Protein AF-A0A9D7BA53-F1 (afdb_monomer_lite)

pLDDT: mean 77.33, std 25.56, range [29.94, 98.69]

Secondary structure (DSSP, 8-state):
--HHHHHHHHHHHHTT--HHHHHHHHHHH-TTS-HHHHHHHHHHSPPHHHHHHHHHHHHHHHHHHHHHHHHHHHHHHHTTS--GGGSSTT-----------------------------------------------------------------SSS-SS-----------------------------TTSHHHHHHHHHHHHHHHHHTT--------EEEEEEEETTEEEEEEEEEEEEETTEEEEEEEEEEEEESSSEEEEEEEEEEEEETTEEEEEEEEEEETTEEEEEEEEEEETTEEEEEEETTEEEEEPPPS---BTTGGGTS--TT-SEEEETTTTEEEEEEEEETTEEEEEPTTS-EEEEEEETTEEEEEEEEETTEEEEEEE--

Foldseek 3Di:
DDPVLLVQLLVCLLVQDDLVVSLVVSCVVCVVDDSVVSNVSSVPDDGPVNCVVCVVVVVVVVVVVVVVVVVVVVVVVVVPPDPPVPPPPPPDDDDDDDDDDDDDDDDDDDDDDDDDDDDDDDDDDDDDDDPDPPDDDDDDDDDDDDDDDDPPDDDDPPPPDDDDDDDDDDDDDDDDDDDDDDDDDDDDDDPPCVVVVVVVVVVVVVVVVVVPPPPPPPFDWWKWFKDFPNDTFWIKTWTWDDDVQKIKIKIWIWGWDDDPDTKIKIKIWMFMDGNLFTAKIKIWIDIPNHTDWIWIWHHDPQWIFIDTPPPDTDIGHGDPDSAAPSCCQAFPPPPDQWHQYRRVNDIWGWDDPDVQWIWTQDPVRWIWIWGDDPRHTAWIWTDPDVTIMIIGIDD

Structure (mmCIF, N/CA/C/O backbone):
data_AF-A0A9D7BA53-F1
#
_entry.id   AF-A0A9D7BA53-F1
#
loop_
_atom_site.group_PDB
_atom_site.id
_atom_site.type_symbol
_atom_site.label_atom_id
_atom_site.label_alt_id
_atom_site.label_comp_id
_atom_site.label_asym_id
_atom_site.label_entity_id
_atom_site.label_seq_id
_atom_site.pdbx_PDB_ins_code
_atom_site.Cartn_x
_atom_site.Cartn_y
_atom_site.Cartn_z
_atom_site.occupancy
_atom_site.B_iso_or_equiv
_atom_site.auth_seq_id
_atom_site.auth_comp_id
_atom_site.auth_asym_id
_atom_site.auth_atom_id
_atom_site.pdbx_PDB_model_num
ATOM 1 N N . MET A 1 1 ? 29.981 18.226 -23.162 1.00 68.25 1 MET A N 1
ATOM 2 C CA . MET A 1 1 ? 29.146 17.228 -23.871 1.00 68.25 1 MET A CA 1
ATOM 3 C C . MET A 1 1 ? 29.200 17.571 -25.349 1.00 68.25 1 MET A C 1
ATOM 5 O O . MET A 1 1 ? 29.121 18.761 -25.641 1.00 68.25 1 MET A O 1
ATOM 9 N N . SER A 1 2 ? 29.417 16.616 -26.260 1.00 86.00 2 SER A N 1
ATOM 10 C CA . SER A 1 2 ? 29.585 16.975 -27.676 1.00 86.00 2 SER A CA 1
ATOM 11 C C . SER A 1 2 ? 28.255 17.500 -28.237 1.00 86.00 2 SER A C 1
ATOM 13 O O . SER A 1 2 ? 27.190 16.922 -28.011 1.00 86.00 2 SER A O 1
ATOM 15 N N . LYS A 1 3 ? 28.296 18.640 -28.938 1.00 95.50 3 LYS A N 1
ATOM 16 C CA . LYS A 1 3 ? 27.113 19.206 -29.613 1.00 95.50 3 LYS A CA 1
ATOM 17 C C . LYS A 1 3 ? 26.532 18.213 -30.634 1.00 95.50 3 LYS A C 1
ATOM 19 O O . LYS A 1 3 ? 25.321 18.194 -30.837 1.00 95.50 3 LYS A O 1
ATOM 24 N N . ALA A 1 4 ? 27.388 17.358 -31.202 1.00 95.19 4 ALA A N 1
ATOM 25 C CA . ALA A 1 4 ? 27.024 16.280 -32.116 1.00 95.19 4 ALA A CA 1
ATOM 26 C C . ALA A 1 4 ? 26.057 15.267 -31.478 1.00 95.19 4 ALA A C 1
ATOM 28 O O . ALA A 1 4 ? 24.991 15.024 -32.036 1.00 95.19 4 ALA A O 1
ATOM 29 N N . LEU A 1 5 ? 26.355 14.782 -30.265 1.00 96.62 5 LEU A N 1
ATOM 30 C CA . LEU A 1 5 ? 25.521 13.791 -29.573 1.00 96.62 5 LEU A CA 1
ATOM 31 C C . LEU A 1 5 ? 24.126 14.352 -29.253 1.00 96.62 5 LEU A C 1
ATOM 33 O O . LEU A 1 5 ? 23.115 13.680 -29.446 1.00 96.62 5 LEU A O 1
ATOM 37 N N . ARG A 1 6 ? 24.043 15.631 -28.854 1.00 96.75 6 ARG A N 1
ATOM 38 C CA . ARG A 1 6 ? 22.757 16.318 -28.630 1.00 96.75 6 ARG A CA 1
ATOM 39 C C . ARG A 1 6 ? 21.946 16.472 -29.921 1.00 96.75 6 ARG A C 1
ATOM 41 O O . ARG A 1 6 ? 20.727 16.298 -29.889 1.00 96.75 6 ARG A O 1
ATOM 48 N N . LYS A 1 7 ? 22.607 16.808 -31.034 1.00 97.50 7 LYS A N 1
ATOM 49 C CA . LYS A 1 7 ? 21.970 16.959 -32.350 1.00 97.50 7 LYS A CA 1
ATOM 50 C C . LYS A 1 7 ? 21.389 15.624 -32.821 1.00 97.50 7 LYS A C 1
ATOM 52 O O . LYS A 1 7 ? 20.202 15.576 -33.125 1.00 97.50 7 LYS A O 1
ATOM 57 N N . LYS A 1 8 ? 22.178 14.546 -32.765 1.00 97.75 8 LYS A N 1
ATOM 58 C CA . LYS A 1 8 ? 21.750 13.202 -33.174 1.00 97.75 8 LYS A CA 1
ATOM 59 C C . LYS A 1 8 ? 20.618 12.659 -32.300 1.00 97.75 8 LYS A C 1
ATOM 61 O O . LYS A 1 8 ? 19.618 12.185 -32.821 1.00 97.75 8 LYS A O 1
ATOM 66 N N . ALA A 1 9 ? 20.704 12.831 -30.979 1.00 97.38 9 ALA A N 1
ATOM 67 C CA . ALA A 1 9 ? 19.614 12.471 -30.069 1.00 97.38 9 ALA A CA 1
ATOM 68 C C . ALA A 1 9 ? 18.303 13.203 -30.407 1.00 97.38 9 ALA A C 1
ATOM 70 O O . ALA A 1 9 ? 17.230 12.606 -30.384 1.00 97.38 9 ALA A O 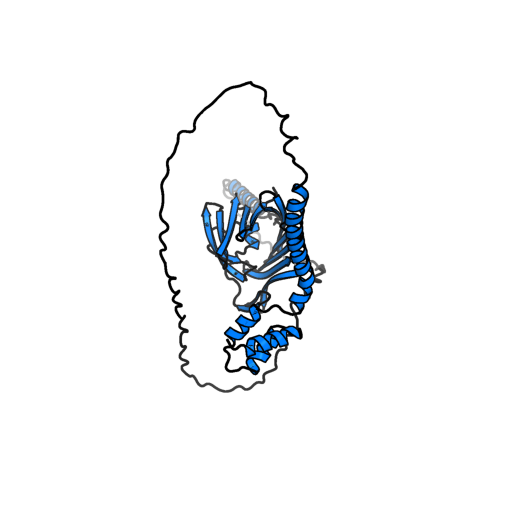1
ATOM 71 N N . THR A 1 10 ? 18.387 14.494 -30.748 1.00 96.81 10 THR A N 1
ATOM 72 C CA . THR A 1 10 ? 17.216 15.300 -31.130 1.00 96.81 10 THR A CA 1
ATOM 73 C C . THR A 1 10 ? 16.618 14.836 -32.458 1.00 96.81 10 THR A C 1
ATOM 75 O O . THR A 1 10 ? 15.399 14.820 -32.593 1.00 96.81 10 THR A O 1
ATOM 78 N N . GLU A 1 11 ? 17.463 14.449 -33.412 1.00 97.31 11 GLU A N 1
ATOM 79 C CA . GLU A 1 11 ? 17.065 13.902 -34.712 1.00 97.31 11 GLU A CA 1
ATOM 80 C C . GLU A 1 11 ? 16.340 12.557 -34.550 1.00 97.31 11 GLU A C 1
ATOM 82 O O . GLU A 1 11 ? 15.198 12.421 -34.977 1.00 97.31 11 GLU A O 1
ATOM 87 N N . LEU A 1 12 ? 16.940 11.605 -33.825 1.00 97.19 12 LEU A N 1
ATOM 88 C CA . LEU A 1 12 ? 16.358 10.279 -33.584 1.00 97.19 12 LEU A CA 1
ATOM 89 C C . LEU A 1 12 ? 15.041 10.351 -32.794 1.00 97.19 12 LEU A C 1
ATOM 91 O O . LEU A 1 12 ? 14.064 9.684 -33.134 1.00 97.19 12 LEU A O 1
ATOM 95 N N . LEU A 1 13 ? 14.971 11.212 -31.772 1.00 95.75 13 LEU A N 1
ATOM 96 C CA . LEU A 1 13 ? 13.718 11.472 -31.052 1.00 95.75 13 LEU A CA 1
ATOM 97 C C . LEU A 1 13 ? 12.681 12.203 -31.916 1.00 95.75 13 LEU A C 1
ATOM 99 O O . LEU A 1 13 ? 11.484 12.070 -31.660 1.00 95.75 13 LEU A O 1
ATOM 103 N N . GLY A 1 14 ? 13.130 12.981 -32.905 1.00 93.12 14 GLY A N 1
ATOM 104 C CA . GLY A 1 14 ? 12.295 13.664 -33.891 1.00 93.12 14 GLY A CA 1
ATOM 105 C C . GLY A 1 14 ? 11.691 12.726 -34.936 1.00 93.12 14 GLY A C 1
ATOM 106 O O . GLY A 1 14 ? 10.635 13.045 -35.464 1.00 93.12 14 GLY A O 1
ATOM 107 N N . PHE A 1 15 ? 12.303 11.562 -35.172 1.00 95.81 15 PHE A N 1
ATOM 108 C CA . PHE A 1 15 ? 11.724 10.462 -35.954 1.00 95.81 15 PHE A CA 1
ATOM 109 C C . PHE A 1 15 ? 10.742 9.591 -35.152 1.00 95.81 15 PHE A C 1
ATOM 111 O O . PHE A 1 15 ? 10.265 8.574 -35.649 1.00 95.81 15 PHE A O 1
ATOM 118 N N . GLY A 1 16 ? 10.461 9.947 -33.895 1.00 92.94 16 GLY A N 1
ATOM 119 C CA . GLY A 1 16 ? 9.531 9.205 -33.045 1.00 92.94 16 GLY A CA 1
ATOM 120 C C . GLY A 1 16 ? 10.114 7.933 -32.422 1.00 92.94 16 GLY A C 1
ATOM 121 O O . GLY A 1 16 ? 9.361 7.131 -31.872 1.00 92.94 16 GLY A O 1
ATOM 122 N N . MET A 1 17 ? 11.438 7.737 -32.456 1.00 95.19 17 MET A N 1
ATOM 123 C CA . MET A 1 17 ? 12.057 6.563 -31.834 1.00 95.19 17 MET A CA 1
ATOM 124 C C . MET A 1 17 ? 11.892 6.580 -30.300 1.00 95.19 17 MET A C 1
ATOM 126 O O . MET A 1 17 ? 12.005 7.641 -29.670 1.00 95.19 17 MET A O 1
ATOM 130 N N . PRO A 1 18 ? 11.659 5.418 -29.655 1.00 93.56 18 PRO A N 1
ATOM 131 C CA . PRO A 1 18 ? 11.581 5.339 -28.200 1.00 93.56 18 PRO A CA 1
ATOM 132 C C . PRO A 1 18 ? 12.947 5.636 -27.568 1.00 93.56 18 PRO A C 1
ATOM 134 O O . PRO A 1 18 ? 13.987 5.276 -28.116 1.00 93.56 18 PRO A O 1
ATOM 137 N N . LYS A 1 19 ? 12.957 6.253 -26.374 1.00 95.50 19 LYS A N 1
ATOM 138 C CA . LYS A 1 19 ? 14.198 6.689 -25.698 1.00 95.50 19 LYS A CA 1
ATOM 139 C C . LYS A 1 19 ? 15.224 5.566 -25.522 1.00 95.50 19 LYS A C 1
ATOM 141 O O . LYS A 1 19 ? 16.413 5.843 -25.611 1.00 95.50 19 LYS A O 1
ATOM 146 N N . GLN A 1 20 ? 14.768 4.332 -25.299 1.00 95.50 20 GLN A N 1
ATOM 147 C CA . GLN A 1 20 ? 15.653 3.174 -25.181 1.00 95.50 20 GLN A CA 1
ATOM 148 C C . GLN A 1 20 ? 16.374 2.872 -26.501 1.00 95.50 20 GLN A C 1
ATOM 150 O O . GLN A 1 20 ? 17.591 2.765 -26.506 1.00 95.50 20 GLN A O 1
ATOM 155 N N . ALA A 1 21 ? 15.657 2.853 -27.629 1.00 96.75 21 ALA A N 1
ATOM 156 C CA . ALA A 1 21 ? 16.278 2.635 -28.936 1.00 96.75 21 ALA A CA 1
ATOM 157 C C . ALA A 1 21 ? 17.275 3.752 -29.278 1.00 96.75 21 ALA A C 1
ATOM 159 O O . ALA A 1 21 ? 18.374 3.476 -29.741 1.00 96.75 21 ALA A O 1
ATOM 160 N N . VAL A 1 22 ? 16.931 5.011 -28.976 1.00 97.38 22 VAL A N 1
ATOM 161 C CA . VAL A 1 22 ? 17.855 6.143 -29.157 1.00 97.38 22 VAL A CA 1
ATOM 162 C C . VAL A 1 22 ? 19.098 5.995 -28.277 1.00 97.38 22 VAL A C 1
ATOM 164 O O . VAL A 1 22 ? 20.200 6.298 -28.725 1.00 97.38 22 VAL A O 1
ATOM 167 N N . PHE A 1 23 ? 18.944 5.532 -27.035 1.00 97.81 23 PHE A N 1
ATOM 168 C CA . PHE A 1 23 ? 20.069 5.260 -26.144 1.00 97.81 23 PHE A CA 1
ATOM 169 C C . PHE A 1 23 ? 21.004 4.204 -26.737 1.00 97.81 23 PHE A C 1
ATOM 171 O O . PHE A 1 23 ? 22.202 4.459 -26.839 1.00 97.81 23 PHE A O 1
ATOM 178 N N . ASP A 1 24 ? 20.455 3.074 -27.180 1.00 97.56 24 ASP A N 1
ATOM 179 C CA . ASP A 1 24 ? 21.231 1.967 -27.738 1.00 97.56 24 ASP A CA 1
ATOM 180 C C . ASP A 1 24 ? 21.975 2.399 -29.016 1.00 97.56 24 ASP A C 1
ATOM 182 O O . ASP A 1 24 ? 23.174 2.152 -29.148 1.00 97.56 24 ASP A O 1
ATOM 186 N N . THR A 1 25 ? 21.313 3.142 -29.915 1.00 97.56 25 THR A N 1
ATOM 187 C CA . THR A 1 25 ? 21.948 3.710 -31.119 1.00 97.56 25 THR A CA 1
ATOM 188 C C . THR A 1 25 ? 23.087 4.668 -30.768 1.00 97.56 25 THR A C 1
ATOM 190 O O . THR A 1 25 ? 24.167 4.569 -31.341 1.00 97.56 25 THR A O 1
ATOM 193 N N . LEU A 1 26 ? 22.890 5.567 -29.799 1.00 97.31 26 LEU A N 1
ATOM 194 C CA . LEU A 1 26 ? 23.924 6.531 -29.409 1.00 97.31 26 LEU A CA 1
ATOM 195 C C . LEU A 1 26 ? 25.113 5.874 -28.701 1.00 97.31 26 LEU A C 1
ATOM 197 O O . LEU A 1 26 ? 26.230 6.361 -28.841 1.00 97.31 26 LEU A O 1
ATOM 201 N N . VAL A 1 27 ? 24.896 4.798 -27.941 1.00 97.62 27 VAL A N 1
ATOM 202 C CA . VAL A 1 27 ? 25.983 4.031 -27.310 1.00 97.62 27 VAL A CA 1
ATOM 203 C C . VAL A 1 27 ? 26.824 3.308 -28.365 1.00 97.62 27 VAL A C 1
ATOM 205 O O . VAL A 1 27 ? 28.043 3.243 -28.218 1.00 97.62 27 VAL A O 1
ATOM 208 N N . LEU A 1 28 ? 26.194 2.805 -29.432 1.00 97.69 28 LEU A N 1
ATOM 209 C CA . LEU A 1 28 ? 26.886 2.158 -30.550 1.00 97.69 28 LEU A CA 1
ATOM 210 C C . LEU A 1 28 ? 27.658 3.156 -31.425 1.00 97.69 28 LEU A C 1
ATOM 212 O O . LEU A 1 28 ? 28.794 2.881 -31.797 1.00 97.69 28 LEU A O 1
ATOM 216 N N . GLU A 1 29 ? 27.061 4.309 -31.744 1.00 96.75 29 GLU A N 1
ATOM 217 C CA . GLU A 1 29 ? 27.685 5.335 -32.596 1.00 96.75 29 GLU A CA 1
ATOM 218 C C . GLU A 1 29 ? 28.789 6.131 -31.875 1.00 96.75 29 GLU A C 1
ATOM 220 O O . GLU A 1 29 ? 29.703 6.634 -32.527 1.00 96.75 29 GLU A O 1
ATOM 225 N N . HIS A 1 30 ? 28.715 6.250 -30.544 1.00 96.50 30 HIS A N 1
ATOM 226 C CA . HIS A 1 30 ? 29.645 7.037 -29.726 1.00 96.50 30 HIS A CA 1
ATOM 227 C C . HIS A 1 30 ? 30.218 6.224 -28.551 1.00 96.50 30 HIS A C 1
ATOM 229 O O . HIS A 1 30 ? 29.912 6.528 -27.388 1.00 96.50 30 HIS A O 1
ATOM 235 N N . PRO A 1 31 ? 31.066 5.207 -28.805 1.00 96.25 31 PRO A N 1
ATOM 236 C CA . PRO A 1 31 ? 31.643 4.371 -27.747 1.00 96.25 31 PRO A CA 1
ATOM 237 C C . PRO A 1 31 ? 32.517 5.161 -26.753 1.00 96.25 31 PRO A C 1
ATOM 239 O O . PRO A 1 31 ? 32.703 4.745 -25.609 1.00 96.25 31 PRO A O 1
ATOM 242 N N . GLU A 1 32 ? 33.031 6.328 -27.148 1.00 96.25 32 GLU A N 1
ATOM 243 C CA . GLU A 1 32 ? 33.796 7.245 -26.299 1.00 96.25 32 GLU A CA 1
ATOM 244 C C . GLU A 1 32 ? 32.941 7.961 -25.236 1.00 96.25 32 GLU A C 1
ATOM 246 O O . GLU A 1 32 ? 33.456 8.475 -24.233 1.00 96.25 32 GLU A O 1
ATOM 251 N N . ALA A 1 33 ? 31.622 8.025 -25.433 1.00 96.56 33 ALA A N 1
ATOM 252 C CA . ALA A 1 33 ? 30.710 8.689 -24.519 1.00 96.56 33 ALA A CA 1
ATOM 253 C C . ALA A 1 33 ? 30.261 7.737 -23.401 1.00 96.56 33 ALA A C 1
ATOM 255 O O . ALA A 1 33 ? 29.675 6.685 -23.627 1.00 96.56 33 ALA A O 1
ATOM 256 N N . LYS A 1 34 ? 30.469 8.144 -22.140 1.00 97.12 34 LYS A N 1
ATOM 257 C CA . LYS A 1 34 ? 30.010 7.360 -20.979 1.00 97.12 34 LYS A CA 1
ATOM 258 C C . LYS A 1 34 ? 28.483 7.149 -21.045 1.00 97.12 34 LYS A C 1
ATOM 260 O O . LYS A 1 34 ? 27.768 8.158 -21.006 1.00 97.12 34 LYS A O 1
ATOM 265 N N . PRO A 1 35 ? 27.966 5.903 -20.996 1.00 96.94 35 PRO A N 1
ATOM 266 C CA . PRO A 1 35 ? 26.529 5.619 -21.108 1.00 96.94 35 PRO A CA 1
ATOM 267 C C . PRO A 1 35 ? 25.668 6.400 -20.106 1.00 96.94 35 PRO A C 1
ATOM 269 O O . PRO A 1 35 ? 24.621 6.936 -20.457 1.00 96.94 35 PRO A O 1
ATOM 272 N N . LYS A 1 36 ? 26.161 6.597 -18.874 1.00 96.38 36 LYS A N 1
ATOM 273 C CA . LYS A 1 36 ? 25.481 7.408 -17.847 1.00 96.38 36 LYS A CA 1
ATOM 274 C C . LYS A 1 36 ? 25.153 8.832 -18.324 1.00 96.38 36 LYS A C 1
ATOM 276 O O . LYS A 1 36 ? 24.073 9.334 -18.036 1.00 96.38 36 LYS A O 1
ATOM 281 N N . LYS A 1 37 ? 26.055 9.469 -19.081 1.00 96.56 37 LYS A N 1
ATOM 282 C CA . LYS A 1 37 ? 25.842 10.823 -19.618 1.00 96.56 37 LYS A CA 1
ATOM 283 C C . LYS A 1 37 ? 24.808 10.832 -20.748 1.00 96.56 37 LYS A C 1
ATOM 285 O O . LYS A 1 37 ? 24.063 11.798 -20.868 1.00 96.56 37 LYS A O 1
ATOM 290 N N . ILE A 1 38 ? 24.749 9.773 -21.557 1.00 97.19 38 ILE A N 1
ATOM 291 C CA . ILE A 1 38 ? 23.744 9.618 -22.623 1.00 97.19 38 ILE A CA 1
ATOM 292 C C . ILE A 1 38 ? 22.353 9.435 -22.003 1.00 97.19 38 ILE A C 1
ATOM 294 O O . ILE A 1 38 ? 21.413 10.124 -22.391 1.00 97.19 38 ILE A O 1
ATOM 298 N N . ALA A 1 39 ? 22.236 8.581 -20.981 1.00 96.38 39 ALA A N 1
ATOM 299 C CA . ALA A 1 39 ? 20.987 8.384 -20.246 1.00 96.38 39 ALA A CA 1
ATOM 300 C C . ALA A 1 39 ? 20.495 9.689 -19.599 1.00 96.38 39 ALA A C 1
ATOM 302 O O . ALA A 1 39 ? 19.321 10.043 -19.711 1.00 96.38 39 ALA A O 1
ATOM 303 N N . GLU A 1 40 ? 21.403 10.441 -18.972 1.00 96.06 40 GLU A N 1
ATOM 304 C CA . GLU A 1 40 ? 21.090 11.740 -18.377 1.00 96.06 40 GLU A CA 1
ATOM 305 C C . GLU A 1 40 ? 20.619 12.758 -19.426 1.00 96.06 40 GLU A C 1
ATOM 307 O O . GLU A 1 40 ? 19.625 13.447 -19.205 1.00 96.06 40 GLU A O 1
ATOM 312 N N . LEU A 1 41 ? 21.249 12.799 -20.605 1.00 96.19 41 LEU A N 1
ATOM 313 C CA . LEU A 1 41 ? 20.801 13.648 -21.711 1.00 96.19 41 LEU A CA 1
ATOM 314 C C . LEU A 1 41 ? 19.380 13.305 -22.165 1.00 96.19 41 LEU A C 1
ATOM 316 O O . LEU A 1 41 ? 18.531 14.189 -22.282 1.00 96.19 41 LEU A O 1
ATOM 320 N N . LEU A 1 42 ? 19.121 12.020 -22.421 1.00 96.50 42 LEU A N 1
ATOM 321 C CA . LEU A 1 42 ? 17.835 11.545 -22.928 1.00 96.50 42 LEU A CA 1
ATOM 322 C C . LEU A 1 42 ? 16.715 11.705 -21.900 1.00 96.50 42 LEU A C 1
ATOM 324 O O . LEU A 1 42 ? 15.557 11.904 -22.278 1.00 96.50 42 LEU A O 1
ATOM 328 N N . ARG A 1 43 ? 17.036 11.68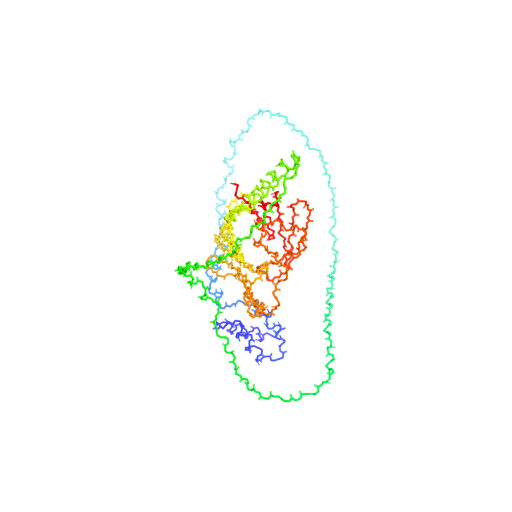0 -20.601 1.00 94.56 43 ARG A N 1
ATOM 329 C CA . ARG A 1 43 ? 16.070 11.929 -19.526 1.00 94.56 43 ARG A CA 1
ATOM 330 C C . ARG A 1 43 ? 15.387 13.287 -19.690 1.00 94.56 43 ARG A C 1
ATOM 332 O O . ARG A 1 43 ? 14.161 13.341 -19.626 1.00 94.56 43 ARG A O 1
ATOM 339 N N . TYR A 1 44 ? 16.149 14.339 -19.991 1.00 94.12 44 TYR A N 1
ATOM 340 C CA . TYR A 1 44 ? 15.638 15.712 -20.111 1.00 94.12 44 TYR A CA 1
ATOM 341 C C . TYR A 1 44 ? 15.159 16.097 -21.518 1.00 94.12 44 TYR A C 1
ATOM 343 O O . TYR A 1 44 ? 14.638 17.195 -21.711 1.00 94.12 44 TYR A O 1
ATOM 351 N N . MET A 1 45 ? 15.301 15.217 -22.514 1.00 94.62 45 MET A N 1
ATOM 352 C CA . MET A 1 45 ? 14.790 15.481 -23.859 1.00 94.62 45 MET A CA 1
ATOM 353 C C . MET A 1 45 ? 13.314 15.071 -23.998 1.00 94.62 45 MET A C 1
ATOM 355 O O . MET A 1 45 ? 12.957 13.931 -23.671 1.00 94.62 45 MET A O 1
ATOM 359 N N . PRO A 1 46 ? 12.438 15.964 -24.496 1.00 92.00 46 PRO A N 1
ATOM 360 C CA . PRO A 1 46 ? 11.055 15.615 -24.802 1.00 92.00 46 PRO A CA 1
ATOM 361 C C . PRO A 1 46 ? 10.989 14.750 -26.067 1.00 92.00 46 PRO A C 1
ATOM 363 O O . PRO A 1 46 ? 11.665 15.038 -27.054 1.00 92.00 46 PRO A O 1
ATOM 366 N N . THR A 1 47 ? 10.153 13.711 -26.048 1.00 91.94 47 THR A N 1
ATOM 367 C CA . THR A 1 47 ? 9.859 12.883 -27.230 1.00 91.94 47 THR A CA 1
ATOM 368 C C . THR A 1 47 ? 8.919 13.623 -28.185 1.00 91.94 47 THR A C 1
ATOM 370 O O . THR A 1 47 ? 8.168 14.503 -27.754 1.00 91.94 47 THR A O 1
ATOM 373 N N . GLN A 1 48 ? 8.915 13.264 -29.475 1.00 86.62 48 GLN A N 1
ATOM 374 C CA . GLN A 1 48 ? 7.962 13.826 -30.443 1.00 86.62 48 GLN A CA 1
ATOM 375 C C . GLN A 1 48 ? 6.508 13.611 -29.998 1.00 86.62 48 GLN A C 1
ATOM 377 O O . GLN A 1 48 ? 5.724 14.555 -29.998 1.00 86.62 48 GLN A O 1
ATOM 382 N N . TRP A 1 49 ? 6.185 12.417 -29.495 1.00 83.88 49 TRP A N 1
ATOM 383 C CA . TRP A 1 49 ? 4.861 12.118 -28.947 1.00 83.88 49 TRP A CA 1
ATOM 384 C C . TRP A 1 49 ? 4.456 13.075 -27.818 1.00 83.88 49 TRP A C 1
ATOM 386 O O . TRP A 1 49 ? 3.335 13.578 -27.795 1.00 83.88 49 TRP A O 1
ATOM 396 N N . ALA A 1 50 ? 5.379 13.389 -26.898 1.00 85.50 50 ALA A N 1
ATOM 397 C CA . ALA A 1 50 ? 5.115 14.373 -25.853 1.00 85.50 50 ALA A CA 1
ATOM 398 C C . ALA A 1 50 ? 4.901 15.774 -26.448 1.00 85.50 50 ALA A C 1
ATOM 400 O O . ALA A 1 50 ? 3.979 16.476 -26.038 1.00 85.50 50 ALA A O 1
ATOM 401 N N . ARG A 1 51 ? 5.706 16.175 -27.443 1.00 89.06 51 ARG A N 1
ATOM 402 C CA . ARG A 1 51 ? 5.525 17.465 -28.126 1.00 89.06 51 ARG A CA 1
ATOM 403 C C . ARG A 1 51 ? 4.157 17.567 -28.786 1.00 89.06 51 ARG A C 1
ATOM 405 O O . ARG A 1 51 ? 3.518 18.593 -28.621 1.00 89.06 51 ARG A O 1
ATOM 412 N N . GLU A 1 52 ? 3.700 16.534 -29.485 1.00 90.25 52 GLU A N 1
ATOM 413 C CA . GLU A 1 52 ? 2.396 16.521 -30.158 1.00 90.25 52 GLU A CA 1
ATOM 414 C C . GLU A 1 52 ? 1.240 16.516 -29.160 1.00 90.25 52 GLU A C 1
ATOM 416 O O . GLU A 1 52 ? 0.351 17.364 -29.247 1.00 90.25 52 GLU A O 1
ATOM 421 N N . LYS A 1 53 ? 1.298 15.633 -28.156 1.00 89.44 53 LYS A N 1
ATOM 422 C CA . LYS A 1 53 ? 0.265 15.522 -27.121 1.00 89.44 53 LYS A CA 1
ATOM 423 C C . LYS A 1 53 ? 0.076 16.828 -26.350 1.00 89.44 53 LYS A C 1
ATOM 425 O O . LYS A 1 53 ? -1.054 17.219 -26.069 1.00 89.44 53 LYS A O 1
ATOM 430 N N . PHE A 1 54 ? 1.170 17.512 -26.016 1.00 91.56 54 PHE A N 1
ATOM 431 C CA . PHE A 1 54 ? 1.125 18.760 -25.252 1.00 91.56 54 PHE A CA 1
ATOM 432 C C . PHE A 1 54 ? 1.144 20.019 -26.126 1.00 91.56 54 PHE A C 1
ATOM 434 O O . PHE A 1 54 ? 1.072 21.119 -25.579 1.00 91.56 54 PHE A O 1
ATOM 441 N N . ARG A 1 55 ? 1.182 19.895 -27.462 1.00 93.00 55 ARG A N 1
ATOM 442 C CA . ARG A 1 55 ? 1.235 21.042 -28.384 1.00 93.00 55 ARG A CA 1
ATOM 443 C C . ARG A 1 55 ? 0.067 21.989 -28.147 1.00 93.00 55 ARG A C 1
ATOM 445 O O . ARG A 1 55 ? 0.274 23.177 -27.925 1.00 93.00 55 ARG A O 1
ATOM 452 N N . ASN A 1 56 ? -1.149 21.451 -28.142 1.00 91.62 56 ASN A N 1
ATOM 453 C CA . ASN A 1 56 ? -2.365 22.253 -28.022 1.00 91.62 56 ASN A CA 1
ATOM 454 C C . ASN A 1 56 ? -2.479 22.902 -26.637 1.00 91.62 56 ASN A C 1
ATOM 456 O O . ASN A 1 56 ? -2.821 24.075 -26.541 1.00 91.62 56 ASN A O 1
ATOM 460 N N . ALA A 1 57 ? -2.124 22.174 -25.572 1.00 89.56 57 ALA A N 1
ATOM 461 C CA . ALA A 1 57 ? -2.114 22.714 -24.213 1.00 89.56 57 ALA A CA 1
ATOM 462 C C . ALA A 1 57 ? -1.089 23.850 -24.055 1.00 89.56 57 ALA A C 1
ATOM 464 O O . ALA A 1 57 ? -1.380 24.865 -23.427 1.00 89.56 57 ALA A O 1
ATOM 465 N N . HIS A 1 58 ? 0.092 23.708 -24.662 1.00 91.50 58 HIS A N 1
ATOM 466 C CA . HIS A 1 58 ? 1.119 24.745 -24.646 1.00 91.50 58 HIS A CA 1
ATOM 467 C C . HIS A 1 58 ? 0.684 25.998 -25.420 1.00 91.50 58 HIS A C 1
ATOM 469 O O . HIS A 1 58 ? 0.823 27.106 -24.906 1.00 91.50 58 HIS A O 1
ATOM 475 N N . TRP A 1 59 ? 0.091 25.837 -26.608 1.00 96.19 59 TRP A N 1
ATOM 476 C CA . TRP A 1 59 ? -0.477 26.954 -27.371 1.00 96.19 59 TRP A CA 1
ATOM 477 C C . TRP A 1 59 ? -1.624 27.647 -26.636 1.00 96.19 59 TRP A C 1
ATOM 479 O O . TRP A 1 59 ? -1.671 28.873 -26.620 1.00 96.19 59 TRP A O 1
ATOM 489 N N . ALA A 1 60 ? -2.508 26.890 -25.983 1.00 95.38 60 ALA A N 1
ATOM 490 C CA . ALA A 1 60 ? -3.578 27.459 -25.170 1.00 95.38 60 ALA A CA 1
ATOM 491 C C . ALA A 1 60 ? -3.017 28.295 -24.009 1.00 95.38 60 ALA A C 1
ATOM 493 O O . ALA A 1 60 ? -3.459 29.421 -23.792 1.00 95.38 60 ALA A O 1
ATOM 494 N N . LEU A 1 61 ? -1.997 27.788 -23.307 1.00 95.44 61 LEU A N 1
ATOM 495 C CA . LEU A 1 61 ? -1.331 28.520 -22.227 1.00 95.44 61 LEU A CA 1
ATOM 496 C C . LEU A 1 61 ? -0.685 29.819 -22.732 1.00 95.44 61 LEU A C 1
ATOM 498 O O . LEU A 1 61 ? -0.888 30.875 -22.136 1.00 95.44 61 LEU A O 1
ATOM 502 N N . LEU A 1 62 ? 0.062 29.759 -23.840 1.00 96.00 62 LEU A N 1
ATOM 503 C CA . LEU A 1 62 ? 0.656 30.949 -24.458 1.00 96.00 62 LEU A CA 1
ATOM 504 C C . LEU A 1 62 ? -0.417 31.947 -24.909 1.00 96.00 62 LEU A C 1
ATOM 506 O O . LEU A 1 62 ? -0.247 33.147 -24.709 1.00 96.00 62 LEU A O 1
ATOM 510 N N . GLY A 1 63 ? -1.538 31.460 -25.444 1.00 96.88 63 GLY A N 1
ATOM 511 C CA . GLY A 1 63 ? -2.692 32.278 -25.808 1.00 96.88 63 GLY A CA 1
ATOM 512 C C . GLY A 1 63 ? -3.289 33.017 -24.611 1.00 96.88 63 GLY A C 1
ATOM 513 O O . GLY A 1 63 ? -3.537 34.214 -24.700 1.00 96.88 63 GLY A O 1
ATOM 514 N N . ILE A 1 64 ? -3.444 32.347 -23.464 1.00 96.06 64 ILE A N 1
ATOM 515 C CA . ILE A 1 64 ? -3.931 32.969 -22.221 1.00 96.06 64 ILE A CA 1
ATOM 516 C C . ILE A 1 64 ? -2.957 34.044 -21.724 1.00 96.06 64 ILE A C 1
ATOM 518 O O . ILE A 1 64 ? -3.388 35.129 -21.334 1.00 96.06 64 ILE A O 1
ATOM 522 N N . ILE A 1 65 ? -1.649 33.774 -21.758 1.00 94.62 65 ILE A N 1
ATOM 523 C CA . ILE A 1 65 ? -0.625 34.746 -21.343 1.00 94.62 65 ILE A CA 1
ATOM 524 C C . ILE A 1 65 ? -0.649 35.974 -22.263 1.00 94.62 65 ILE A C 1
ATOM 526 O O . ILE A 1 65 ? -0.666 37.105 -21.776 1.00 94.62 65 ILE A O 1
ATOM 530 N N . ALA A 1 66 ? -0.705 35.762 -23.580 1.00 96.56 66 ALA A N 1
ATOM 531 C CA . ALA A 1 66 ? -0.781 36.839 -24.563 1.00 96.56 66 ALA A CA 1
ATOM 532 C C . ALA A 1 66 ? -2.068 37.664 -24.406 1.00 96.56 66 ALA A C 1
ATOM 534 O O . ALA A 1 66 ? -2.009 38.892 -24.386 1.00 96.56 66 ALA A O 1
ATOM 535 N N . LEU A 1 67 ? -3.214 37.005 -24.208 1.00 96.81 67 LEU A N 1
ATOM 536 C CA . LEU A 1 67 ? -4.494 37.664 -23.955 1.00 96.81 67 LEU A CA 1
ATOM 537 C C . LEU A 1 67 ? -4.45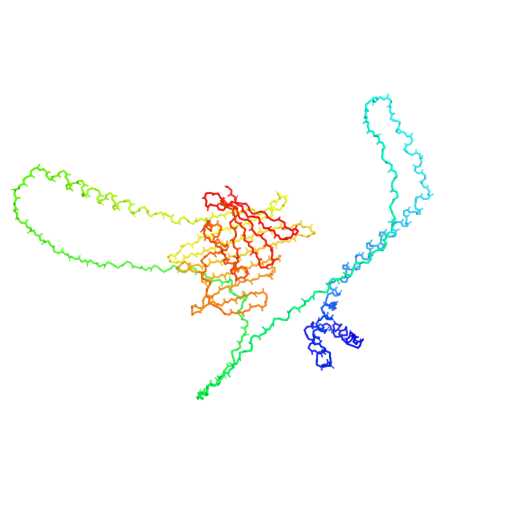7 38.482 -22.659 1.00 96.81 67 LEU A C 1
ATOM 539 O O . LEU A 1 67 ? -4.913 39.621 -22.638 1.00 96.81 67 LEU A O 1
ATOM 543 N N . SER A 1 68 ? -3.865 37.943 -21.589 1.00 95.38 68 SER A N 1
ATOM 544 C CA . SER A 1 68 ? -3.697 38.676 -20.332 1.00 95.38 68 SER A CA 1
ATOM 545 C C . SER A 1 68 ? -2.832 39.925 -20.508 1.00 95.38 68 SER A C 1
ATOM 547 O O . SER A 1 68 ? -3.161 40.971 -19.946 1.00 95.38 68 SER A O 1
ATOM 549 N N . ALA A 1 69 ? -1.755 39.844 -21.292 1.00 95.44 69 ALA A N 1
ATOM 550 C CA . ALA A 1 69 ? -0.917 40.998 -21.602 1.00 95.44 69 ALA A CA 1
ATOM 551 C C . ALA A 1 69 ? -1.674 42.038 -22.447 1.00 95.44 69 ALA A C 1
ATOM 553 O O . ALA A 1 69 ? -1.638 43.226 -22.127 1.00 95.44 69 ALA A O 1
ATOM 554 N N . ALA A 1 70 ? -2.419 41.596 -23.465 1.00 96.38 70 ALA A N 1
ATOM 555 C CA . ALA A 1 70 ? -3.231 42.466 -24.312 1.00 96.38 70 ALA A CA 1
ATOM 556 C C . ALA A 1 70 ? -4.315 43.200 -23.510 1.00 96.38 70 ALA A C 1
ATOM 558 O O . ALA A 1 70 ? -4.463 44.411 -23.652 1.00 96.38 70 ALA A O 1
ATOM 559 N N . LEU A 1 71 ? -5.014 42.504 -22.607 1.00 95.38 71 LEU A N 1
ATOM 560 C CA . LEU A 1 71 ? -6.023 43.108 -21.732 1.00 95.38 71 LEU A CA 1
ATOM 561 C C . LEU A 1 71 ? -5.432 44.176 -20.802 1.00 95.38 71 LEU A C 1
ATOM 563 O O . LEU A 1 71 ? -6.081 45.191 -20.565 1.00 95.38 71 LEU A O 1
ATOM 567 N N . ARG A 1 72 ? -4.199 43.996 -20.305 1.00 93.44 72 ARG A N 1
ATOM 568 C CA . ARG A 1 72 ? -3.523 45.022 -19.488 1.00 93.44 72 ARG A CA 1
ATOM 569 C C . ARG A 1 72 ? -3.237 46.295 -20.284 1.00 93.44 72 ARG A C 1
ATOM 571 O O . ARG A 1 72 ? -3.465 47.387 -19.774 1.00 93.44 72 ARG A O 1
ATOM 578 N N . VAL A 1 73 ? -2.773 46.160 -21.526 1.00 94.12 73 VAL A N 1
ATOM 579 C CA . VAL A 1 73 ? -2.509 47.311 -22.407 1.00 94.12 73 VAL A CA 1
ATOM 580 C C . VAL A 1 73 ? -3.815 47.986 -22.822 1.00 94.12 73 VAL A C 1
ATOM 582 O O . VAL A 1 73 ? -3.928 49.205 -22.741 1.00 94.12 73 VAL A O 1
ATOM 585 N N . LEU A 1 74 ? -4.822 47.199 -23.206 1.00 93.00 74 LEU A N 1
ATOM 586 C CA . LEU A 1 74 ? -6.126 47.701 -23.632 1.00 93.00 74 LEU A CA 1
ATOM 587 C C . LEU A 1 74 ? -6.837 48.456 -22.504 1.00 93.00 74 LEU A C 1
ATOM 589 O O . LEU A 1 74 ? -7.378 49.531 -22.741 1.00 93.00 74 LEU A O 1
ATOM 593 N N . ARG A 1 75 ? -6.772 47.945 -21.269 1.00 89.06 75 ARG A N 1
ATOM 594 C CA . ARG A 1 75 ? -7.283 48.643 -20.084 1.00 89.06 75 ARG A CA 1
ATOM 595 C C . ARG A 1 75 ? -6.620 50.010 -19.901 1.00 89.06 75 ARG A C 1
ATOM 597 O O . ARG A 1 75 ? -7.323 50.994 -19.725 1.00 89.06 75 ARG A O 1
ATOM 604 N N . SER A 1 76 ? -5.293 50.085 -20.032 1.00 85.75 76 SER A N 1
ATOM 605 C CA . SER A 1 76 ? -4.557 51.354 -19.931 1.00 85.75 76 SER A CA 1
ATOM 606 C C . SER A 1 76 ? -4.897 52.359 -21.041 1.00 85.75 76 SER A C 1
ATOM 608 O O . SER A 1 76 ? -4.594 53.542 -20.887 1.00 85.75 76 SER A O 1
ATOM 610 N N . LEU A 1 77 ? -5.463 51.910 -22.165 1.00 87.88 77 LEU A N 1
ATOM 611 C CA . LEU A 1 77 ? -5.926 52.784 -23.244 1.00 87.88 77 LEU A CA 1
ATOM 612 C C . LEU A 1 77 ? -7.387 53.205 -23.047 1.00 87.88 77 LEU A C 1
ATOM 614 O O . LEU A 1 77 ? -7.707 54.363 -23.281 1.00 87.88 77 LEU A O 1
ATOM 618 N N . LEU A 1 78 ? -8.247 52.297 -22.579 1.00 86.75 78 LEU A N 1
ATOM 619 C CA . LEU A 1 78 ? -9.662 52.570 -22.297 1.00 86.75 78 LEU A CA 1
ATOM 620 C C . LEU A 1 78 ? -9.862 53.485 -21.079 1.00 86.75 78 LEU A C 1
ATOM 622 O O . LEU A 1 78 ? -10.789 54.286 -21.066 1.00 86.75 78 LEU A O 1
ATOM 626 N N . GLU A 1 79 ? -8.988 53.409 -20.072 1.00 77.25 79 GLU A N 1
ATOM 627 C CA . GLU A 1 79 ? -9.054 54.267 -18.876 1.00 77.25 79 GLU A CA 1
ATOM 628 C C . GLU A 1 79 ? -8.586 55.717 -19.131 1.00 77.25 79 GLU A C 1
ATOM 630 O O . GLU A 1 79 ? -8.644 56.535 -18.219 1.00 77.25 79 GLU A O 1
ATOM 635 N N . LYS A 1 80 ? -8.158 56.082 -20.353 1.00 64.56 80 LYS A N 1
ATOM 636 C CA . LYS A 1 80 ? -7.755 57.468 -20.663 1.00 64.56 80 LYS A CA 1
ATOM 637 C C . LYS A 1 80 ? -8.916 58.446 -20.884 1.00 64.56 80 LYS A C 1
ATOM 639 O O . LYS A 1 80 ? -8.669 59.640 -20.774 1.00 64.56 80 LYS A O 1
ATOM 644 N N . ASP A 1 81 ? -10.142 57.970 -21.113 1.00 58.00 81 ASP A N 1
ATOM 645 C CA . ASP A 1 81 ? -11.312 58.835 -21.375 1.00 58.00 81 ASP A CA 1
ATOM 646 C C . ASP A 1 81 ? -12.447 58.704 -20.348 1.00 58.00 81 ASP A C 1
ATOM 648 O O . ASP A 1 81 ? -13.489 59.343 -20.485 1.00 58.00 81 ASP A O 1
ATOM 652 N N . ILE A 1 82 ? -12.262 57.922 -19.280 1.00 54.75 82 ILE A N 1
ATOM 653 C CA . ILE A 1 82 ? -13.237 57.855 -18.186 1.00 54.75 82 ILE A CA 1
ATOM 654 C C . ILE A 1 82 ? -12.551 58.298 -16.900 1.00 54.75 82 ILE A C 1
ATOM 656 O O . ILE A 1 82 ? -12.011 57.486 -16.148 1.00 54.75 82 ILE A O 1
ATOM 660 N N . GLN A 1 83 ? -12.595 59.608 -16.641 1.00 53.16 83 GLN A N 1
ATOM 661 C CA . GLN A 1 83 ? -12.416 60.143 -15.294 1.00 53.16 83 GLN A CA 1
ATOM 662 C C . GLN A 1 83 ? -13.522 59.564 -14.400 1.00 53.16 83 GLN A C 1
ATOM 664 O O . GLN A 1 83 ? -14.594 60.140 -14.244 1.00 53.16 83 GLN A O 1
ATOM 669 N N . PHE A 1 84 ? -13.251 58.422 -13.770 1.00 53.09 84 PHE A N 1
ATOM 670 C CA . PHE A 1 84 ? -14.047 57.904 -12.654 1.00 53.09 84 PHE A CA 1
ATOM 671 C C . PHE A 1 84 ? -13.879 58.749 -11.370 1.00 53.09 84 PHE A C 1
ATOM 673 O O . PHE A 1 84 ? -14.297 58.324 -10.297 1.00 53.09 84 PHE A O 1
ATOM 680 N N . ASP A 1 85 ? -13.332 59.966 -11.472 1.00 50.59 85 ASP A N 1
ATOM 681 C CA . ASP A 1 85 ? -13.136 60.912 -10.366 1.00 50.59 85 ASP A CA 1
ATOM 682 C C . ASP A 1 85 ? -14.425 61.620 -9.908 1.00 50.59 85 ASP A C 1
ATOM 684 O O . ASP A 1 85 ? -14.379 62.432 -8.988 1.00 50.59 85 ASP A O 1
ATOM 688 N N . GLN A 1 86 ? -15.594 61.314 -10.486 1.00 51.47 86 GLN A N 1
ATOM 689 C CA . GLN A 1 86 ? -16.864 61.925 -10.054 1.00 51.47 86 GLN A CA 1
ATOM 690 C C . GLN A 1 86 ? -17.896 60.972 -9.433 1.00 51.47 86 GLN A C 1
ATOM 692 O O . GLN A 1 86 ? -18.909 61.446 -8.927 1.00 51.47 86 GLN A O 1
ATOM 697 N N . ALA A 1 87 ? -17.667 59.653 -9.387 1.00 49.75 87 ALA A N 1
ATOM 698 C CA . ALA A 1 87 ? -18.685 58.718 -8.877 1.00 49.75 87 ALA A CA 1
ATOM 699 C C . ALA A 1 87 ? -18.509 58.286 -7.405 1.00 49.75 87 ALA A C 1
ATOM 701 O O . ALA A 1 87 ? -19.416 57.676 -6.845 1.00 49.75 87 ALA A O 1
ATOM 702 N N . THR A 1 88 ? -17.394 58.611 -6.744 1.00 51.44 88 THR A N 1
ATOM 703 C CA . THR A 1 88 ? -17.168 58.277 -5.318 1.00 51.44 88 THR A CA 1
ATOM 704 C C . THR A 1 88 ? -17.287 59.467 -4.363 1.00 51.44 88 THR A C 1
ATOM 706 O O . THR A 1 88 ? -17.162 59.285 -3.156 1.00 51.44 88 THR A O 1
ATOM 709 N N . ALA A 1 89 ? -17.628 60.662 -4.856 1.00 48.38 89 ALA A N 1
ATOM 710 C CA . ALA A 1 89 ? -17.813 61.860 -4.029 1.00 48.38 89 ALA A CA 1
ATOM 711 C C . ALA A 1 89 ? -19.161 61.932 -3.266 1.00 48.38 89 ALA A C 1
ATOM 713 O O . ALA A 1 89 ? -19.415 62.932 -2.606 1.00 48.38 89 ALA A O 1
ATOM 714 N N . TYR A 1 90 ? -20.013 60.896 -3.311 1.00 46.09 90 TYR A N 1
ATOM 715 C CA . TYR A 1 90 ? -21.329 60.893 -2.636 1.00 46.09 90 TYR A CA 1
ATOM 716 C C . TYR A 1 90 ? -21.484 59.893 -1.479 1.00 46.09 90 TYR A C 1
ATOM 718 O O . TYR A 1 90 ? -22.592 59.706 -0.983 1.00 46.09 90 TYR A O 1
ATOM 726 N N . PHE A 1 91 ? -20.404 59.278 -0.992 1.00 44.84 91 PHE A N 1
ATOM 727 C CA . PHE A 1 91 ? -20.442 58.595 0.306 1.00 44.84 91 PHE A CA 1
ATOM 728 C C . PHE A 1 91 ? -19.821 59.491 1.376 1.00 44.84 91 PHE A C 1
ATOM 730 O O . PHE A 1 91 ? -18.668 59.322 1.763 1.00 44.84 91 PHE A O 1
ATOM 737 N N . GLU A 1 92 ? -20.606 60.463 1.841 1.00 45.16 92 GLU A N 1
ATOM 738 C CA . GLU A 1 92 ? -20.383 61.116 3.129 1.00 45.16 92 GLU A CA 1
ATOM 739 C C . GLU A 1 92 ? -20.632 60.090 4.252 1.00 45.16 92 GLU A C 1
ATOM 741 O O . GLU A 1 92 ? -21.753 59.591 4.392 1.00 45.16 92 GLU A O 1
ATOM 746 N N . PRO A 1 93 ? -19.633 59.744 5.080 1.00 48.50 93 PRO A N 1
ATOM 747 C CA . PRO A 1 93 ? -19.899 59.068 6.336 1.00 48.50 93 PRO A CA 1
ATOM 748 C C . PRO A 1 93 ? -20.420 60.107 7.336 1.00 48.50 93 PRO A C 1
ATOM 750 O O . PRO A 1 93 ? -19.713 61.042 7.712 1.00 48.50 93 PRO A O 1
ATOM 753 N N . GLY A 1 94 ? -21.677 59.946 7.754 1.00 48.31 94 GLY A N 1
ATOM 754 C CA . GLY A 1 94 ? -22.293 60.772 8.791 1.00 48.31 94 GLY A CA 1
ATOM 755 C C . GLY A 1 94 ? -21.520 60.732 10.125 1.00 48.31 94 GLY A C 1
ATOM 756 O O . GLY A 1 94 ? -20.821 59.756 10.416 1.00 48.31 94 GLY A O 1
ATOM 757 N N . PRO A 1 95 ? -21.635 61.775 10.965 1.00 60.03 95 PRO A N 1
ATOM 758 C CA . PRO A 1 95 ? -20.745 61.978 12.097 1.00 60.03 95 PRO A CA 1
ATOM 759 C C . PRO A 1 95 ? -21.328 61.369 13.373 1.00 60.03 95 PRO A C 1
ATOM 761 O O . PRO A 1 95 ? -21.914 62.092 14.165 1.00 60.03 95 PRO A O 1
ATOM 764 N N . HIS A 1 96 ? -21.150 60.070 13.629 1.00 43.19 96 HIS A N 1
ATOM 765 C CA . HIS A 1 96 ? -21.436 59.518 14.961 1.00 43.19 96 HIS A CA 1
ATOM 766 C C . HIS A 1 96 ? -20.511 58.351 15.355 1.00 43.19 96 HIS A C 1
ATOM 768 O O . HIS A 1 96 ? -20.400 57.357 14.648 1.00 43.19 96 HIS A O 1
ATOM 774 N N . CYS A 1 97 ? -19.951 58.493 16.565 1.00 38.31 97 CYS A N 1
ATOM 775 C CA . CYS A 1 97 ? -19.390 57.479 17.474 1.00 38.31 97 CYS A CA 1
ATOM 776 C C . CYS A 1 97 ? -17.946 56.998 17.201 1.00 38.31 97 CYS A C 1
ATOM 778 O O . CYS A 1 97 ? -17.674 56.306 16.234 1.00 38.31 97 CYS A O 1
ATOM 780 N N . HIS A 1 98 ? -16.935 57.479 17.940 1.00 41.75 98 HIS A N 1
ATOM 781 C CA . HIS A 1 98 ? -16.521 57.176 19.330 1.00 41.75 98 HIS A CA 1
ATOM 782 C C . HIS A 1 98 ? -15.825 55.815 19.542 1.00 41.75 98 HIS A C 1
ATOM 784 O O . HIS A 1 98 ? -16.363 54.773 19.196 1.00 41.75 98 HIS A O 1
ATOM 790 N N . LEU A 1 99 ? -14.699 55.895 20.273 1.00 37.75 99 LEU A N 1
ATOM 791 C CA . LEU A 1 99 ? -13.853 54.842 20.867 1.00 37.75 99 LEU A CA 1
ATOM 792 C C . LEU A 1 99 ? -12.858 54.170 19.903 1.00 37.75 99 LEU A C 1
ATOM 794 O O . LEU A 1 99 ? -13.231 53.402 19.034 1.00 37.75 99 LEU A O 1
ATOM 798 N N . ALA A 1 100 ? -11.562 54.490 19.993 1.00 35.91 100 ALA A N 1
ATOM 799 C CA . ALA A 1 100 ? -10.581 53.972 20.974 1.00 35.91 100 ALA A CA 1
ATOM 800 C C . ALA A 1 100 ? -9.616 53.046 20.203 1.00 35.91 100 ALA A C 1
ATOM 802 O O . ALA A 1 100 ? -10.047 52.352 19.300 1.00 35.91 100 ALA A O 1
ATOM 803 N N . ARG A 1 101 ? -8.323 52.884 20.461 1.00 39.16 101 ARG A N 1
ATOM 804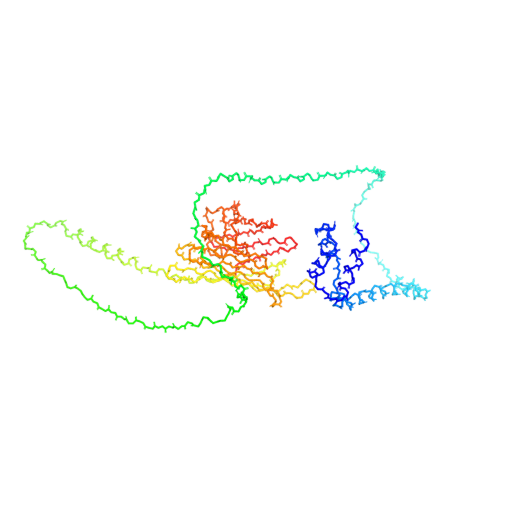 C CA . ARG A 1 101 ? -7.274 53.441 21.326 1.00 39.16 101 ARG A CA 1
ATOM 805 C C . ARG A 1 101 ? -6.053 52.567 20.949 1.00 39.16 101 ARG A C 1
ATOM 807 O O . ARG A 1 101 ? -6.255 51.398 20.634 1.00 39.16 101 ARG A O 1
ATOM 814 N N . TRP A 1 102 ? -4.836 53.101 21.053 1.00 36.16 102 TRP A N 1
ATOM 815 C CA . TRP A 1 102 ? -3.537 52.405 20.921 1.00 36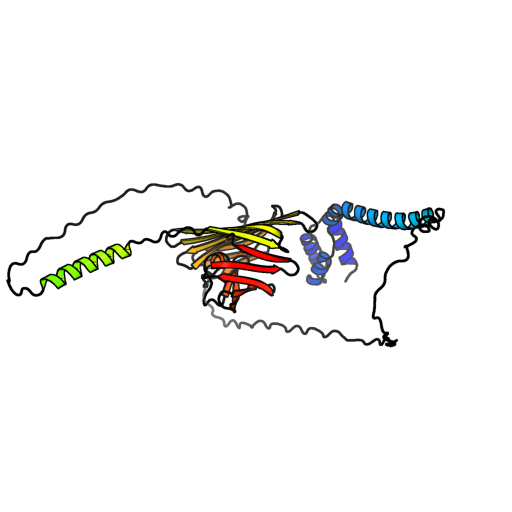.16 102 TRP A CA 1
ATOM 816 C C . TRP A 1 102 ? -2.973 52.180 19.512 1.00 36.16 102 TRP A C 1
ATOM 818 O O . TRP A 1 102 ? -3.152 51.122 18.924 1.00 36.16 102 TRP A O 1
ATOM 828 N N . VAL A 1 103 ? -2.132 53.119 19.069 1.00 33.00 103 VAL A N 1
ATOM 829 C CA . VAL A 1 103 ? -0.840 52.787 18.447 1.00 33.00 103 VAL A CA 1
ATOM 830 C C . VAL A 1 103 ? 0.180 53.802 18.966 1.00 33.00 103 VAL A C 1
ATOM 832 O O . VAL A 1 103 ? 0.086 54.987 18.657 1.00 33.00 103 VAL A O 1
ATOM 835 N N . GLU A 1 104 ? 1.124 53.339 19.782 1.00 37.91 104 GLU A N 1
ATOM 836 C CA . GLU A 1 104 ? 2.393 54.034 20.020 1.00 37.91 104 GLU A CA 1
ATOM 837 C C . GLU A 1 104 ? 3.485 53.471 19.088 1.00 37.91 104 GLU A C 1
ATOM 839 O O . GLU A 1 104 ? 3.326 52.374 18.540 1.00 37.91 104 GLU A O 1
ATOM 844 N N . PRO A 1 105 ? 4.566 54.236 18.853 1.00 57.00 105 PRO A N 1
ATOM 845 C CA . PRO A 1 105 ? 5.408 54.121 17.673 1.00 57.00 105 PRO A CA 1
ATOM 846 C C . PRO A 1 105 ? 6.633 53.239 17.924 1.00 57.00 105 PRO A C 1
ATOM 848 O O . PRO A 1 105 ? 7.212 53.255 19.007 1.00 57.00 105 PRO A O 1
ATOM 851 N N . LEU A 1 106 ? 7.108 52.544 16.889 1.00 36.59 106 LEU A N 1
ATOM 852 C CA . LEU A 1 106 ? 8.460 51.993 16.889 1.00 36.59 106 LEU A CA 1
ATOM 853 C C . LEU A 1 106 ? 9.220 52.415 15.639 1.00 36.59 106 LEU A C 1
ATOM 855 O O . LEU A 1 106 ? 8.743 52.391 14.506 1.00 36.59 106 LEU A O 1
ATOM 859 N N . SER A 1 107 ? 10.408 52.891 15.952 1.00 37.03 107 SER A N 1
ATOM 860 C CA . SER A 1 107 ? 11.336 53.690 15.194 1.00 37.03 107 SER A CA 1
ATOM 861 C C . SER A 1 107 ? 12.137 52.893 14.169 1.00 37.03 107 SER A C 1
ATOM 863 O O . SER A 1 107 ? 12.403 51.700 14.295 1.00 37.03 107 SER A O 1
ATOM 865 N N . LEU A 1 108 ? 12.568 53.648 13.162 1.00 44.91 108 LEU A N 1
ATOM 866 C CA . LEU A 1 108 ? 13.680 53.405 12.252 1.00 44.91 108 LEU A CA 1
ATOM 867 C C . LEU A 1 108 ? 14.841 52.598 12.862 1.00 44.91 108 LEU A C 1
ATOM 869 O O . LEU A 1 108 ? 15.539 53.077 13.753 1.00 44.91 108 LEU A O 1
ATOM 873 N N . ALA A 1 109 ? 15.160 51.466 12.235 1.00 32.84 109 ALA A N 1
ATOM 874 C CA . ALA A 1 109 ? 16.499 50.892 12.262 1.00 32.84 109 ALA A CA 1
ATOM 875 C C . ALA A 1 109 ? 16.918 50.480 10.844 1.00 32.84 109 ALA A C 1
ATOM 877 O O . ALA A 1 109 ? 16.398 49.536 10.252 1.00 32.84 109 ALA A O 1
ATOM 878 N N . ARG A 1 110 ? 17.883 51.233 10.303 1.00 42.84 110 ARG A N 1
ATOM 879 C CA . ARG A 1 110 ? 18.723 50.853 9.163 1.00 42.84 110 ARG A CA 1
ATOM 880 C C . ARG A 1 110 ? 19.401 49.514 9.465 1.00 42.84 110 ARG A C 1
ATOM 882 O O . ARG A 1 110 ? 20.085 49.407 10.479 1.00 42.84 110 ARG A O 1
ATOM 889 N N . ALA A 1 111 ? 19.332 48.561 8.540 1.00 33.53 111 ALA A N 1
ATOM 890 C CA . ALA A 1 111 ? 20.243 47.423 8.520 1.00 33.53 111 ALA A CA 1
ATOM 891 C C . ALA A 1 111 ? 20.823 47.232 7.116 1.00 33.53 111 ALA A C 1
ATOM 893 O O . ALA A 1 111 ? 20.123 47.191 6.108 1.00 33.53 111 ALA A O 1
ATOM 894 N N . SER A 1 112 ? 22.149 47.199 7.115 1.00 33.00 112 SER A N 1
ATOM 895 C CA . SER A 1 112 ? 23.076 47.179 5.995 1.00 33.00 112 SER A CA 1
ATOM 896 C C . SER A 1 112 ? 23.063 45.840 5.256 1.00 33.00 112 SER A C 1
ATOM 898 O O . SER A 1 112 ? 23.065 44.775 5.873 1.00 33.00 112 SER A O 1
ATOM 900 N N . VAL A 1 113 ? 23.101 45.907 3.925 1.00 37.31 113 VAL A N 1
ATOM 901 C CA . VAL A 1 113 ? 23.338 44.771 3.031 1.00 37.31 113 VAL A CA 1
ATOM 902 C C . VAL A 1 113 ? 24.802 44.356 3.165 1.00 37.31 113 VAL A C 1
ATOM 904 O O . VAL A 1 113 ? 25.702 45.073 2.729 1.00 37.31 113 VAL A O 1
ATOM 907 N N . ARG A 1 114 ? 25.046 43.181 3.751 1.00 31.97 114 ARG A N 1
ATOM 908 C CA . ARG A 1 114 ? 26.358 42.528 3.743 1.00 31.97 114 ARG A CA 1
ATOM 909 C C . ARG A 1 114 ? 26.258 41.228 2.946 1.00 31.97 114 ARG A C 1
ATOM 911 O O . ARG A 1 114 ? 25.609 40.273 3.360 1.00 31.97 114 ARG A O 1
ATOM 918 N N . VAL A 1 115 ? 26.906 41.233 1.784 1.00 45.03 115 VAL A N 1
ATOM 919 C CA . VAL A 1 115 ? 27.174 40.062 0.945 1.00 45.03 115 VAL A CA 1
ATOM 920 C C . VAL A 1 115 ? 28.143 39.158 1.708 1.00 45.03 115 VAL A C 1
ATOM 922 O O . VAL A 1 115 ? 29.264 39.564 2.005 1.00 45.03 115 VAL A O 1
ATOM 925 N N . GLY A 1 116 ? 27.697 37.954 2.059 1.00 31.98 116 GLY A N 1
ATOM 926 C CA . GLY A 1 116 ? 28.502 36.936 2.727 1.00 31.98 116 GLY A CA 1
ATOM 927 C C . GLY A 1 116 ? 28.283 35.592 2.050 1.00 31.98 116 GLY A C 1
ATOM 928 O O . GLY A 1 116 ? 27.202 35.017 2.150 1.00 31.98 116 GLY A O 1
ATOM 929 N N . GLY A 1 117 ? 29.301 35.129 1.325 1.00 41.03 117 GLY A N 1
ATOM 930 C CA . GLY A 1 117 ? 29.333 33.803 0.727 1.00 41.03 117 GLY A CA 1
ATOM 931 C C . GLY A 1 117 ? 29.406 32.713 1.791 1.00 41.03 117 GLY A C 1
ATOM 932 O O . GLY A 1 117 ? 30.146 32.830 2.766 1.00 41.03 117 GLY A O 1
ATOM 933 N N . LEU A 1 118 ? 28.666 31.633 1.564 1.00 35.62 118 LEU A N 1
ATOM 934 C CA . LEU A 1 118 ? 28.830 30.367 2.263 1.00 35.62 118 LEU A CA 1
ATOM 935 C C . LEU A 1 118 ? 28.851 29.263 1.212 1.00 35.62 118 LEU A C 1
ATOM 937 O O . LEU A 1 118 ? 27.898 29.077 0.458 1.00 35.62 118 LEU A O 1
ATOM 941 N N . GLY A 1 119 ? 30.008 28.609 1.133 1.00 32.59 119 GLY A N 1
ATOM 942 C CA . GLY A 1 119 ? 30.279 27.505 0.234 1.00 32.59 119 GLY A CA 1
ATOM 943 C C . GLY A 1 119 ? 29.461 26.266 0.577 1.00 32.59 119 GLY A C 1
ATOM 944 O O . GLY A 1 119 ? 29.168 25.979 1.738 1.00 32.59 119 GLY A O 1
ATOM 945 N N . GLU A 1 120 ? 29.126 25.522 -0.470 1.00 36.41 120 GLU A N 1
ATOM 946 C CA . GLU A 1 120 ? 28.597 24.168 -0.387 1.00 36.41 120 GLU A CA 1
ATOM 947 C C . GLU A 1 120 ? 29.598 23.239 0.324 1.00 36.41 120 GLU A C 1
ATOM 949 O O . GLU A 1 120 ? 30.761 23.161 -0.088 1.00 36.41 120 GLU A O 1
ATOM 954 N N . PRO A 1 121 ? 29.186 22.461 1.338 1.00 40.22 121 PRO A N 1
ATOM 955 C CA . PRO A 1 121 ? 29.972 21.320 1.763 1.00 40.22 121 PRO A CA 1
ATOM 956 C C . PRO A 1 121 ? 29.780 20.170 0.768 1.00 40.22 121 PRO A C 1
ATOM 958 O O . PRO A 1 121 ? 28.695 19.606 0.617 1.00 40.22 121 PRO A O 1
ATOM 961 N N . ALA A 1 122 ? 30.878 19.809 0.105 1.00 36.62 122 ALA A N 1
ATOM 962 C CA . ALA A 1 122 ? 31.006 18.617 -0.717 1.00 36.62 122 ALA A CA 1
ATOM 963 C C . ALA A 1 122 ? 30.551 17.365 0.055 1.00 36.62 122 ALA A C 1
ATOM 965 O O . ALA A 1 122 ? 31.164 16.963 1.048 1.00 36.62 122 ALA A O 1
ATOM 966 N N . GLN A 1 123 ? 29.492 16.716 -0.429 1.00 36.03 123 GLN A N 1
ATOM 967 C CA . GLN A 1 123 ? 29.100 15.387 0.027 1.00 36.03 123 GLN A CA 1
ATOM 968 C C . GLN A 1 123 ? 30.179 14.378 -0.386 1.00 36.03 123 GLN A C 1
ATOM 970 O O . GLN A 1 123 ? 30.302 14.006 -1.555 1.00 36.03 123 GLN A O 1
ATOM 975 N N . ARG A 1 124 ? 30.977 13.934 0.591 1.00 29.94 124 ARG A N 1
ATOM 976 C CA . ARG A 1 124 ? 31.875 12.784 0.456 1.00 29.94 124 ARG A CA 1
ATOM 977 C C . ARG A 1 124 ? 31.036 11.525 0.246 1.00 29.94 124 ARG A C 1
ATOM 979 O O . ARG A 1 124 ? 30.397 11.030 1.169 1.00 29.94 124 ARG A O 1
ATOM 986 N N . TYR A 1 125 ? 31.062 11.004 -0.974 1.00 34.06 125 TYR A N 1
ATOM 987 C CA . TYR A 1 125 ? 30.664 9.631 -1.258 1.00 34.06 125 TYR A CA 1
ATOM 988 C C . TYR A 1 125 ? 31.717 8.691 -0.657 1.00 34.06 125 TYR A C 1
ATOM 990 O O . TYR A 1 125 ? 32.856 8.666 -1.119 1.00 34.06 125 TYR A O 1
ATOM 998 N N . HIS A 1 126 ? 31.338 7.921 0.362 1.00 34.47 126 HIS A N 1
ATOM 999 C CA . HIS A 1 126 ? 32.089 6.733 0.756 1.00 34.47 126 HIS A CA 1
ATOM 1000 C C . HIS A 1 126 ? 31.795 5.618 -0.263 1.00 34.47 126 HIS A C 1
ATOM 1002 O O . HIS A 1 126 ? 30.623 5.285 -0.465 1.00 34.47 126 HIS A O 1
ATOM 1008 N N . PRO A 1 127 ? 32.807 5.040 -0.933 1.00 36.50 127 PRO A N 1
ATOM 1009 C CA . PRO A 1 127 ? 32.610 3.834 -1.717 1.00 36.50 127 PRO A CA 1
ATOM 1010 C C . PRO A 1 127 ? 32.306 2.683 -0.756 1.00 36.50 127 PRO A C 1
ATOM 1012 O O . PRO A 1 127 ? 33.064 2.428 0.175 1.00 36.50 127 PRO A O 1
ATOM 1015 N N . ILE A 1 128 ? 31.195 1.986 -0.984 1.00 37.34 128 ILE A N 1
ATOM 1016 C CA . ILE A 1 128 ? 30.947 0.684 -0.366 1.00 37.34 128 ILE A CA 1
ATOM 1017 C C . ILE A 1 128 ? 31.950 -0.283 -0.997 1.00 37.34 128 ILE A C 1
ATOM 1019 O O . ILE A 1 128 ? 31.819 -0.646 -2.170 1.00 37.34 128 ILE A O 1
ATOM 1023 N N . GLU A 1 129 ? 32.972 -0.658 -0.233 1.00 32.25 129 GLU A N 1
ATOM 1024 C CA . GLU A 1 129 ? 33.882 -1.741 -0.583 1.00 32.25 129 GLU A CA 1
ATOM 1025 C C . GLU A 1 129 ? 33.077 -3.037 -0.727 1.00 32.25 129 GLU A C 1
ATOM 1027 O O . GLU A 1 129 ? 32.406 -3.500 0.198 1.00 32.25 129 GLU A O 1
ATOM 1032 N N . ARG A 1 130 ? 33.107 -3.617 -1.930 1.00 37.59 130 ARG A N 1
ATOM 1033 C CA . ARG A 1 130 ? 32.659 -4.993 -2.148 1.00 37.59 130 ARG A CA 1
ATOM 1034 C C . ARG A 1 130 ? 33.648 -5.916 -1.436 1.00 37.59 130 ARG A C 1
ATOM 1036 O O . ARG A 1 130 ? 34.837 -5.816 -1.733 1.00 37.59 130 ARG A O 1
ATOM 1043 N N . PRO A 1 131 ? 33.201 -6.857 -0.589 1.00 39.06 131 PRO A N 1
ATOM 1044 C CA . PRO A 1 131 ? 34.097 -7.873 -0.076 1.00 39.06 131 PRO A CA 1
ATOM 1045 C C . PRO A 1 131 ? 34.520 -8.785 -1.228 1.00 39.06 131 PRO A C 1
ATOM 1047 O O . PRO A 1 131 ? 33.716 -9.488 -1.847 1.00 39.06 131 PRO A O 1
ATOM 1050 N N . GLU A 1 132 ? 35.813 -8.729 -1.507 1.00 34.56 132 GLU A N 1
ATOM 1051 C CA . GLU A 1 132 ? 36.563 -9.602 -2.390 1.00 34.56 132 GLU A CA 1
ATOM 1052 C C . GLU A 1 132 ? 36.469 -11.041 -1.849 1.00 34.56 132 GLU A C 1
ATOM 1054 O O . GLU A 1 132 ? 37.192 -11.454 -0.942 1.00 34.56 132 GLU A O 1
ATOM 1059 N N . ARG A 1 133 ? 35.511 -11.826 -2.362 1.00 35.75 133 ARG A N 1
ATOM 1060 C CA . ARG A 1 133 ? 35.478 -13.269 -2.103 1.00 35.75 133 ARG A CA 1
ATOM 1061 C C . ARG A 1 133 ? 36.642 -13.915 -2.845 1.00 35.75 133 ARG A C 1
ATOM 1063 O O . ARG A 1 133 ? 36.551 -14.197 -4.036 1.00 35.75 133 ARG A O 1
ATOM 1070 N N . ARG A 1 134 ? 37.708 -14.206 -2.098 1.00 34.47 134 ARG A N 1
ATOM 1071 C CA . ARG A 1 134 ? 38.710 -15.219 -2.445 1.00 34.47 134 ARG A CA 1
ATOM 1072 C C . ARG A 1 134 ? 38.008 -16.552 -2.711 1.00 34.47 134 ARG A C 1
ATOM 1074 O O . ARG A 1 134 ? 37.581 -17.238 -1.785 1.00 34.47 134 ARG A O 1
ATOM 1081 N N . SER A 1 135 ? 37.909 -16.929 -3.979 1.00 37.00 135 SER A N 1
ATOM 1082 C CA . SER A 1 135 ? 37.612 -18.294 -4.398 1.00 37.00 135 SER A CA 1
ATOM 1083 C C . SER A 1 135 ? 38.872 -19.144 -4.226 1.00 37.00 135 SER A C 1
ATOM 1085 O O . SER A 1 135 ? 39.753 -19.150 -5.085 1.00 37.00 135 SER A O 1
ATOM 1087 N N . GLN A 1 136 ? 38.974 -19.855 -3.102 1.00 38.28 136 GLN A N 1
ATOM 1088 C CA . GLN A 1 136 ? 39.849 -21.021 -3.012 1.00 38.28 136 GLN A CA 1
ATOM 1089 C C . GLN A 1 136 ? 39.254 -22.137 -3.871 1.00 38.28 136 GLN A C 1
ATOM 1091 O O . GLN A 1 136 ? 38.098 -22.526 -3.707 1.00 38.28 136 GLN A O 1
ATOM 1096 N N . GLY A 1 137 ? 40.056 -22.610 -4.820 1.00 37.28 137 GLY A N 1
ATOM 1097 C CA . GLY A 1 137 ? 39.680 -23.654 -5.753 1.00 37.28 137 GLY A CA 1
ATOM 1098 C C . GLY A 1 137 ? 39.422 -24.993 -5.068 1.00 37.28 137 GLY A C 1
ATOM 1099 O O . GLY A 1 137 ? 40.220 -25.471 -4.264 1.00 37.28 137 GLY A O 1
ATOM 1100 N N . ARG A 1 138 ? 38.344 -25.649 -5.491 1.00 34.91 138 ARG A N 1
ATOM 1101 C CA . ARG A 1 138 ? 38.250 -27.107 -5.514 1.00 34.91 138 ARG A CA 1
ATOM 1102 C C . ARG A 1 138 ? 37.795 -27.523 -6.904 1.00 34.91 138 ARG A C 1
ATOM 1104 O O . ARG A 1 138 ? 36.703 -27.181 -7.340 1.00 34.91 138 ARG A O 1
ATOM 1111 N N . ARG A 1 139 ? 38.696 -28.225 -7.593 1.00 39.00 139 ARG A N 1
ATOM 1112 C CA . ARG A 1 139 ? 38.414 -29.001 -8.801 1.00 39.00 139 ARG A CA 1
ATOM 1113 C C . ARG A 1 139 ? 37.498 -30.157 -8.409 1.00 39.00 139 ARG A C 1
ATOM 1115 O O . ARG A 1 139 ? 37.748 -30.803 -7.394 1.00 39.00 139 ARG A O 1
ATOM 1122 N N . GLY A 1 140 ? 36.488 -30.425 -9.223 1.00 34.81 140 GLY A N 1
ATOM 1123 C CA . GLY A 1 140 ? 35.611 -31.576 -9.061 1.00 34.81 140 GLY A CA 1
ATOM 1124 C C . GLY A 1 140 ? 34.639 -31.681 -10.226 1.00 34.81 140 GLY A C 1
ATOM 1125 O O . GLY A 1 140 ? 33.604 -31.038 -10.197 1.00 34.81 140 GLY A O 1
ATOM 1126 N N . CYS A 1 141 ? 35.069 -32.450 -11.226 1.00 36.22 141 CYS A N 1
ATOM 1127 C CA . CYS A 1 141 ? 34.337 -33.222 -12.233 1.00 36.22 141 CYS A CA 1
ATOM 1128 C C . CYS A 1 141 ? 33.104 -32.641 -12.957 1.00 36.22 141 CYS A C 1
ATOM 1130 O O . CYS A 1 141 ? 32.088 -32.298 -12.364 1.00 36.22 141 CYS A O 1
ATOM 1132 N N . MET A 1 142 ? 33.243 -32.663 -14.288 1.00 33.97 142 MET A N 1
ATOM 1133 C CA . MET A 1 142 ? 32.228 -32.595 -15.341 1.00 33.97 142 MET A CA 1
ATOM 1134 C C . MET A 1 142 ? 30.924 -33.329 -15.013 1.00 33.97 142 MET A C 1
ATOM 1136 O O . MET A 1 142 ? 30.963 -34.487 -14.608 1.00 33.97 142 MET A O 1
ATOM 1140 N N . ASP A 1 143 ? 29.804 -32.696 -15.362 1.00 37.25 143 ASP A N 1
ATOM 1141 C CA . ASP A 1 143 ? 28.678 -33.398 -15.976 1.00 37.25 143 ASP A CA 1
ATOM 1142 C C . ASP A 1 143 ? 27.963 -32.445 -16.952 1.00 37.25 143 ASP A C 1
ATOM 1144 O O . ASP A 1 143 ? 27.295 -31.485 -16.562 1.00 37.25 143 ASP A O 1
ATOM 1148 N N . ASP A 1 144 ? 28.184 -32.687 -18.246 1.00 40.09 144 ASP A N 1
ATOM 1149 C CA . ASP A 1 144 ? 27.579 -31.982 -19.374 1.00 40.09 144 ASP A CA 1
ATOM 1150 C C . ASP A 1 144 ? 26.152 -32.503 -19.607 1.00 40.09 144 ASP A C 1
ATOM 1152 O O . ASP A 1 144 ? 25.949 -33.575 -20.182 1.00 40.09 144 ASP A O 1
ATOM 1156 N N . ARG A 1 145 ? 25.1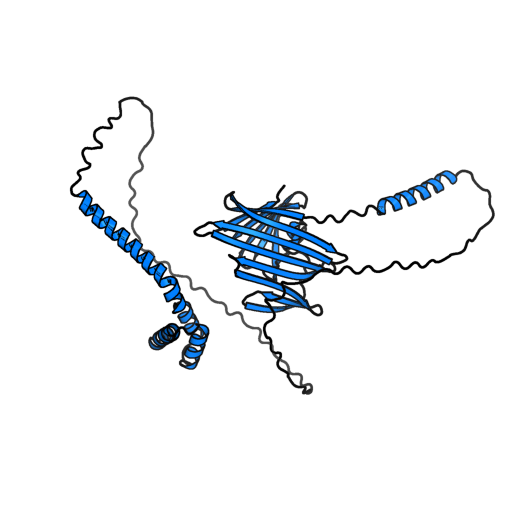34 -31.719 -19.229 1.00 38.94 145 ARG A N 1
ATOM 1157 C CA . ARG A 1 145 ? 23.778 -31.844 -19.794 1.00 38.94 145 ARG A CA 1
ATOM 1158 C C . ARG A 1 145 ? 23.148 -30.483 -20.076 1.00 38.94 145 ARG A C 1
ATOM 1160 O O . ARG A 1 145 ? 22.449 -29.915 -19.249 1.00 38.94 145 ARG A O 1
ATOM 1167 N N . ALA A 1 146 ? 23.392 -30.045 -21.308 1.00 38.25 146 ALA A N 1
ATOM 1168 C CA . ALA A 1 146 ? 22.465 -29.402 -22.238 1.00 38.25 146 ALA A CA 1
ATOM 1169 C C . ALA A 1 146 ? 21.391 -28.457 -21.659 1.00 38.25 146 ALA A C 1
ATOM 1171 O O . ALA A 1 146 ? 20.283 -28.864 -21.298 1.00 38.25 146 ALA A O 1
ATOM 1172 N N . ASP A 1 147 ? 21.711 -27.168 -21.750 1.00 33.69 147 ASP A N 1
ATOM 1173 C CA . ASP A 1 147 ? 20.803 -26.027 -21.701 1.00 33.69 147 ASP A CA 1
ATOM 1174 C C . ASP A 1 147 ? 19.663 -26.126 -22.733 1.00 33.69 147 ASP A C 1
ATOM 1176 O O . ASP A 1 147 ? 19.882 -26.273 -23.939 1.00 33.69 147 ASP A O 1
ATOM 1180 N N . ARG A 1 148 ? 18.423 -25.929 -22.267 1.00 35.38 148 ARG A N 1
ATOM 1181 C CA . ARG A 1 148 ? 17.318 -25.420 -23.093 1.00 35.38 148 ARG A CA 1
ATOM 1182 C C . ARG A 1 148 ? 16.901 -24.046 -22.562 1.00 35.38 148 ARG A C 1
ATOM 1184 O O . ARG A 1 148 ? 16.642 -23.923 -21.365 1.00 35.38 148 ARG A O 1
ATOM 1191 N N . PRO A 1 149 ? 16.763 -23.022 -23.420 1.00 36.69 149 PRO A N 1
ATOM 1192 C CA . PRO A 1 149 ? 16.384 -21.687 -22.979 1.00 36.69 149 PRO A CA 1
ATOM 1193 C C . PRO A 1 149 ? 14.895 -21.633 -22.612 1.00 36.69 149 PRO A C 1
ATOM 1195 O O . PRO A 1 149 ? 14.016 -21.847 -23.452 1.00 36.69 149 PRO A O 1
ATOM 1198 N N . LEU A 1 150 ? 14.604 -21.302 -21.352 1.00 35.03 150 LEU A N 1
ATOM 1199 C CA . LEU A 1 150 ? 13.266 -20.928 -20.896 1.00 35.03 150 LEU A CA 1
ATOM 1200 C C . LEU A 1 150 ? 12.866 -19.593 -21.543 1.00 35.03 150 LEU A C 1
ATOM 1202 O O . LEU A 1 150 ? 13.317 -18.521 -21.143 1.00 35.03 150 LEU A O 1
ATOM 1206 N N . ARG A 1 151 ? 11.991 -19.663 -22.553 1.00 30.16 151 ARG A N 1
ATOM 1207 C CA . ARG A 1 151 ? 11.236 -18.508 -23.055 1.00 30.16 151 ARG A CA 1
ATOM 1208 C C . ARG A 1 151 ? 10.300 -18.014 -21.955 1.00 30.16 151 ARG A C 1
ATOM 1210 O O . ARG A 1 151 ? 9.237 -18.589 -21.739 1.00 30.16 151 ARG A O 1
ATOM 1217 N N . VAL A 1 152 ? 10.662 -16.917 -21.302 1.00 35.97 152 VAL A N 1
ATOM 1218 C CA . VAL A 1 152 ? 9.750 -16.162 -20.436 1.00 35.97 152 VAL A CA 1
ATOM 1219 C C . VAL A 1 152 ? 8.893 -15.263 -21.332 1.00 35.97 152 VAL A C 1
ATOM 1221 O O . VAL A 1 152 ? 9.204 -14.098 -21.564 1.00 35.97 152 VAL A O 1
ATOM 1224 N N . HIS A 1 153 ? 7.824 -15.827 -21.899 1.00 34.62 153 HIS A N 1
ATOM 1225 C CA . HIS A 1 153 ? 6.756 -15.057 -22.534 1.00 34.62 153 HIS A CA 1
ATOM 1226 C C . HIS A 1 153 ? 5.604 -14.860 -21.545 1.00 34.62 153 HIS A C 1
ATOM 1228 O O . HIS A 1 153 ? 5.110 -15.824 -20.974 1.00 34.62 153 HIS A O 1
ATOM 1234 N N . ARG A 1 154 ? 5.179 -13.596 -21.398 1.00 37.41 154 ARG A N 1
ATOM 1235 C CA . ARG A 1 154 ? 3.819 -13.141 -21.044 1.00 37.41 154 ARG A CA 1
ATOM 1236 C C . ARG A 1 154 ? 3.011 -14.090 -20.144 1.00 37.41 154 ARG A C 1
ATOM 1238 O O . ARG A 1 154 ? 2.191 -14.855 -20.631 1.00 37.41 154 ARG A O 1
ATOM 1245 N N . CYS A 1 155 ? 3.161 -13.955 -18.831 1.00 36.19 155 CYS A N 1
ATOM 1246 C CA . CYS A 1 155 ? 2.152 -14.408 -17.871 1.00 36.19 155 CYS A CA 1
ATOM 1247 C C . CYS A 1 155 ? 2.234 -13.529 -16.620 1.00 36.19 155 CYS A C 1
ATOM 1249 O O . CYS A 1 155 ? 2.922 -13.860 -15.661 1.00 36.19 155 CYS A O 1
ATOM 1251 N N . ALA A 1 156 ? 1.581 -12.368 -16.649 1.00 35.72 156 ALA A N 1
ATOM 1252 C CA . ALA A 1 156 ? 1.383 -11.565 -15.439 1.00 35.72 156 ALA A CA 1
ATOM 1253 C C . ALA A 1 156 ? 0.074 -10.753 -15.422 1.00 35.72 156 ALA A C 1
ATOM 1255 O O . ALA A 1 156 ? -0.237 -10.188 -14.382 1.00 35.72 156 ALA A O 1
ATOM 1256 N N . VAL A 1 157 ? -0.709 -10.696 -16.511 1.00 39.78 157 VAL A N 1
ATOM 1257 C CA . VAL A 1 157 ? -1.859 -9.767 -16.587 1.00 39.78 157 VAL A CA 1
ATOM 1258 C C . VAL A 1 157 ? -3.230 -10.453 -16.736 1.00 39.78 157 VAL A C 1
ATOM 1260 O O . VAL A 1 157 ? -4.226 -9.857 -16.350 1.00 39.78 157 VAL A O 1
ATOM 1263 N N . ASP A 1 158 ? -3.317 -11.728 -17.132 1.00 34.19 158 ASP A N 1
ATOM 1264 C CA . ASP A 1 158 ? -4.617 -12.338 -17.497 1.00 34.19 158 ASP A CA 1
ATOM 1265 C C . ASP A 1 158 ? -5.258 -13.282 -16.454 1.00 34.19 158 ASP A C 1
ATOM 1267 O O . ASP A 1 158 ? -6.203 -13.998 -16.768 1.00 34.19 158 ASP A O 1
ATOM 1271 N N . LEU A 1 159 ? -4.818 -13.290 -15.190 1.00 38.75 159 LEU A N 1
ATOM 1272 C CA . LEU A 1 159 ? -5.363 -14.197 -14.155 1.00 38.75 159 LEU A CA 1
ATOM 1273 C C . LEU A 1 159 ? -6.206 -13.485 -13.082 1.00 38.75 159 LEU A C 1
ATOM 1275 O O . LEU A 1 159 ? -6.044 -13.725 -11.887 1.00 38.75 159 LEU A O 1
ATOM 1279 N N . LEU A 1 160 ? -7.126 -12.617 -13.515 1.00 42.66 160 LEU A N 1
ATOM 1280 C CA . LEU A 1 160 ? -8.215 -12.083 -12.676 1.00 42.66 160 LEU A CA 1
ATOM 1281 C C . LEU A 1 160 ? -9.606 -12.646 -13.038 1.00 42.66 160 LEU A C 1
ATOM 1283 O O . LEU A 1 160 ? -10.606 -12.216 -12.468 1.00 42.66 160 LEU A O 1
ATOM 1287 N N . GLY A 1 161 ? -9.694 -13.630 -13.937 1.00 35.59 161 GLY A N 1
ATOM 1288 C CA . GLY A 1 161 ? -10.957 -14.254 -14.332 1.00 35.59 161 GLY A CA 1
ATOM 1289 C C . GLY A 1 161 ? -11.010 -15.746 -14.006 1.00 35.59 161 GLY A C 1
ATOM 1290 O O . GLY A 1 161 ? -10.212 -16.507 -14.535 1.00 35.59 161 GLY A O 1
ATOM 1291 N N . ALA A 1 162 ? -12.020 -16.136 -13.224 1.00 38.41 162 ALA A N 1
ATOM 1292 C CA . ALA A 1 162 ? -12.525 -17.499 -13.012 1.00 38.41 162 ALA A CA 1
ATOM 1293 C C . ALA A 1 162 ? -11.834 -18.385 -11.952 1.00 38.41 162 ALA A C 1
ATOM 1295 O O . ALA A 1 162 ? -11.117 -19.324 -12.273 1.00 38.41 162 ALA A O 1
ATOM 1296 N N . GLU A 1 163 ? -12.246 -18.222 -10.692 1.00 33.81 163 GLU A N 1
ATOM 1297 C CA . GLU A 1 163 ? -12.491 -19.379 -9.819 1.00 33.81 163 GLU A CA 1
ATOM 1298 C C . GLU A 1 163 ? -13.974 -19.390 -9.437 1.00 33.81 163 GLU A C 1
ATOM 1300 O O . GLU A 1 163 ? -14.445 -18.641 -8.584 1.00 33.81 163 GLU A O 1
ATOM 1305 N N . ARG A 1 164 ? -14.738 -20.209 -10.167 1.00 32.22 164 ARG A N 1
ATOM 1306 C CA . ARG A 1 164 ? -16.141 -20.520 -9.898 1.00 32.22 164 ARG A CA 1
ATOM 1307 C C . ARG A 1 164 ? -16.141 -21.778 -9.024 1.00 32.22 164 ARG A C 1
ATOM 1309 O O . ARG A 1 164 ? -15.732 -22.842 -9.482 1.00 32.22 164 ARG A O 1
ATOM 1316 N N . ILE A 1 165 ? -16.543 -21.627 -7.766 1.00 36.62 165 ILE A N 1
ATOM 1317 C CA . ILE A 1 165 ? -16.632 -22.701 -6.770 1.00 36.62 165 ILE A CA 1
ATOM 1318 C C . ILE A 1 165 ? -17.627 -23.756 -7.279 1.00 36.62 165 ILE A C 1
ATOM 1320 O O . ILE A 1 165 ? -18.796 -23.451 -7.505 1.00 36.62 165 ILE A O 1
ATOM 1324 N N . ARG A 1 166 ? -17.152 -24.988 -7.496 1.00 35.16 166 ARG A N 1
ATOM 1325 C CA . ARG A 1 166 ? -17.989 -26.187 -7.624 1.00 35.16 166 ARG A CA 1
ATOM 1326 C C . ARG A 1 166 ? -17.977 -26.896 -6.276 1.00 35.16 166 ARG A C 1
ATOM 1328 O O . ARG A 1 166 ? -16.944 -27.417 -5.865 1.00 35.16 166 ARG A O 1
ATOM 1335 N N . GLU A 1 167 ? -19.121 -26.882 -5.609 1.00 36.44 167 GLU A N 1
ATOM 1336 C CA . GLU A 1 167 ? -19.425 -27.761 -4.487 1.00 36.44 167 GLU A CA 1
ATOM 1337 C C . GLU A 1 167 ? -19.567 -29.191 -5.017 1.00 36.44 167 GLU A C 1
ATOM 1339 O O . GLU A 1 167 ? -20.286 -29.442 -5.985 1.00 36.44 167 GLU A O 1
ATOM 1344 N N . ALA A 1 168 ? -18.835 -30.119 -4.410 1.00 35.44 168 ALA A N 1
ATOM 1345 C CA . ALA A 1 168 ? -19.034 -31.546 -4.584 1.00 35.44 168 ALA A CA 1
ATOM 1346 C C . ALA A 1 168 ? -19.358 -32.122 -3.205 1.00 35.44 168 ALA A C 1
ATOM 1348 O O . ALA A 1 168 ? -18.513 -32.128 -2.309 1.00 35.44 168 ALA A O 1
ATOM 1349 N N . GLU A 1 169 ? -20.606 -32.555 -3.049 1.00 45.38 169 GLU A N 1
ATOM 1350 C CA . GLU A 1 169 ? -21.101 -33.316 -1.909 1.00 45.38 169 GLU A CA 1
ATOM 1351 C C . GLU A 1 169 ? -20.356 -34.655 -1.806 1.00 45.38 169 GLU A C 1
ATOM 1353 O O . GLU A 1 169 ? -20.258 -35.416 -2.772 1.00 45.38 169 GLU A O 1
ATOM 1358 N N . GLY A 1 170 ? -19.829 -34.947 -0.616 1.00 35.78 170 GLY A N 1
ATOM 1359 C CA . GLY A 1 170 ? -19.067 -36.154 -0.312 1.00 35.78 170 GLY A CA 1
ATOM 1360 C C . GLY A 1 170 ? -19.594 -36.843 0.942 1.00 35.78 170 GLY A C 1
ATOM 1361 O O . GLY A 1 170 ? -19.218 -36.485 2.050 1.00 35.78 170 GLY A O 1
ATOM 1362 N N . ARG A 1 171 ? -20.472 -37.818 0.694 1.00 36.25 171 ARG A N 1
ATOM 1363 C CA . ARG A 1 171 ? -21.053 -38.875 1.543 1.00 36.25 171 ARG A CA 1
ATOM 1364 C C . ARG A 1 171 ? -20.388 -39.202 2.890 1.00 36.25 171 ARG A C 1
ATOM 1366 O O . ARG A 1 171 ? -19.200 -39.498 2.976 1.00 36.25 171 ARG A O 1
ATOM 1373 N N . GLU A 1 172 ? -21.269 -39.341 3.881 1.00 43.75 172 GLU A N 1
ATOM 1374 C CA . GLU A 1 172 ? -21.080 -40.009 5.169 1.00 43.75 172 GLU A CA 1
ATOM 1375 C C . GLU A 1 172 ? -20.656 -41.481 5.027 1.00 43.75 172 GLU A C 1
ATOM 1377 O O . GLU A 1 172 ? -21.203 -42.239 4.221 1.00 43.75 172 GLU A O 1
ATOM 1382 N N . GLY A 1 173 ? -19.712 -41.896 5.875 1.00 37.97 173 GLY A N 1
ATOM 1383 C CA . GLY A 1 173 ? -19.288 -43.281 6.059 1.00 37.97 173 GLY A CA 1
ATOM 1384 C C . GLY A 1 173 ? -19.243 -43.634 7.545 1.00 37.97 173 GLY A C 1
ATOM 1385 O O . GLY A 1 173 ? -18.326 -43.241 8.259 1.00 37.97 173 GLY A O 1
ATOM 1386 N N . SER A 1 174 ? -20.257 -44.376 7.988 1.00 46.25 174 SER A N 1
ATOM 1387 C CA . SER A 1 174 ? -20.388 -45.001 9.307 1.00 46.25 174 SER A CA 1
ATOM 1388 C C . SER A 1 174 ? -19.456 -46.210 9.447 1.00 46.25 174 SER A C 1
ATOM 1390 O O . SER A 1 174 ? -19.412 -47.063 8.561 1.00 46.25 174 SER A O 1
ATOM 1392 N N . ALA A 1 175 ? -18.761 -46.329 10.583 1.00 41.12 175 ALA A N 1
ATOM 1393 C CA . ALA A 1 175 ? -18.160 -47.586 11.025 1.00 41.12 175 ALA A CA 1
ATOM 1394 C C . ALA A 1 175 ? -18.200 -47.687 12.556 1.00 41.12 175 ALA A C 1
ATOM 1396 O O . ALA A 1 175 ? -17.548 -46.930 13.276 1.00 41.12 175 ALA A O 1
ATOM 1397 N N . GLY A 1 176 ? -18.999 -48.637 13.040 1.00 44.44 176 GLY A N 1
ATOM 1398 C CA . GLY A 1 176 ? -19.132 -48.976 14.450 1.00 44.44 176 GLY A CA 1
ATOM 1399 C C . GLY A 1 176 ? -17.958 -49.784 15.003 1.00 44.44 176 GLY A C 1
ATOM 1400 O O . GLY A 1 176 ? -17.218 -50.448 14.276 1.00 44.44 176 GLY A O 1
ATOM 1401 N N . ARG A 1 177 ? -17.835 -49.789 16.334 1.00 42.06 177 ARG A N 1
ATOM 1402 C CA . ARG A 1 177 ? -17.074 -50.812 17.056 1.00 42.06 177 ARG A CA 1
ATOM 1403 C C . ARG A 1 177 ? -17.693 -51.087 18.421 1.00 42.06 177 ARG A C 1
ATOM 1405 O O . ARG A 1 177 ? -17.774 -50.208 19.272 1.00 42.06 177 ARG A O 1
ATOM 1412 N N . ALA A 1 178 ? -18.129 -52.333 18.582 1.00 46.06 178 ALA A N 1
ATOM 1413 C CA . ALA A 1 178 ? -18.591 -52.937 19.821 1.00 46.06 178 ALA A CA 1
ATOM 1414 C C . ALA A 1 178 ? -17.409 -53.222 20.767 1.00 46.06 178 ALA A C 1
ATOM 1416 O O . ALA A 1 178 ? -16.332 -53.615 20.316 1.00 46.06 178 ALA A O 1
ATOM 1417 N N . GLY A 1 179 ? -17.625 -53.055 22.074 1.00 39.44 179 GLY A N 1
ATOM 1418 C CA . GLY A 1 179 ? -16.651 -53.346 23.126 1.00 39.44 179 GLY A CA 1
ATOM 1419 C C . GLY A 1 179 ? -17.345 -53.839 24.396 1.00 39.44 179 GLY A C 1
ATOM 1420 O O . GLY A 1 179 ? -18.291 -53.219 24.866 1.00 39.44 179 GLY A O 1
ATOM 1421 N N . ALA A 1 180 ? -16.882 -54.989 24.880 1.00 41.41 180 ALA A N 1
ATOM 1422 C CA . ALA A 1 180 ? -17.488 -55.908 25.839 1.00 41.41 180 ALA A CA 1
ATOM 1423 C C . ALA A 1 180 ? -17.847 -55.360 27.237 1.00 41.41 180 ALA A C 1
ATOM 1425 O O . ALA A 1 180 ? -17.170 -54.511 27.811 1.00 41.41 180 ALA A O 1
ATOM 1426 N N . ILE A 1 181 ? -18.890 -55.976 27.804 1.00 42.94 181 ILE A N 1
ATOM 1427 C CA . ILE A 1 181 ? -19.387 -55.821 29.174 1.00 42.94 181 ILE A CA 1
ATOM 1428 C C . ILE A 1 181 ? -18.609 -56.771 30.097 1.00 42.94 181 ILE A C 1
ATOM 1430 O O . ILE A 1 181 ? -18.602 -57.981 29.874 1.00 42.94 181 ILE A O 1
ATOM 1434 N N . HIS A 1 182 ? -18.010 -56.240 31.167 1.00 50.66 182 HIS A N 1
ATOM 1435 C CA . HIS A 1 182 ? -17.469 -57.030 32.276 1.00 50.66 182 HIS A CA 1
ATOM 1436 C C . HIS A 1 182 ? -18.057 -56.539 33.607 1.00 50.66 182 HIS A C 1
ATOM 1438 O O . HIS A 1 182 ? -18.016 -55.349 33.917 1.00 50.66 182 HIS A O 1
ATOM 1444 N N . VAL A 1 183 ? -18.635 -57.466 34.374 1.00 51.44 183 VAL A N 1
ATOM 1445 C CA . VAL A 1 183 ? -19.295 -57.240 35.670 1.00 51.44 183 VAL A CA 1
ATOM 1446 C C . VAL A 1 183 ? -18.418 -57.806 36.789 1.00 51.44 183 VAL A C 1
ATOM 1448 O O . VAL A 1 183 ? -18.103 -58.995 36.731 1.00 51.44 183 VAL A O 1
ATOM 1451 N N . PRO A 1 184 ? -18.121 -57.039 37.856 1.00 55.19 184 PRO A N 1
ATOM 1452 C CA . PRO A 1 184 ? -17.713 -57.612 39.127 1.00 55.19 184 PRO A CA 1
ATOM 1453 C C . PRO A 1 184 ? -18.823 -57.522 40.183 1.00 55.19 184 PRO A C 1
ATOM 1455 O O . PRO A 1 184 ? -19.521 -56.519 40.348 1.00 55.19 184 PRO A O 1
ATOM 1458 N N . ARG A 1 185 ? -18.952 -58.639 40.898 1.00 50.56 185 ARG A N 1
ATOM 1459 C CA . ARG A 1 185 ? -19.879 -58.934 41.990 1.00 50.56 185 ARG A CA 1
ATOM 1460 C C . ARG A 1 185 ? -19.195 -58.615 43.327 1.00 50.56 185 ARG A C 1
ATOM 1462 O O . ARG A 1 185 ? -18.077 -59.065 43.546 1.00 50.56 185 ARG A O 1
ATOM 1469 N N . GLY A 1 186 ? -19.924 -57.973 44.241 1.00 43.09 186 GLY A N 1
ATOM 1470 C CA . GLY A 1 186 ? -19.743 -58.147 45.689 1.00 43.09 186 GLY A CA 1
ATOM 1471 C C . GLY A 1 186 ? -19.158 -56.965 46.470 1.00 43.09 186 GLY A C 1
ATOM 1472 O O . GLY A 1 186 ? -18.169 -56.362 46.071 1.00 43.09 186 GLY A O 1
ATOM 1473 N N . GLY A 1 187 ? -19.753 -56.705 47.641 1.00 40.50 187 GLY A N 1
ATOM 1474 C CA . GLY A 1 187 ? -19.070 -56.039 48.753 1.00 40.50 187 GLY A CA 1
ATOM 1475 C C . GLY A 1 187 ? -19.775 -54.817 49.334 1.00 40.50 187 GLY A C 1
ATOM 1476 O O . GLY A 1 187 ? -19.352 -53.687 49.126 1.00 40.50 187 GLY A O 1
ATOM 1477 N N . THR A 1 188 ? -20.830 -55.050 50.109 1.00 52.81 188 THR A N 1
ATOM 1478 C CA . THR A 1 188 ? -21.422 -54.114 51.074 1.00 52.81 188 THR A CA 1
ATOM 1479 C C . THR A 1 188 ? -20.377 -53.563 52.046 1.00 52.81 188 THR A C 1
ATOM 1481 O O . THR A 1 188 ? -19.980 -54.285 52.952 1.00 52.81 188 THR A O 1
ATOM 1484 N N . GLN A 1 189 ? -20.006 -52.284 51.921 1.00 50.31 189 GLN A N 1
ATOM 1485 C CA . GLN A 1 189 ? -19.558 -51.450 53.043 1.00 50.31 189 GLN A CA 1
ATOM 1486 C C . GLN A 1 189 ? -19.770 -49.945 52.775 1.00 50.31 189 GLN A C 1
ATOM 1488 O O . GLN A 1 189 ? -19.399 -49.408 51.736 1.00 50.31 189 GLN A O 1
ATOM 1493 N N . LEU A 1 190 ? -20.318 -49.287 53.803 1.00 49.47 190 LEU A N 1
ATOM 1494 C CA . LEU A 1 190 ? -20.118 -47.886 54.199 1.00 49.47 190 LEU A CA 1
ATOM 1495 C C . LEU A 1 190 ? -20.855 -46.771 53.424 1.00 49.47 190 LEU A C 1
ATOM 1497 O O . LEU A 1 190 ? -20.406 -46.191 52.436 1.00 49.47 190 LEU A O 1
ATOM 1501 N N . ARG A 1 191 ? -21.987 -46.382 54.027 1.00 47.53 191 ARG A N 1
ATOM 1502 C CA . ARG A 1 191 ? -22.925 -45.289 53.708 1.00 47.53 191 ARG A CA 1
ATOM 1503 C C . ARG A 1 191 ? -22.360 -43.848 53.819 1.00 47.53 191 ARG A C 1
ATOM 1505 O O . ARG A 1 191 ? -23.119 -42.935 54.108 1.00 47.53 191 ARG A O 1
ATOM 1512 N N . SER A 1 192 ? -21.074 -43.603 53.547 1.00 49.81 192 SER A N 1
ATOM 1513 C CA . SER A 1 192 ? -20.486 -42.238 53.554 1.00 49.81 192 SER A CA 1
ATOM 1514 C C . SER A 1 192 ? -19.823 -41.818 52.226 1.00 49.81 192 SER A C 1
ATOM 1516 O O . SER A 1 192 ? -19.282 -40.726 52.094 1.00 49.81 192 SER A O 1
ATOM 1518 N N . ALA A 1 193 ? -19.888 -42.659 51.185 1.00 51.78 193 ALA A N 1
ATOM 1519 C CA . ALA A 1 193 ? -19.232 -42.392 49.895 1.00 51.78 193 ALA A CA 1
ATOM 1520 C C . ALA A 1 193 ? -20.183 -41.961 48.755 1.00 51.78 193 ALA A C 1
ATOM 1522 O O . ALA A 1 193 ? -19.716 -41.552 47.688 1.00 51.78 193 ALA A O 1
ATOM 1523 N N . TYR A 1 194 ? -21.506 -42.026 48.958 1.00 48.38 194 TYR A N 1
ATOM 1524 C CA . TYR A 1 194 ? -22.496 -41.893 47.877 1.00 48.38 194 TYR A CA 1
ATOM 1525 C C . TYR A 1 194 ? -22.696 -40.458 47.364 1.00 48.38 194 TYR A C 1
ATOM 1527 O O . TYR A 1 194 ? -22.888 -40.264 46.165 1.00 48.38 194 TYR A O 1
ATOM 1535 N N . ILE A 1 195 ? -22.546 -39.439 48.216 1.00 53.75 195 ILE A N 1
ATOM 1536 C CA . ILE A 1 195 ? -22.688 -38.033 47.792 1.00 53.75 195 ILE A CA 1
ATOM 1537 C C . ILE A 1 195 ? -21.485 -37.595 46.925 1.00 53.75 195 ILE A C 1
ATOM 1539 O O . ILE A 1 195 ? -21.633 -36.811 45.990 1.00 53.75 195 ILE A O 1
ATOM 1543 N N . SER A 1 196 ? -20.297 -38.182 47.131 1.00 53.59 196 SER A N 1
ATOM 1544 C CA . SER A 1 196 ? -19.071 -37.774 46.421 1.00 53.59 196 SER A CA 1
ATOM 1545 C C . SER A 1 196 ? -18.928 -38.320 44.989 1.00 53.59 196 SER A C 1
ATOM 1547 O O . SER A 1 196 ? -18.163 -37.763 44.195 1.00 53.59 196 SER A O 1
ATOM 1549 N N . ARG A 1 197 ? -19.635 -39.408 44.638 1.00 53.94 197 ARG A N 1
ATOM 1550 C CA . ARG A 1 197 ? -19.598 -40.007 43.286 1.00 53.94 197 ARG A CA 1
ATOM 1551 C C . ARG A 1 197 ? -20.602 -39.362 42.333 1.00 53.94 197 ARG A C 1
ATOM 1553 O O . ARG A 1 197 ? -20.247 -39.126 41.180 1.00 53.94 197 ARG A O 1
ATOM 1560 N N . ALA A 1 198 ? -21.794 -39.008 42.815 1.00 54.94 198 ALA A N 1
ATOM 1561 C CA . ALA A 1 198 ? -22.786 -38.288 42.015 1.00 54.94 198 ALA A CA 1
ATOM 1562 C C . ALA A 1 198 ? -22.280 -36.887 41.622 1.00 54.94 198 ALA A C 1
ATOM 1564 O O . ALA A 1 198 ? -22.347 -36.515 40.452 1.00 54.94 198 ALA A O 1
ATOM 1565 N N . PHE A 1 199 ? -21.643 -36.168 42.555 1.00 56.12 199 PHE A N 1
ATOM 1566 C CA . PHE A 1 199 ? -21.087 -34.836 42.288 1.00 56.12 199 PHE A CA 1
ATOM 1567 C C . PHE A 1 199 ? -19.919 -34.866 41.285 1.00 56.12 199 PHE A C 1
ATOM 1569 O O . PHE A 1 199 ? -19.836 -34.020 40.399 1.00 56.12 199 PHE A O 1
ATOM 1576 N N . ARG A 1 200 ? -19.046 -35.885 41.349 1.00 57.84 200 ARG A N 1
ATOM 1577 C CA . ARG A 1 200 ? -17.938 -36.052 40.386 1.00 57.84 200 ARG A CA 1
ATOM 1578 C C . ARG A 1 200 ? -18.401 -36.440 38.982 1.00 57.84 200 ARG A C 1
ATOM 1580 O O . ARG A 1 200 ? -17.742 -36.064 38.016 1.00 57.84 200 ARG A O 1
ATOM 1587 N N . SER A 1 201 ? -19.509 -37.170 38.856 1.00 58.81 201 SER A N 1
ATOM 1588 C CA . SER A 1 201 ? -20.088 -37.491 37.546 1.00 58.81 201 SER A CA 1
ATOM 1589 C C . SER A 1 201 ? -20.776 -36.272 36.930 1.00 58.81 201 SER A C 1
ATOM 1591 O O . SER A 1 201 ? -20.565 -35.998 35.754 1.00 58.81 201 SER A O 1
ATOM 1593 N N . MET A 1 202 ? -21.512 -35.494 37.733 1.00 59.38 202 MET A N 1
ATOM 1594 C CA . MET A 1 202 ? -22.222 -34.297 37.271 1.00 59.38 202 MET A CA 1
ATOM 1595 C C . MET A 1 202 ? -21.254 -33.178 36.850 1.00 59.38 202 MET A C 1
ATOM 1597 O O . MET A 1 202 ? -21.460 -32.553 35.811 1.00 59.38 202 MET A O 1
ATOM 1601 N N . LEU A 1 203 ? -20.143 -33.000 37.582 1.00 59.69 203 LEU A N 1
ATOM 1602 C CA . LEU A 1 203 ? -19.092 -32.027 37.253 1.00 59.69 203 LEU A CA 1
ATOM 1603 C C . LEU A 1 203 ? -18.343 -32.378 35.952 1.00 59.69 203 LEU A C 1
ATOM 1605 O O . LEU A 1 203 ? -17.937 -31.481 35.220 1.00 59.69 203 LEU A O 1
ATOM 1609 N N . ARG A 1 204 ? -18.200 -33.672 35.622 1.00 63.69 204 ARG A N 1
ATOM 1610 C CA . ARG A 1 204 ? -17.589 -34.120 34.356 1.00 63.69 204 ARG A CA 1
ATOM 1611 C C . ARG A 1 204 ? -18.499 -33.885 33.152 1.00 63.69 204 ARG A C 1
ATOM 1613 O O . ARG A 1 204 ? -18.006 -33.441 32.123 1.00 63.69 204 ARG A O 1
ATOM 1620 N N . THR A 1 205 ? -19.807 -34.110 33.278 1.00 67.00 205 THR A N 1
ATOM 1621 C CA . THR A 1 205 ? -20.776 -33.757 32.223 1.00 67.00 205 THR A CA 1
ATOM 1622 C C . THR A 1 205 ? -20.923 -32.247 32.044 1.00 67.00 205 THR A C 1
ATOM 1624 O O . THR A 1 205 ? -21.021 -31.788 30.911 1.00 67.00 205 THR A O 1
ATOM 1627 N N . LEU A 1 206 ? -20.858 -31.461 33.127 1.00 62.34 206 LEU A N 1
ATOM 1628 C CA . LEU A 1 206 ? -20.885 -29.996 33.043 1.00 62.34 206 LEU A CA 1
ATOM 1629 C C . LEU A 1 206 ? -19.615 -29.445 32.366 1.00 62.34 206 LEU A C 1
ATOM 1631 O O . LEU A 1 206 ? -19.703 -28.555 31.526 1.00 62.34 206 LEU A O 1
ATOM 1635 N N . ALA A 1 207 ? -18.444 -30.023 32.667 1.00 61.50 207 ALA A N 1
ATOM 1636 C CA . ALA A 1 207 ? -17.180 -29.670 32.016 1.00 61.50 207 ALA A CA 1
ATOM 1637 C C . ALA A 1 207 ? -17.143 -30.060 30.526 1.00 61.50 207 ALA A C 1
ATOM 1639 O O . ALA A 1 207 ? -16.540 -29.348 29.729 1.00 61.50 207 ALA A O 1
ATOM 1640 N N . PHE A 1 208 ? -17.818 -31.148 30.132 1.00 60.22 208 PHE A N 1
ATOM 1641 C CA . PHE A 1 208 ? -17.947 -31.539 28.722 1.00 60.22 208 PHE A CA 1
ATOM 1642 C C . PHE A 1 208 ? -18.945 -30.654 27.956 1.00 60.22 208 PHE A C 1
ATOM 1644 O O . PHE A 1 208 ? -18.708 -30.328 26.797 1.00 60.22 208 PHE A O 1
ATOM 1651 N N . GLY A 1 209 ? -20.027 -30.212 28.609 1.00 59.22 209 GLY A N 1
ATOM 1652 C CA . GLY A 1 209 ? -21.002 -29.284 28.024 1.00 59.22 209 GLY A CA 1
ATOM 1653 C C . GLY A 1 209 ? -20.443 -27.876 27.796 1.00 59.22 209 GLY A C 1
ATOM 1654 O O . GLY A 1 209 ? -20.781 -27.241 26.801 1.00 59.22 209 GLY A O 1
ATOM 1655 N N . LEU A 1 210 ? -19.535 -27.405 28.662 1.00 57.78 210 LEU A N 1
ATOM 1656 C CA . LEU A 1 210 ? -18.901 -26.089 28.509 1.00 57.78 210 LEU A CA 1
ATOM 1657 C C . LEU A 1 210 ? -17.861 -26.030 27.373 1.00 57.78 210 LEU A C 1
ATOM 1659 O O . LEU A 1 210 ? -17.534 -24.941 26.909 1.00 57.78 210 LEU A O 1
ATOM 1663 N N . PHE A 1 211 ? -17.349 -27.176 26.906 1.00 55.56 211 PHE A N 1
ATOM 1664 C CA . PHE A 1 211 ? -16.311 -27.239 25.865 1.00 55.56 211 PHE A CA 1
ATOM 1665 C C . PHE A 1 211 ? -16.867 -27.175 24.430 1.00 55.56 211 PHE A C 1
ATOM 1667 O O . PHE A 1 211 ? -16.105 -27.022 23.480 1.00 55.56 211 PHE A O 1
ATOM 1674 N N . LEU A 1 212 ? -18.191 -27.267 24.263 1.00 53.41 212 LEU A N 1
ATOM 1675 C CA . LEU A 1 212 ? -18.869 -27.205 22.961 1.00 53.41 212 LEU A CA 1
ATOM 1676 C C . LEU A 1 212 ? -19.429 -25.818 22.625 1.00 53.41 212 LEU A C 1
ATOM 1678 O O . LEU A 1 212 ? -20.172 -25.677 21.655 1.00 53.41 212 LEU A O 1
ATOM 1682 N N . ILE A 1 213 ? -19.051 -24.776 23.374 1.00 61.31 213 ILE A N 1
ATOM 1683 C CA . ILE A 1 213 ? -19.252 -23.393 22.931 1.00 61.31 213 ILE A CA 1
ATOM 1684 C C . ILE A 1 213 ? -18.233 -23.135 21.813 1.00 61.31 213 ILE A C 1
ATOM 1686 O O . ILE A 1 213 ? -17.190 -22.513 22.007 1.00 61.31 213 ILE A O 1
ATOM 1690 N N . SER A 1 214 ? -18.510 -23.687 20.630 1.00 54.50 214 SER A N 1
ATOM 1691 C CA . SER A 1 214 ? -17.865 -23.295 19.388 1.00 54.50 214 SER A CA 1
ATOM 1692 C C . SER A 1 214 ? -18.216 -21.834 19.169 1.00 54.50 214 SER A C 1
ATOM 1694 O O . SER A 1 214 ? -19.310 -21.514 18.709 1.00 54.50 214 SER A O 1
ATOM 1696 N N . PHE A 1 215 ? -17.309 -20.939 19.561 1.00 59.56 215 PHE A N 1
ATOM 1697 C CA . PHE A 1 215 ? -17.414 -19.536 19.204 1.00 59.56 215 PHE A CA 1
ATOM 1698 C C . PHE A 1 215 ? -17.531 -19.486 17.682 1.00 59.56 215 PHE A C 1
ATOM 1700 O O . PHE A 1 215 ? -16.605 -19.947 17.005 1.00 59.56 215 PHE A O 1
ATOM 1707 N N . PRO A 1 216 ? -18.657 -19.004 17.123 1.00 52.69 216 PRO A N 1
ATOM 1708 C CA . PRO A 1 216 ? -18.724 -18.786 15.696 1.00 52.69 216 PRO A CA 1
ATOM 1709 C C . PRO A 1 216 ? -17.562 -17.855 15.379 1.00 52.69 216 PRO A C 1
ATOM 1711 O O . PRO A 1 216 ? -17.463 -16.758 15.935 1.00 52.69 216 PRO A O 1
ATOM 1714 N N . SER A 1 217 ? -16.633 -18.333 14.551 1.00 54.22 217 SER A N 1
ATOM 1715 C CA . SER A 1 217 ? -15.608 -17.487 13.962 1.00 54.22 217 SER A CA 1
ATOM 1716 C C . SER A 1 217 ? -16.361 -16.550 13.029 1.00 54.22 217 SER A C 1
ATOM 1718 O O . SER A 1 217 ? -16.575 -16.847 11.857 1.00 54.22 217 SER A O 1
ATOM 1720 N N . ALA A 1 218 ? -16.920 -15.490 13.611 1.00 59.75 218 ALA A N 1
ATOM 1721 C CA . ALA A 1 218 ? -17.628 -14.476 12.874 1.00 59.75 218 ALA A CA 1
ATOM 1722 C C . ALA A 1 218 ? -16.619 -13.912 11.883 1.00 59.75 218 ALA A C 1
ATOM 1724 O O . ALA A 1 218 ? -15.528 -13.490 12.281 1.00 59.75 218 ALA A O 1
ATOM 1725 N N . ALA A 1 219 ? -16.970 -13.953 10.600 1.00 65.38 219 ALA A N 1
ATOM 1726 C CA . ALA A 1 219 ? -16.320 -13.108 9.620 1.00 65.38 219 ALA A CA 1
ATOM 1727 C C . ALA A 1 219 ? -16.394 -11.685 10.181 1.00 65.38 219 ALA A C 1
ATOM 1729 O O . ALA A 1 219 ? -17.475 -11.131 10.384 1.00 65.38 219 ALA A O 1
ATOM 1730 N N . GLN A 1 220 ? -15.242 -11.167 10.593 1.00 72.94 220 GLN A N 1
ATOM 1731 C CA . GLN A 1 220 ? -15.145 -9.794 11.036 1.00 72.94 220 GLN A CA 1
ATOM 1732 C C . GLN A 1 220 ? -14.995 -8.997 9.760 1.00 72.94 220 GLN A C 1
ATOM 1734 O O . GLN A 1 220 ? -13.942 -9.043 9.131 1.00 72.94 220 GLN A O 1
ATOM 1739 N N . ASP A 1 221 ? -16.065 -8.322 9.378 1.00 89.62 221 ASP A N 1
ATOM 1740 C CA . ASP A 1 221 ? -16.047 -7.370 8.285 1.00 89.62 221 ASP A CA 1
ATOM 1741 C C . ASP A 1 221 ? -15.986 -5.967 8.883 1.00 89.62 221 ASP A C 1
ATOM 1743 O O . ASP A 1 221 ? -16.454 -5.707 9.998 1.00 89.62 221 ASP A O 1
ATOM 1747 N N . GLY A 1 222 ? -15.352 -5.052 8.162 1.00 94.38 222 GLY A N 1
ATOM 1748 C CA . GLY A 1 222 ? -15.224 -3.671 8.594 1.00 94.38 222 GLY A CA 1
ATOM 1749 C C . GLY A 1 222 ? -15.226 -2.726 7.411 1.00 94.38 222 GLY A C 1
ATOM 1750 O O . GLY A 1 222 ? -14.753 -3.059 6.328 1.00 94.38 222 GLY A O 1
ATOM 1751 N N . VAL A 1 223 ? -15.733 -1.521 7.638 1.00 97.31 223 VAL A N 1
ATOM 1752 C CA . VAL A 1 223 ? -15.638 -0.425 6.677 1.00 97.31 223 VAL A CA 1
ATOM 1753 C C . VAL A 1 223 ? -14.866 0.703 7.338 1.00 97.31 223 VAL A C 1
ATOM 1755 O O . VAL A 1 223 ? -15.106 1.027 8.499 1.00 97.31 223 VAL A O 1
ATOM 1758 N N . PHE A 1 224 ? -13.929 1.304 6.614 1.00 98.38 224 PHE A N 1
ATOM 1759 C CA . PHE A 1 224 ? -13.235 2.514 7.034 1.00 98.38 224 PHE A CA 1
ATOM 1760 C C . PHE A 1 224 ? -13.549 3.637 6.058 1.00 98.38 224 PHE A C 1
ATOM 1762 O O . PHE A 1 224 ? -13.478 3.462 4.847 1.00 98.38 224 PHE A O 1
ATOM 1769 N N . HIS A 1 225 ? -13.858 4.813 6.579 1.00 98.38 225 HIS A N 1
ATOM 1770 C CA . HIS A 1 225 ? -14.007 6.031 5.802 1.00 98.38 225 HIS A CA 1
ATOM 1771 C C . HIS A 1 225 ? -12.653 6.717 5.642 1.00 98.38 225 HIS A C 1
ATOM 1773 O O . HIS A 1 225 ? -11.911 6.885 6.610 1.00 98.38 225 HIS A O 1
ATOM 1779 N N . ILE A 1 226 ? -12.347 7.145 4.422 1.00 98.06 226 ILE A N 1
ATOM 1780 C CA . ILE A 1 226 ? -11.108 7.841 4.082 1.00 98.06 226 ILE A CA 1
ATOM 1781 C C . ILE A 1 226 ? -11.382 9.338 4.093 1.00 98.06 226 ILE A C 1
ATOM 1783 O O . ILE A 1 226 ? -12.219 9.816 3.332 1.00 98.06 226 ILE A O 1
ATOM 1787 N N . PHE A 1 227 ? -10.659 10.087 4.918 1.00 98.00 227 PHE A N 1
ATOM 1788 C CA . PHE A 1 227 ? -10.791 11.531 5.053 1.00 98.00 227 PHE A CA 1
ATOM 1789 C C . PHE A 1 227 ? -9.531 12.266 4.605 1.00 98.00 227 PHE A C 1
ATOM 1791 O O . PHE A 1 227 ? -8.408 11.828 4.856 1.00 98.00 227 PHE A O 1
ATOM 1798 N N . HIS A 1 228 ? -9.735 13.443 4.021 1.00 96.31 228 HIS A N 1
ATOM 1799 C CA . HIS A 1 228 ? -8.714 14.466 3.820 1.00 96.31 228 HIS A CA 1
ATOM 1800 C C . HIS A 1 228 ? -9.318 15.824 4.174 1.00 96.31 228 HIS A C 1
ATOM 1802 O O . HIS A 1 228 ? -10.380 16.171 3.658 1.00 96.31 228 HIS A O 1
ATOM 1808 N N . ASN A 1 229 ? -8.683 16.582 5.073 1.00 95.38 229 ASN A N 1
ATOM 1809 C CA . ASN A 1 229 ? -9.209 17.862 5.574 1.00 95.38 229 ASN A CA 1
ATOM 1810 C C . ASN A 1 229 ? -10.683 17.764 6.026 1.00 95.38 229 ASN A C 1
ATOM 1812 O O . ASN A 1 229 ? -11.519 18.571 5.630 1.00 95.38 229 ASN A O 1
ATOM 1816 N N . ASN A 1 230 ? -11.015 16.725 6.804 1.00 96.38 230 ASN A N 1
ATOM 1817 C CA . ASN A 1 230 ? -12.372 16.393 7.275 1.00 96.38 230 ASN A CA 1
ATOM 1818 C C . ASN A 1 230 ? -13.423 16.107 6.184 1.00 96.38 230 ASN A C 1
ATOM 1820 O O . ASN A 1 230 ? -14.582 15.859 6.509 1.00 96.38 230 ASN A O 1
ATOM 1824 N N . LYS A 1 231 ? -13.043 16.067 4.905 1.00 96.50 231 LYS A N 1
ATOM 1825 C CA . LYS A 1 231 ? -13.917 15.648 3.809 1.00 96.50 231 LYS A CA 1
ATOM 1826 C C . LYS A 1 231 ? -13.729 14.162 3.531 1.00 96.50 231 LYS A C 1
ATOM 1828 O O . LYS A 1 231 ? -12.600 13.711 3.343 1.00 96.50 231 LYS A O 1
ATOM 1833 N N . MET A 1 232 ? -14.830 13.414 3.480 1.00 97.50 232 MET A N 1
ATOM 1834 C CA . MET A 1 232 ? -14.810 12.012 3.067 1.00 97.50 232 MET A CA 1
ATOM 1835 C C . MET A 1 232 ? -14.470 11.919 1.574 1.00 97.50 232 MET A C 1
ATOM 1837 O O . MET A 1 232 ? -15.111 12.563 0.743 1.00 97.50 232 MET A O 1
ATOM 1841 N N . LEU A 1 233 ? -13.442 11.142 1.252 1.00 97.69 233 LEU A N 1
ATOM 1842 C CA . LEU A 1 233 ? -12.969 10.884 -0.105 1.00 97.69 233 LEU A CA 1
ATOM 1843 C C . LEU A 1 233 ? -13.359 9.498 -0.618 1.00 97.69 233 LEU A C 1
ATOM 1845 O O . LEU A 1 233 ? -13.338 9.276 -1.824 1.00 97.69 233 LEU A O 1
ATOM 1849 N N . GLY A 1 234 ? -13.653 8.555 0.274 1.00 97.88 234 GLY A N 1
ATOM 1850 C CA . GLY A 1 234 ? -13.819 7.163 -0.111 1.00 97.88 234 GLY A CA 1
ATOM 1851 C C . GLY A 1 234 ? -13.984 6.217 1.064 1.00 97.88 234 GLY A C 1
ATOM 1852 O O . GLY A 1 234 ? -14.109 6.647 2.214 1.00 97.88 234 GLY A O 1
ATOM 1853 N N . THR A 1 235 ? -13.939 4.925 0.758 1.00 98.31 235 THR A N 1
ATOM 1854 C CA . THR A 1 235 ? -14.070 3.839 1.731 1.00 98.31 235 THR A CA 1
ATOM 1855 C C . THR A 1 235 ? -12.995 2.769 1.548 1.00 98.31 235 THR A C 1
ATOM 1857 O O . THR A 1 235 ? -12.385 2.639 0.482 1.00 98.31 235 THR A O 1
ATOM 1860 N N . ILE A 1 236 ? -12.746 2.008 2.611 1.00 98.38 236 ILE A N 1
ATOM 1861 C CA . ILE A 1 236 ? -11.971 0.768 2.610 1.00 98.38 236 ILE A CA 1
ATOM 1862 C C . ILE A 1 236 ? -12.864 -0.317 3.194 1.00 98.38 236 ILE A C 1
ATOM 1864 O O . ILE A 1 236 ? -13.208 -0.253 4.371 1.00 98.38 236 ILE A O 1
ATOM 1868 N N . ASP A 1 237 ? -13.209 -1.304 2.381 1.00 98.00 237 ASP A N 1
ATOM 1869 C CA . ASP A 1 237 ? -13.889 -2.514 2.822 1.00 98.00 237 ASP A CA 1
ATOM 1870 C C . ASP A 1 237 ? -12.826 -3.540 3.214 1.00 98.00 237 ASP A C 1
ATOM 1872 O O . ASP A 1 237 ? -11.934 -3.847 2.415 1.00 98.00 237 ASP A O 1
ATOM 1876 N N . VAL A 1 238 ? -12.899 -4.066 4.433 1.00 97.44 238 VAL A N 1
ATOM 1877 C CA . VAL A 1 238 ? -12.007 -5.122 4.909 1.00 97.44 238 VAL A CA 1
ATOM 1878 C C . VAL A 1 238 ? -12.811 -6.391 5.184 1.00 97.44 238 VAL A C 1
ATOM 1880 O O . VAL A 1 238 ? -13.855 -6.339 5.830 1.00 97.44 238 VAL A O 1
ATOM 1883 N N . LEU A 1 239 ? -12.329 -7.517 4.653 1.00 96.62 239 LEU A N 1
ATOM 1884 C CA . LEU A 1 239 ? -12.907 -8.853 4.822 1.00 96.62 239 LEU A CA 1
ATOM 1885 C C . LEU A 1 239 ? -11.858 -9.846 5.348 1.00 96.62 239 LEU A C 1
ATOM 1887 O O . LEU A 1 239 ? -10.749 -9.932 4.803 1.00 96.62 239 LEU A O 1
ATOM 1891 N N . ARG A 1 240 ? -12.217 -10.628 6.371 1.00 96.62 240 ARG A N 1
ATOM 1892 C CA . ARG A 1 240 ? -11.420 -11.749 6.892 1.00 96.62 240 ARG A CA 1
ATOM 1893 C C . ARG A 1 240 ? -12.174 -13.062 6.701 1.00 96.62 240 ARG A C 1
ATOM 1895 O O . ARG A 1 240 ? -13.232 -13.264 7.285 1.00 96.62 240 ARG A O 1
ATOM 1902 N N . VAL A 1 241 ? -11.582 -13.993 5.955 1.00 96.00 241 VAL A N 1
ATOM 1903 C CA . VAL A 1 241 ? -12.149 -15.330 5.712 1.00 96.00 241 VAL A CA 1
ATOM 1904 C C . VAL A 1 241 ? -11.219 -16.394 6.280 1.00 96.00 241 VAL A C 1
ATOM 1906 O O . VAL A 1 241 ? -10.084 -16.520 5.826 1.00 96.00 241 VAL A O 1
ATOM 1909 N N . ALA A 1 242 ? -11.689 -17.174 7.253 1.00 95.94 242 ALA A N 1
ATOM 1910 C CA . ALA A 1 242 ? -10.971 -18.333 7.783 1.00 95.94 242 ALA A CA 1
ATOM 1911 C C . ALA A 1 242 ? -11.553 -19.634 7.203 1.00 95.94 242 ALA A C 1
ATOM 1913 O O . ALA A 1 242 ? -12.769 -19.816 7.186 1.00 95.94 242 ALA A O 1
ATOM 1914 N N . LYS A 1 243 ? -10.692 -20.537 6.722 1.00 96.00 243 LYS A N 1
ATOM 1915 C CA . LYS A 1 243 ? -11.074 -21.846 6.174 1.00 96.00 243 LYS A CA 1
ATOM 1916 C C . LYS A 1 243 ? -10.016 -22.894 6.525 1.00 96.00 243 LYS A C 1
ATOM 1918 O O . LYS A 1 243 ? -8.949 -22.924 5.912 1.00 96.00 243 LYS A O 1
ATOM 1923 N N . GLY A 1 244 ? -10.327 -23.768 7.483 1.00 95.50 244 GLY A N 1
ATOM 1924 C CA . GLY A 1 244 ? -9.361 -24.737 8.015 1.00 95.50 244 GLY A CA 1
ATOM 1925 C C . GLY A 1 244 ? -8.129 -24.020 8.571 1.00 95.50 244 GLY A C 1
ATOM 1926 O O . GLY A 1 244 ? -8.271 -23.049 9.310 1.00 95.50 244 GLY A O 1
ATOM 1927 N N . ASP A 1 245 ? -6.944 -24.436 8.131 1.00 96.56 245 ASP A N 1
ATOM 1928 C CA . ASP A 1 245 ? -5.660 -23.849 8.548 1.00 96.56 245 ASP A CA 1
ATOM 1929 C C . ASP A 1 245 ? -5.282 -22.573 7.778 1.00 96.56 245 ASP A C 1
ATOM 1931 O O . ASP A 1 245 ? -4.191 -22.020 7.952 1.00 96.56 245 ASP A O 1
ATOM 1935 N N . SER A 1 246 ? -6.177 -22.097 6.906 1.00 97.44 246 SER A N 1
ATOM 1936 C CA . SER A 1 246 ? -5.966 -20.898 6.103 1.00 97.44 246 SER A CA 1
ATOM 1937 C C . SER A 1 246 ? -6.792 -19.711 6.590 1.00 97.44 246 SER A C 1
ATOM 1939 O O . SER A 1 246 ? -7.961 -19.844 6.958 1.00 97.44 246 SER A O 1
ATOM 1941 N N . VAL A 1 247 ? -6.193 -18.522 6.554 1.00 97.62 247 VAL A N 1
ATOM 1942 C CA . VAL A 1 247 ? -6.874 -17.248 6.806 1.00 97.62 247 VAL A CA 1
ATOM 1943 C C . VAL A 1 247 ? -6.524 -16.287 5.684 1.00 97.62 247 VAL A C 1
ATOM 1945 O O . VAL A 1 247 ? -5.355 -16.070 5.389 1.00 97.62 247 VAL A O 1
ATOM 1948 N N . THR A 1 248 ? -7.534 -15.703 5.053 1.00 97.88 248 THR A N 1
ATOM 1949 C CA . THR A 1 248 ? -7.362 -14.683 4.021 1.00 97.88 248 THR A CA 1
ATOM 1950 C C . THR A 1 248 ? -7.852 -13.343 4.538 1.00 97.88 248 THR A C 1
ATOM 1952 O O . THR A 1 248 ? -9.014 -13.202 4.916 1.00 97.88 248 THR A O 1
ATOM 1955 N N . TYR A 1 249 ? -6.973 -12.350 4.501 1.00 98.00 249 TYR A N 1
ATOM 1956 C CA . TYR A 1 249 ? -7.279 -10.952 4.760 1.00 98.00 249 TYR A CA 1
ATOM 1957 C C . TYR A 1 249 ? -7.386 -10.220 3.424 1.00 98.00 249 TYR A C 1
ATOM 1959 O O . TYR A 1 249 ? -6.480 -10.303 2.596 1.00 98.00 249 TYR A O 1
ATOM 1967 N N . SER A 1 250 ? -8.489 -9.518 3.192 1.00 97.56 250 SER A N 1
ATOM 1968 C CA . SER A 1 250 ? -8.721 -8.716 1.991 1.00 97.56 250 SER A CA 1
ATOM 1969 C C . SER A 1 250 ? -9.058 -7.282 2.371 1.00 97.56 250 SER A C 1
ATOM 1971 O O . SER A 1 250 ? -9.803 -7.052 3.318 1.00 97.56 250 SER A O 1
ATOM 1973 N N . MET A 1 251 ? -8.532 -6.328 1.610 1.00 98.06 251 MET A N 1
ATOM 1974 C CA . MET A 1 251 ? -8.838 -4.905 1.718 1.00 98.06 251 MET A CA 1
ATOM 1975 C C . MET A 1 251 ? -9.120 -4.355 0.324 1.00 98.06 251 MET A C 1
ATOM 1977 O O . MET A 1 251 ? -8.329 -4.559 -0.601 1.00 98.06 251 MET A O 1
ATOM 1981 N N . ILE A 1 252 ? -10.236 -3.655 0.169 1.00 98.19 252 ILE A N 1
ATOM 1982 C CA . ILE A 1 252 ? -10.635 -3.015 -1.083 1.00 98.19 252 ILE A CA 1
ATOM 1983 C C . ILE A 1 252 ? -10.907 -1.547 -0.786 1.00 98.19 252 ILE A C 1
ATOM 1985 O O . ILE A 1 252 ? -11.880 -1.211 -0.124 1.00 98.19 252 ILE A O 1
ATOM 1989 N N . SER A 1 253 ? -10.043 -0.665 -1.277 1.00 98.12 253 SER A N 1
ATOM 1990 C CA . SER A 1 253 ? -10.192 0.781 -1.142 1.00 98.12 253 SER A CA 1
ATOM 1991 C C . SER A 1 253 ? -10.694 1.407 -2.436 1.00 98.12 253 SER A C 1
ATOM 1993 O O . SER A 1 253 ? -10.170 1.117 -3.514 1.00 98.12 253 SER A O 1
ATOM 1995 N N . ARG A 1 254 ? -11.675 2.304 -2.320 1.00 98.31 254 ARG A N 1
ATOM 1996 C CA . ARG A 1 254 ? -12.182 3.155 -3.404 1.00 98.31 254 ARG A CA 1
ATOM 1997 C C . ARG A 1 254 ? -12.177 4.604 -2.936 1.00 98.31 254 ARG A C 1
ATOM 1999 O O . ARG A 1 254 ? -12.850 4.911 -1.957 1.00 98.31 254 ARG A O 1
ATOM 2006 N N . SER A 1 255 ? -11.462 5.476 -3.643 1.00 97.50 255 SER A N 1
ATOM 2007 C CA . SER A 1 255 ? -11.324 6.891 -3.277 1.00 97.50 255 SER A CA 1
ATOM 2008 C C . SER A 1 255 ? -11.371 7.809 -4.487 1.00 97.50 255 SER A C 1
ATOM 2010 O O . SER A 1 255 ? -10.716 7.538 -5.493 1.00 97.50 255 SER A O 1
ATOM 2012 N N . ASP A 1 256 ? -12.051 8.943 -4.347 1.00 96.88 256 ASP A N 1
ATOM 2013 C CA . ASP A 1 256 ? -12.116 10.001 -5.350 1.00 96.88 256 ASP A CA 1
ATOM 2014 C C . ASP A 1 256 ? -11.433 11.275 -4.842 1.00 96.88 256 ASP A C 1
ATOM 2016 O O . ASP A 1 256 ? -11.863 11.929 -3.890 1.00 96.88 256 ASP A O 1
ATOM 2020 N N . PHE A 1 257 ? -10.359 11.669 -5.520 1.00 93.69 257 PHE A N 1
ATOM 2021 C CA . PHE A 1 257 ? -9.609 12.885 -5.228 1.00 93.69 257 PHE A CA 1
ATOM 2022 C C . PHE A 1 257 ? -9.977 13.979 -6.230 1.00 93.69 257 PHE A C 1
ATOM 2024 O O . PHE A 1 257 ? -9.985 13.750 -7.438 1.00 93.69 257 PHE A O 1
ATOM 2031 N N . THR A 1 258 ? -10.250 15.191 -5.744 1.00 90.94 258 THR A N 1
ATOM 2032 C CA . THR A 1 258 ? -10.485 16.375 -6.588 1.00 90.94 258 THR A CA 1
ATOM 2033 C C . THR A 1 258 ? -9.557 17.496 -6.131 1.00 90.94 258 THR A C 1
ATOM 2035 O O . THR A 1 258 ? -9.898 18.239 -5.217 1.00 90.94 258 THR A O 1
ATOM 2038 N N . PHE A 1 259 ? -8.372 17.587 -6.741 1.00 80.75 259 PHE A N 1
ATOM 2039 C CA . PHE A 1 259 ? -7.454 18.719 -6.542 1.00 80.75 259 PHE A CA 1
ATOM 2040 C C . PHE A 1 259 ? -7.603 19.714 -7.693 1.00 80.75 259 PHE A C 1
ATOM 2042 O O . PHE A 1 259 ? -8.311 20.704 -7.572 1.00 80.75 259 PHE A O 1
ATOM 2049 N N . LEU A 1 260 ? -6.991 19.401 -8.837 1.00 82.75 260 LEU A N 1
ATOM 2050 C CA . LEU A 1 260 ? -7.160 20.134 -10.101 1.00 82.75 260 LEU A CA 1
ATOM 2051 C C . LEU A 1 260 ? -8.010 19.350 -11.113 1.00 82.75 260 LEU A C 1
ATOM 2053 O O . LEU A 1 260 ? -8.647 19.923 -11.990 1.00 82.75 260 LEU A O 1
ATOM 2057 N N . TRP A 1 261 ? -8.039 18.026 -10.970 1.00 89.25 261 TRP A N 1
ATOM 2058 C CA . TRP A 1 261 ? -8.779 17.082 -11.804 1.00 89.25 261 TRP A CA 1
ATOM 2059 C C . TRP A 1 261 ? -9.294 15.958 -10.913 1.00 89.25 261 TRP A C 1
ATOM 2061 O O . TRP A 1 261 ? -8.663 15.631 -9.901 1.00 89.25 261 TRP A O 1
ATOM 2071 N N . LYS A 1 262 ? -10.423 15.363 -11.303 1.00 92.62 262 LYS A N 1
ATOM 2072 C CA . LYS A 1 262 ? -10.947 14.166 -10.647 1.00 92.62 262 LYS A CA 1
ATOM 2073 C C . LYS A 1 262 ? -10.017 12.991 -10.936 1.00 92.62 262 LYS A C 1
ATOM 2075 O O . LYS A 1 262 ? -9.716 12.713 -12.094 1.00 92.62 262 LYS A O 1
ATOM 2080 N N . ARG A 1 263 ? -9.559 12.324 -9.883 1.00 95.94 263 ARG A N 1
ATOM 2081 C CA . ARG A 1 263 ? -8.765 11.097 -9.951 1.00 95.94 263 ARG A CA 1
ATOM 2082 C C . ARG A 1 263 ? -9.414 10.055 -9.064 1.00 95.94 263 ARG A C 1
ATOM 2084 O O . ARG A 1 263 ? -9.566 10.290 -7.869 1.00 95.94 263 ARG A O 1
ATOM 2091 N N . GLN A 1 264 ? -9.751 8.919 -9.653 1.00 96.88 264 GLN A N 1
ATOM 2092 C CA . GLN A 1 264 ? -10.246 7.767 -8.916 1.00 96.88 264 GLN A CA 1
ATOM 2093 C C . GLN A 1 264 ? -9.072 6.840 -8.613 1.00 96.88 264 GLN A C 1
ATOM 2095 O O . GLN A 1 264 ? -8.327 6.476 -9.524 1.00 96.88 264 GLN A O 1
ATOM 2100 N N . VAL A 1 265 ? -8.897 6.467 -7.353 1.00 97.12 265 VAL A N 1
ATOM 2101 C CA . VAL A 1 265 ? -7.893 5.493 -6.921 1.00 97.12 265 VAL A CA 1
ATOM 2102 C C . VAL A 1 265 ? -8.619 4.275 -6.374 1.00 97.12 265 VAL A C 1
ATOM 2104 O O . VAL A 1 265 ? -9.472 4.392 -5.494 1.00 97.12 265 VAL A O 1
ATOM 2107 N N . HIS A 1 266 ? -8.281 3.108 -6.910 1.00 98.00 266 HIS A N 1
ATOM 2108 C CA . HIS A 1 266 ? -8.813 1.823 -6.482 1.00 98.00 266 HIS A CA 1
ATOM 2109 C C . HIS A 1 266 ? -7.662 0.905 -6.088 1.00 98.00 266 HIS A C 1
ATOM 2111 O O . HIS A 1 266 ? -6.830 0.554 -6.927 1.00 98.00 266 HIS A O 1
ATOM 2117 N N . THR A 1 267 ? -7.623 0.506 -4.821 1.00 98.00 267 THR A N 1
ATOM 2118 C CA . THR A 1 267 ? -6.573 -0.366 -4.289 1.00 98.00 267 THR A CA 1
ATOM 2119 C C . THR A 1 267 ? -7.180 -1.674 -3.819 1.00 98.00 267 THR A C 1
ATOM 2121 O O . THR A 1 267 ? -8.148 -1.673 -3.067 1.00 98.00 267 THR A O 1
ATOM 2124 N N . VAL A 1 268 ? -6.585 -2.793 -4.222 1.00 98.19 268 VAL A N 1
ATOM 2125 C CA . VAL A 1 268 ? -6.945 -4.127 -3.731 1.00 98.19 268 VAL A CA 1
ATOM 2126 C C . VAL A 1 268 ? -5.712 -4.743 -3.101 1.00 98.19 268 VAL A C 1
ATOM 2128 O O . VAL A 1 268 ? -4.700 -4.885 -3.782 1.00 98.19 268 VAL A O 1
ATOM 2131 N N . ALA A 1 269 ? -5.810 -5.133 -1.835 1.00 98.31 269 ALA A N 1
ATOM 2132 C CA . ALA A 1 269 ? -4.794 -5.902 -1.132 1.00 98.31 269 ALA A CA 1
ATOM 2133 C C . ALA A 1 269 ? -5.401 -7.215 -0.629 1.00 98.31 269 ALA A C 1
ATOM 2135 O O . ALA A 1 269 ? -6.504 -7.228 -0.085 1.00 98.31 269 ALA A O 1
ATOM 2136 N N . ARG A 1 270 ? -4.702 -8.328 -0.832 1.00 98.38 270 ARG A N 1
ATOM 2137 C CA . ARG A 1 270 ? -5.096 -9.655 -0.355 1.00 98.38 270 ARG A CA 1
ATOM 2138 C C . ARG A 1 270 ? -3.880 -10.387 0.176 1.00 98.38 270 ARG A C 1
ATOM 2140 O O . ARG A 1 270 ? -2.868 -10.467 -0.517 1.00 98.38 270 ARG A O 1
ATOM 2147 N N . THR A 1 271 ? -4.018 -10.971 1.354 1.00 98.44 271 THR A N 1
ATOM 2148 C CA . THR A 1 271 ? -2.954 -11.693 2.046 1.00 98.44 271 THR A CA 1
ATOM 2149 C C . THR A 1 271 ? -3.513 -13.005 2.563 1.00 98.44 271 THR A C 1
ATOM 2151 O O . THR A 1 271 ? -4.514 -13.011 3.275 1.00 98.44 271 THR A O 1
ATOM 2154 N N . MET A 1 272 ? -2.878 -14.111 2.191 1.00 98.44 272 MET A N 1
ATOM 2155 C CA . MET A 1 272 ? -3.249 -15.450 2.623 1.00 98.44 272 MET A CA 1
ATOM 2156 C C . MET A 1 272 ? -2.193 -16.001 3.571 1.00 98.44 272 MET A C 1
ATOM 2158 O O . MET A 1 272 ? -1.000 -16.079 3.247 1.00 98.44 272 MET A O 1
ATOM 2162 N N . HIS A 1 273 ? -2.674 -16.437 4.724 1.00 98.38 273 HIS A N 1
ATOM 2163 C CA . HIS A 1 273 ? -1.924 -17.164 5.723 1.00 98.38 273 HIS A CA 1
ATOM 2164 C C . HIS A 1 273 ? -2.314 -18.636 5.678 1.00 98.38 273 HIS A C 1
ATOM 2166 O O . HIS A 1 273 ? -3.497 -18.947 5.573 1.00 98.38 273 HIS A O 1
ATOM 2172 N N . VAL A 1 274 ? -1.332 -19.528 5.776 1.00 98.06 274 VAL A N 1
ATOM 2173 C CA . VAL A 1 274 ? -1.524 -20.975 5.964 1.00 98.06 274 VAL A CA 1
ATOM 2174 C C . VAL A 1 274 ? -0.625 -21.393 7.116 1.00 98.06 274 VAL A C 1
ATOM 2176 O O . VAL A 1 274 ? 0.543 -20.997 7.143 1.00 98.06 274 VAL A O 1
ATOM 2179 N N . ASP A 1 275 ? -1.174 -22.103 8.102 1.00 96.75 275 ASP A N 1
ATOM 2180 C CA . ASP A 1 275 ? -0.464 -22.473 9.337 1.00 96.75 275 ASP A CA 1
ATOM 2181 C C . ASP A 1 275 ? 0.166 -21.254 10.037 1.00 96.75 275 ASP A C 1
ATOM 2183 O O . ASP A 1 275 ? 1.302 -21.271 10.519 1.00 96.75 275 ASP A O 1
ATOM 2187 N N . GLY A 1 276 ? -0.555 -20.129 10.010 1.00 96.50 276 GLY A N 1
ATOM 2188 C CA . GLY A 1 276 ? -0.106 -18.858 10.574 1.00 96.50 276 GLY A CA 1
ATOM 2189 C C . GLY A 1 276 ? 1.016 -18.154 9.801 1.00 96.50 276 GLY A C 1
ATOM 2190 O O . GLY A 1 276 ? 1.445 -17.092 10.238 1.00 96.50 276 GLY A O 1
ATOM 2191 N N . ARG A 1 277 ? 1.484 -18.676 8.659 1.00 97.62 277 ARG A N 1
ATOM 2192 C CA . ARG A 1 277 ? 2.560 -18.078 7.845 1.00 97.62 277 ARG A CA 1
ATOM 2193 C C . ARG A 1 277 ? 2.027 -17.428 6.579 1.00 97.62 277 ARG A C 1
ATOM 2195 O O . ARG A 1 277 ? 1.117 -17.957 5.950 1.00 97.62 277 ARG A O 1
ATOM 2202 N N . VAL A 1 278 ? 2.645 -16.328 6.156 1.00 98.31 278 VAL A N 1
ATOM 2203 C CA . VAL A 1 278 ? 2.314 -15.657 4.891 1.00 98.31 278 VAL A CA 1
ATOM 2204 C C . VAL A 1 278 ? 2.772 -16.524 3.717 1.00 98.31 278 VAL A C 1
ATOM 2206 O O . VAL A 1 278 ? 3.964 -16.785 3.558 1.00 98.31 278 VAL A O 1
ATOM 2209 N N . THR A 1 279 ? 1.831 -16.961 2.882 1.00 98.19 279 THR A N 1
ATOM 2210 C CA . THR A 1 279 ? 2.122 -17.794 1.700 1.00 98.19 279 THR A CA 1
ATOM 2211 C C . THR A 1 279 ? 1.887 -17.046 0.398 1.00 98.19 279 THR A C 1
ATOM 2213 O O . THR A 1 279 ? 2.668 -17.192 -0.547 1.00 98.19 279 THR A O 1
ATOM 2216 N N . ASN A 1 280 ? 0.851 -16.204 0.354 1.00 98.44 280 ASN A N 1
ATOM 2217 C CA . ASN A 1 280 ? 0.507 -15.422 -0.824 1.00 98.44 280 ASN A CA 1
ATOM 2218 C C . ASN A 1 280 ? 0.116 -13.994 -0.438 1.00 98.44 280 ASN A C 1
ATOM 2220 O O . ASN A 1 280 ? -0.645 -13.785 0.503 1.00 98.44 280 ASN A O 1
ATOM 2224 N N . CYS A 1 281 ? 0.575 -13.023 -1.224 1.00 98.06 281 CYS A N 1
ATOM 2225 C CA . CYS A 1 281 ? 0.128 -11.634 -1.153 1.00 98.06 281 CYS A CA 1
ATOM 2226 C C . CYS A 1 281 ? -0.136 -11.107 -2.560 1.00 98.06 281 CYS A C 1
ATOM 2228 O O . CYS A 1 281 ? 0.551 -11.484 -3.510 1.00 98.06 281 CYS A O 1
ATOM 2230 N N . LEU A 1 282 ? -1.090 -10.196 -2.684 1.00 98.31 282 LEU A N 1
ATOM 2231 C CA . LEU A 1 282 ? -1.339 -9.421 -3.888 1.00 98.31 282 LEU A CA 1
ATOM 2232 C C . LEU A 1 282 ? -1.773 -8.020 -3.477 1.00 98.31 282 LEU A C 1
ATOM 2234 O O . LEU A 1 282 ? -2.792 -7.881 -2.810 1.00 98.31 282 LEU A O 1
ATOM 2238 N N . THR A 1 283 ? -1.052 -7.000 -3.927 1.00 98.38 283 THR A N 1
ATOM 2239 C CA . THR A 1 283 ? -1.492 -5.607 -3.851 1.00 98.38 283 THR A CA 1
ATOM 2240 C C . THR A 1 283 ? -1.540 -5.032 -5.256 1.00 98.38 283 THR A C 1
ATOM 2242 O O . THR A 1 283 ? -0.594 -5.185 -6.022 1.00 98.38 283 THR A O 1
ATOM 2245 N N . THR A 1 284 ? -2.630 -4.364 -5.613 1.00 97.88 284 THR A N 1
ATOM 2246 C CA . THR A 1 284 ? -2.759 -3.634 -6.879 1.00 97.88 284 THR A CA 1
ATOM 2247 C C . THR A 1 284 ? -3.329 -2.257 -6.612 1.00 97.88 284 THR A C 1
ATOM 2249 O O . THR A 1 284 ? -4.255 -2.115 -5.814 1.00 97.88 284 THR A O 1
ATOM 2252 N N . VAL A 1 285 ? -2.788 -1.252 -7.289 1.00 97.38 285 VAL A N 1
ATOM 2253 C CA . VAL A 1 285 ? -3.252 0.132 -7.232 1.00 97.38 285 VAL A CA 1
ATOM 2254 C C . VAL A 1 285 ? -3.597 0.560 -8.648 1.00 97.38 285 VAL A C 1
ATOM 2256 O O . VAL A 1 285 ? -2.738 0.571 -9.531 1.00 97.38 285 VAL A O 1
ATOM 2259 N N . HIS A 1 286 ? -4.857 0.916 -8.863 1.00 97.19 286 HIS A N 1
ATOM 2260 C CA . HIS A 1 286 ? -5.350 1.457 -10.120 1.00 97.19 286 HIS A CA 1
ATOM 2261 C C . HIS A 1 286 ? -5.656 2.943 -9.949 1.00 97.19 286 HIS A C 1
ATOM 2263 O O . HIS A 1 286 ? -6.314 3.339 -8.988 1.00 97.19 286 HIS A O 1
ATOM 2269 N N . GLU A 1 287 ? -5.215 3.761 -10.899 1.00 96.62 287 GLU A N 1
ATOM 2270 C CA . GLU A 1 287 ? -5.528 5.187 -10.967 1.00 96.62 287 GLU A CA 1
ATOM 2271 C C . GLU A 1 287 ? -6.299 5.454 -12.262 1.00 96.62 287 GLU A C 1
ATOM 2273 O O . GLU A 1 287 ? -5.787 5.261 -13.363 1.00 96.62 287 GLU A O 1
ATOM 2278 N N . SER A 1 288 ? -7.558 5.878 -12.135 1.00 95.25 288 SER A N 1
ATOM 2279 C CA . SER A 1 288 ? -8.478 6.116 -13.258 1.00 95.25 288 SER A CA 1
ATOM 2280 C C . SER A 1 288 ? -8.583 4.915 -14.214 1.00 95.25 288 SER A C 1
ATOM 2282 O O . SER A 1 288 ? -8.573 5.069 -15.432 1.00 95.25 288 SER A O 1
ATOM 2284 N N . GLY A 1 289 ? -8.630 3.704 -13.647 1.00 94.38 289 GLY A N 1
ATOM 2285 C CA . GLY A 1 289 ? -8.725 2.436 -14.380 1.00 94.38 289 GLY A CA 1
ATOM 2286 C C . GLY A 1 289 ? -7.397 1.876 -14.902 1.00 94.38 289 GLY A C 1
ATOM 2287 O O . GLY A 1 289 ? -7.341 0.698 -15.243 1.00 94.38 289 GLY A O 1
ATOM 2288 N N . ALA A 1 290 ? -6.316 2.661 -14.924 1.00 95.12 290 ALA A N 1
ATOM 2289 C CA . ALA A 1 290 ? -4.998 2.177 -15.325 1.00 95.12 290 ALA A CA 1
ATOM 2290 C C . ALA A 1 290 ? -4.249 1.575 -14.129 1.00 95.12 290 ALA A C 1
ATOM 2292 O O . ALA A 1 290 ? -4.211 2.181 -13.057 1.00 95.12 290 ALA A O 1
ATOM 2293 N N . LEU A 1 291 ? -3.627 0.405 -14.313 1.00 95.88 291 LEU A N 1
ATOM 2294 C CA . LEU A 1 291 ? -2.725 -0.162 -13.312 1.00 95.88 291 LEU A CA 1
ATOM 2295 C C . LEU A 1 291 ? -1.524 0.770 -13.139 1.00 95.88 291 LEU A C 1
ATOM 2297 O O . LEU A 1 291 ? -0.811 1.058 -14.101 1.00 95.88 291 LEU A O 1
ATOM 2301 N N . ARG A 1 292 ? -1.320 1.239 -11.912 1.00 95.06 292 ARG A N 1
ATOM 2302 C CA . ARG A 1 292 ? -0.216 2.122 -11.550 1.00 95.06 292 ARG A CA 1
ATOM 2303 C C . ARG A 1 292 ? 0.912 1.329 -10.904 1.00 95.06 292 ARG A C 1
ATOM 2305 O O . ARG A 1 292 ? 2.026 1.348 -11.408 1.00 95.06 292 ARG A O 1
ATOM 2312 N N . ASP A 1 293 ? 0.584 0.611 -9.833 1.00 96.25 293 ASP A N 1
ATOM 2313 C CA . ASP A 1 293 ? 1.532 -0.153 -9.025 1.00 96.25 293 ASP A CA 1
ATOM 2314 C C . ASP A 1 293 ? 0.942 -1.538 -8.718 1.00 96.25 293 ASP A C 1
ATOM 2316 O O . ASP A 1 293 ? -0.272 -1.688 -8.535 1.00 96.25 293 ASP A O 1
ATOM 2320 N N . SER A 1 294 ? 1.789 -2.566 -8.638 1.00 97.44 294 SER A N 1
ATOM 2321 C CA . SER A 1 294 ? 1.372 -3.868 -8.112 1.00 97.44 294 SER A CA 1
ATOM 2322 C C . SER A 1 294 ? 2.518 -4.628 -7.473 1.00 97.44 294 SER A C 1
ATOM 2324 O O . SER A 1 294 ? 3.629 -4.632 -8.000 1.00 97.44 294 SER A O 1
ATOM 2326 N N . SER A 1 295 ? 2.215 -5.368 -6.420 1.00 98.00 295 SER A N 1
ATOM 2327 C CA . SER A 1 295 ? 3.127 -6.314 -5.799 1.00 98.00 295 SER A CA 1
ATOM 2328 C C . SER A 1 295 ? 2.451 -7.671 -5.621 1.00 98.00 295 SER A C 1
ATOM 2330 O O . SER A 1 295 ? 1.240 -7.762 -5.412 1.00 98.00 295 SER A O 1
ATOM 2332 N N . ALA A 1 296 ? 3.221 -8.749 -5.715 1.00 98.31 296 ALA A N 1
ATOM 2333 C CA . ALA A 1 296 ? 2.734 -10.096 -5.479 1.00 98.31 296 ALA A CA 1
ATOM 2334 C C . ALA A 1 296 ? 3.808 -10.978 -4.838 1.00 98.31 296 ALA A C 1
ATOM 2336 O O . ALA A 1 296 ? 4.964 -10.977 -5.257 1.00 98.31 296 ALA A O 1
ATOM 2337 N N . LEU A 1 297 ? 3.391 -11.777 -3.862 1.00 98.44 297 LEU A N 1
ATOM 2338 C CA . LEU A 1 297 ? 4.142 -12.895 -3.300 1.00 98.44 297 LEU A CA 1
ATOM 2339 C C . LEU A 1 297 ? 3.367 -14.177 -3.595 1.00 98.44 297 LEU A C 1
ATOM 2341 O O . LEU A 1 297 ? 2.162 -14.241 -3.350 1.00 98.44 297 LEU A O 1
ATOM 2345 N N . ARG A 1 298 ? 4.048 -15.203 -4.105 1.00 98.12 298 ARG A N 1
ATOM 2346 C CA . ARG A 1 298 ? 3.492 -16.553 -4.263 1.00 98.12 298 ARG A CA 1
ATOM 2347 C C . ARG A 1 298 ? 4.451 -17.596 -3.704 1.00 98.12 298 ARG A C 1
ATOM 2349 O O . ARG A 1 298 ? 5.623 -17.598 -4.072 1.00 98.12 298 ARG A O 1
ATOM 2356 N N . CYS A 1 299 ? 3.951 -18.504 -2.873 1.00 97.75 299 CYS A N 1
ATOM 2357 C CA . CYS A 1 299 ? 4.695 -19.688 -2.460 1.00 97.75 299 CYS A CA 1
ATOM 2358 C C . CYS A 1 299 ? 4.756 -20.708 -3.610 1.00 97.75 299 CYS A C 1
ATOM 2360 O O . CYS A 1 299 ? 3.723 -21.155 -4.107 1.00 97.75 299 CYS A O 1
ATOM 2362 N N . ILE A 1 300 ? 5.964 -21.077 -4.039 1.00 96.88 300 ILE A N 1
ATOM 2363 C CA . ILE A 1 300 ? 6.224 -22.092 -5.065 1.00 96.88 300 ILE A CA 1
ATOM 2364 C C . ILE A 1 300 ? 7.304 -23.028 -4.523 1.00 96.88 300 ILE A C 1
ATOM 2366 O O . ILE A 1 300 ? 8.444 -22.617 -4.312 1.00 96.88 300 ILE A O 1
ATOM 2370 N N . GLY A 1 301 ? 6.941 -24.287 -4.261 1.00 95.44 301 GLY A N 1
ATOM 2371 C CA . GLY A 1 301 ? 7.878 -25.285 -3.728 1.00 95.44 301 GLY A CA 1
ATOM 2372 C C . GLY A 1 301 ? 8.502 -24.889 -2.382 1.00 95.44 301 GLY A C 1
ATOM 2373 O O . GLY A 1 301 ? 9.684 -25.130 -2.164 1.00 95.44 301 GLY A O 1
ATOM 2374 N N . GLY A 1 302 ? 7.742 -24.217 -1.508 1.00 94.69 302 GLY A N 1
ATOM 2375 C CA . GLY A 1 302 ? 8.210 -23.763 -0.191 1.00 94.69 302 GLY A CA 1
ATOM 2376 C C . GLY A 1 302 ? 9.044 -22.475 -0.195 1.00 94.69 302 GLY A C 1
ATOM 2377 O O . GLY A 1 302 ? 9.427 -22.001 0.872 1.00 94.69 302 GLY A O 1
ATOM 2378 N N . ARG A 1 303 ? 9.308 -21.877 -1.365 1.00 97.62 303 ARG A N 1
ATOM 2379 C CA . ARG A 1 303 ? 9.989 -20.577 -1.494 1.00 97.62 303 ARG A CA 1
ATOM 2380 C C . ARG A 1 303 ? 9.035 -19.498 -1.988 1.00 97.62 303 ARG A C 1
ATOM 2382 O O . ARG A 1 303 ? 8.064 -19.790 -2.679 1.00 97.62 303 ARG A O 1
ATOM 2389 N N . GLY A 1 304 ? 9.327 -18.244 -1.665 1.00 97.81 304 GLY A N 1
ATOM 2390 C CA . GLY A 1 304 ? 8.588 -17.097 -2.177 1.00 97.81 304 GLY A CA 1
ATOM 2391 C C . GLY A 1 304 ? 9.101 -16.663 -3.549 1.00 97.81 304 GLY A C 1
ATOM 2392 O O . GLY A 1 304 ? 10.300 -16.438 -3.735 1.00 97.81 304 GLY A O 1
ATOM 2393 N N . LEU A 1 305 ? 8.189 -16.512 -4.506 1.00 98.19 305 LEU A N 1
ATOM 2394 C CA . LEU A 1 305 ? 8.377 -15.711 -5.711 1.00 98.19 305 LEU A CA 1
ATOM 2395 C C . LEU A 1 305 ? 7.767 -14.330 -5.466 1.00 98.19 305 LEU A C 1
ATOM 2397 O O . LEU A 1 305 ? 6.561 -14.214 -5.250 1.00 98.19 305 LEU A O 1
ATOM 2401 N N . TYR A 1 306 ? 8.607 -13.305 -5.519 1.00 98.19 306 TYR A N 1
ATOM 2402 C CA . TYR A 1 306 ? 8.266 -11.917 -5.253 1.00 98.19 306 TYR A CA 1
ATOM 2403 C C . TYR A 1 306 ? 8.291 -11.120 -6.556 1.00 98.19 306 TYR A C 1
ATOM 2405 O O . TYR A 1 306 ? 9.265 -11.172 -7.309 1.00 98.19 306 TYR A O 1
ATOM 2413 N N . VAL A 1 307 ? 7.230 -10.363 -6.809 1.00 97.12 307 VAL A N 1
ATOM 2414 C CA . VAL A 1 307 ? 7.058 -9.516 -7.991 1.00 97.12 307 VAL A CA 1
ATOM 2415 C C . VAL A 1 307 ? 6.650 -8.129 -7.518 1.00 97.12 307 VAL A C 1
ATOM 2417 O O . VAL A 1 307 ? 5.627 -7.992 -6.865 1.00 97.12 307 VAL A O 1
ATOM 2420 N N . VAL A 1 308 ? 7.420 -7.103 -7.861 1.00 95.62 308 VAL A N 1
ATOM 2421 C CA . VAL A 1 308 ? 7.078 -5.690 -7.667 1.00 95.62 308 VAL A CA 1
ATOM 2422 C C . VAL A 1 308 ? 7.112 -5.038 -9.043 1.00 95.62 308 VAL A C 1
ATOM 2424 O O . VAL A 1 308 ? 8.177 -4.823 -9.623 1.00 95.62 308 VAL A O 1
ATOM 2427 N N . HIS A 1 309 ? 5.933 -4.793 -9.601 1.00 86.88 309 HIS A N 1
ATOM 2428 C CA . HIS A 1 309 ? 5.782 -4.119 -10.882 1.00 86.88 309 HIS A CA 1
ATOM 2429 C C . HIS A 1 309 ? 6.147 -2.632 -10.735 1.00 86.88 309 HIS A C 1
ATOM 2431 O O . HIS A 1 309 ? 5.753 -2.029 -9.738 1.00 86.88 309 HIS A O 1
ATOM 2437 N N . PRO A 1 310 ? 6.838 -2.024 -11.717 1.00 87.25 310 PRO A N 1
ATOM 2438 C CA . PRO A 1 310 ? 7.221 -2.610 -13.006 1.00 87.25 310 PRO A CA 1
ATOM 2439 C C . PRO A 1 310 ? 8.568 -3.339 -13.048 1.00 87.25 310 PRO A C 1
ATOM 2441 O O . PRO A 1 310 ? 8.860 -3.989 -14.048 1.00 87.25 310 PRO A O 1
ATOM 2444 N N . GLU A 1 311 ? 9.398 -3.249 -12.011 1.00 87.94 311 GLU A N 1
ATOM 2445 C CA . GLU A 1 311 ? 10.847 -3.391 -12.216 1.00 87.94 311 GLU A CA 1
ATOM 2446 C C . GLU A 1 311 ? 11.477 -4.661 -11.639 1.00 87.94 311 GLU A C 1
ATOM 2448 O O . GLU A 1 311 ? 12.562 -5.048 -12.073 1.00 87.94 311 GLU A O 1
ATOM 2453 N N . LYS A 1 312 ? 10.850 -5.317 -10.655 1.00 93.06 312 LYS A N 1
ATOM 2454 C CA . LYS A 1 312 ? 11.560 -6.284 -9.811 1.00 93.06 312 LYS A CA 1
ATOM 2455 C C . LYS A 1 312 ? 10.849 -7.628 -9.737 1.00 93.06 312 LYS A C 1
ATOM 2457 O O . LYS A 1 312 ? 9.713 -7.722 -9.289 1.00 93.06 312 LYS A O 1
ATOM 2462 N N . VAL A 1 313 ? 11.566 -8.691 -10.087 1.00 96.12 313 VAL A N 1
ATOM 2463 C CA . VAL A 1 313 ? 11.170 -10.078 -9.814 1.00 96.12 313 VAL A CA 1
ATOM 2464 C C . VAL A 1 313 ? 12.338 -10.776 -9.138 1.00 96.12 313 VAL A C 1
ATOM 2466 O O . VAL A 1 313 ? 13.470 -10.683 -9.609 1.00 96.12 313 VAL A O 1
ATOM 2469 N N . TYR A 1 314 ? 12.089 -11.445 -8.018 1.00 97.12 314 TYR A N 1
ATOM 2470 C CA . TYR A 1 314 ? 13.119 -12.177 -7.286 1.00 97.12 314 TYR A CA 1
ATOM 2471 C C . TYR A 1 314 ? 12.522 -13.353 -6.519 1.00 97.12 314 TYR A C 1
ATOM 2473 O O . TYR A 1 314 ? 11.322 -13.404 -6.260 1.00 97.12 314 TYR A O 1
ATOM 2481 N N . SER A 1 315 ? 13.370 -14.308 -6.143 1.00 97.44 315 SER A N 1
ATOM 2482 C CA . SER A 1 315 ? 12.994 -15.393 -5.239 1.00 97.44 315 SER A CA 1
ATOM 2483 C C . SER A 1 315 ? 13.755 -15.264 -3.927 1.00 97.44 315 SER A C 1
ATOM 2485 O O . SER A 1 315 ? 14.951 -14.973 -3.922 1.00 97.44 315 SER A O 1
ATOM 2487 N N . ALA A 1 316 ? 13.050 -15.465 -2.822 1.00 97.62 316 ALA A N 1
ATOM 2488 C CA . ALA A 1 316 ? 13.606 -15.476 -1.477 1.00 97.62 316 ALA A CA 1
ATOM 2489 C C . ALA A 1 316 ? 12.805 -16.446 -0.599 1.00 97.62 316 ALA A C 1
ATOM 2491 O O . ALA A 1 316 ? 11.836 -17.061 -1.051 1.00 97.62 316 ALA A O 1
ATOM 2492 N N . ASP A 1 317 ? 13.215 -16.608 0.653 1.00 98.12 317 ASP A N 1
ATOM 2493 C CA . ASP A 1 317 ? 12.439 -17.390 1.614 1.00 98.12 317 ASP A CA 1
ATOM 2494 C C . ASP A 1 317 ? 11.120 -16.673 1.931 1.00 98.12 317 ASP A C 1
ATOM 2496 O O . ASP A 1 317 ? 10.989 -15.464 1.716 1.00 98.12 317 ASP A O 1
ATOM 2500 N N . LEU A 1 318 ? 10.117 -17.420 2.393 1.00 98.19 318 LEU A N 1
ATOM 2501 C CA . LEU A 1 318 ? 8.850 -16.826 2.819 1.00 98.19 318 LEU A CA 1
ATOM 2502 C C . LEU A 1 318 ? 9.062 -15.909 4.037 1.00 98.19 318 LEU A C 1
ATOM 2504 O O . LEU A 1 318 ? 9.975 -16.168 4.832 1.00 98.19 318 LEU A O 1
ATOM 2508 N N . PRO A 1 319 ? 8.219 -14.875 4.220 1.00 97.31 319 PRO A N 1
ATOM 2509 C CA . PRO A 1 319 ? 8.295 -14.008 5.388 1.00 97.31 319 PRO A CA 1
ATOM 2510 C C . PRO A 1 319 ? 8.183 -14.834 6.668 1.00 97.31 319 PRO A C 1
ATOM 2512 O O . PRO A 1 319 ? 7.322 -15.711 6.789 1.00 97.31 319 PRO A O 1
ATOM 2515 N N . LYS A 1 320 ? 9.079 -14.577 7.623 1.00 96.88 320 LYS A N 1
ATOM 2516 C CA . LYS A 1 320 ? 9.050 -15.261 8.923 1.00 96.88 320 LYS A CA 1
ATOM 2517 C C . LYS A 1 320 ? 8.039 -14.608 9.853 1.00 96.88 320 LYS A C 1
ATOM 2519 O O . LYS A 1 320 ? 7.413 -15.307 10.645 1.00 96.88 320 LYS A O 1
ATOM 2524 N N . ASN A 1 321 ? 7.885 -13.291 9.744 1.00 96.12 321 ASN A N 1
ATOM 2525 C CA . ASN A 1 321 ? 6.918 -12.541 10.519 1.00 96.12 321 ASN A CA 1
ATOM 2526 C C . ASN A 1 321 ? 5.489 -12.778 9.976 1.00 96.12 321 ASN A C 1
ATOM 2528 O O . ASN A 1 321 ? 5.224 -12.499 8.804 1.00 96.12 321 ASN A O 1
ATOM 2532 N N . PRO A 1 322 ? 4.551 -13.293 10.795 1.00 96.75 322 PRO A N 1
ATOM 2533 C CA . PRO A 1 322 ? 3.172 -13.533 10.373 1.00 96.75 322 PRO A CA 1
ATOM 2534 C C . PRO A 1 322 ? 2.322 -12.253 10.336 1.00 96.75 322 PRO A C 1
ATOM 2536 O O . PRO A 1 322 ? 1.175 -12.281 9.875 1.00 96.75 322 PRO A O 1
ATOM 2539 N N . TRP A 1 323 ? 2.837 -11.142 10.862 1.00 98.38 323 TRP A N 1
ATOM 2540 C CA . TRP A 1 323 ? 2.136 -9.871 10.904 1.00 98.38 323 TRP A CA 1
ATOM 2541 C C . TRP A 1 323 ? 2.289 -9.108 9.602 1.00 98.38 323 TRP A C 1
ATOM 2543 O O . TRP A 1 323 ? 3.385 -8.916 9.083 1.00 98.38 323 TRP A O 1
ATOM 2553 N N . THR A 1 324 ? 1.150 -8.659 9.093 1.00 98.56 324 THR A N 1
ATOM 2554 C CA . THR A 1 324 ? 1.027 -7.985 7.803 1.00 98.56 324 THR A CA 1
ATOM 2555 C C . THR A 1 324 ? 0.150 -6.754 7.952 1.00 98.56 324 THR A C 1
ATOM 2557 O O . THR A 1 324 ? -0.629 -6.675 8.909 1.00 98.56 324 THR A O 1
ATOM 2560 N N . THR A 1 325 ? 0.244 -5.792 7.032 1.00 98.19 325 THR A N 1
ATOM 2561 C CA . THR A 1 325 ? -0.591 -4.586 7.136 1.00 98.19 325 THR A CA 1
ATOM 2562 C C . THR A 1 325 ? -2.073 -4.911 6.981 1.00 98.19 325 THR A C 1
ATOM 2564 O O . THR A 1 325 ? -2.884 -4.305 7.675 1.00 98.19 325 THR A O 1
ATOM 2567 N N . ALA A 1 326 ? -2.443 -5.920 6.180 1.00 97.94 326 ALA A N 1
ATOM 2568 C CA . ALA A 1 326 ? -3.828 -6.381 6.090 1.00 97.94 326 ALA A CA 1
ATOM 2569 C C . ALA A 1 326 ? -4.348 -6.960 7.416 1.00 97.94 326 ALA A C 1
ATOM 2571 O O . ALA A 1 326 ? -5.487 -6.705 7.805 1.00 97.94 326 ALA A O 1
ATOM 2572 N N . ARG A 1 327 ? -3.509 -7.708 8.144 1.00 97.75 327 ARG A N 1
ATOM 2573 C CA . ARG A 1 327 ? -3.878 -8.285 9.445 1.00 97.75 327 ARG A CA 1
ATOM 2574 C C . ARG A 1 327 ? -4.093 -7.221 10.527 1.00 97.75 327 ARG A C 1
ATOM 2576 O O . ARG A 1 327 ? -4.979 -7.387 11.362 1.00 97.75 327 ARG A O 1
ATOM 2583 N N . MET A 1 328 ? -3.337 -6.123 10.482 1.00 98.38 328 MET A N 1
ATOM 2584 C CA . MET A 1 328 ? -3.456 -5.003 11.431 1.00 98.38 328 MET A CA 1
ATOM 2585 C C . MET A 1 328 ? -4.841 -4.330 11.434 1.00 98.38 328 MET A C 1
ATOM 2587 O O . MET A 1 328 ? -5.184 -3.637 12.383 1.00 98.38 328 MET A O 1
ATOM 2591 N N . TYR A 1 329 ? -5.677 -4.541 10.412 1.00 97.75 329 TYR A N 1
ATOM 2592 C CA . TYR A 1 329 ? -7.061 -4.049 10.429 1.00 97.75 329 TYR A CA 1
ATOM 2593 C C . TYR A 1 329 ? -7.978 -4.801 11.409 1.00 97.75 329 TYR A C 1
ATOM 2595 O O . TYR A 1 329 ? -9.055 -4.302 11.740 1.00 97.75 329 TYR A O 1
ATOM 2603 N N . TYR A 1 330 ? -7.548 -5.972 11.884 1.00 96.38 330 TYR A N 1
ATOM 2604 C CA . TYR A 1 330 ? -8.331 -6.857 12.749 1.00 96.38 330 TYR A CA 1
ATOM 2605 C C . TYR A 1 330 ? -7.707 -7.025 14.122 1.00 96.38 330 TYR A C 1
ATOM 2607 O O . TYR A 1 330 ? -8.412 -6.944 15.122 1.00 96.38 330 TYR A O 1
ATOM 2615 N N . ASP A 1 331 ? -6.394 -7.251 14.150 1.00 96.88 331 ASP A N 1
ATOM 2616 C CA . ASP A 1 331 ? -5.673 -7.604 15.362 1.00 96.88 331 ASP A CA 1
ATOM 2617 C C . ASP A 1 331 ? -4.660 -6.495 15.708 1.00 96.88 331 ASP A C 1
ATOM 2619 O O . ASP A 1 331 ? -3.921 -6.025 14.838 1.00 96.88 331 ASP A O 1
ATOM 2623 N N . GLU A 1 332 ? -4.577 -6.106 16.982 1.00 98.12 332 GLU A N 1
ATOM 2624 C CA . GLU A 1 332 ? -3.522 -5.209 17.469 1.00 98.12 332 GLU A CA 1
ATOM 2625 C C . GLU A 1 332 ? -2.161 -5.940 17.517 1.00 98.12 332 GLU A C 1
ATOM 2627 O O . GLU A 1 332 ? -2.067 -7.008 18.132 1.00 98.12 332 GLU A O 1
ATOM 2632 N N . PRO A 1 333 ? -1.081 -5.388 16.927 1.00 98.12 333 PRO A N 1
ATOM 2633 C CA . PRO A 1 333 ? 0.233 -6.036 16.836 1.00 98.12 333 PRO A CA 1
ATOM 2634 C C . PRO A 1 333 ? 1.040 -5.944 18.143 1.00 98.12 333 PRO A C 1
ATOM 2636 O O . PRO A 1 333 ? 2.166 -5.441 18.180 1.00 98.12 333 PRO A O 1
ATOM 2639 N N . VAL A 1 334 ? 0.478 -6.438 19.245 1.00 98.12 334 VAL A N 1
ATOM 2640 C CA . VAL A 1 334 ? 1.125 -6.390 20.561 1.00 98.12 334 VAL A CA 1
ATOM 2641 C C . VAL A 1 334 ? 2.427 -7.202 20.549 1.00 98.12 334 VAL A C 1
ATOM 2643 O O . VAL A 1 334 ? 2.464 -8.368 20.150 1.00 98.12 334 VAL A O 1
ATOM 2646 N N . GLY A 1 335 ? 3.513 -6.570 21.001 1.00 97.62 335 GLY A N 1
ATOM 2647 C CA . GLY A 1 335 ? 4.834 -7.197 21.114 1.00 97.62 335 GLY A CA 1
ATOM 2648 C C . GLY A 1 335 ? 5.582 -7.375 19.791 1.00 97.62 335 GLY A C 1
ATOM 2649 O O . GLY A 1 335 ? 6.614 -8.037 19.785 1.00 97.62 335 GLY A O 1
ATOM 2650 N N . GLN A 1 336 ? 5.082 -6.809 18.691 1.00 98.31 336 GLN A N 1
ATOM 2651 C CA . GLN A 1 336 ? 5.762 -6.850 17.397 1.00 98.31 336 GLN A CA 1
ATOM 2652 C C . GLN A 1 336 ? 6.646 -5.616 17.206 1.00 98.31 336 GLN A C 1
ATOM 2654 O O . GLN A 1 336 ? 6.239 -4.499 17.525 1.00 98.31 336 GLN A O 1
ATOM 2659 N N . ASP A 1 337 ? 7.839 -5.823 16.658 1.00 98.31 337 ASP A N 1
ATOM 2660 C CA . ASP A 1 337 ? 8.817 -4.780 16.313 1.00 98.31 337 ASP A CA 1
ATOM 2661 C C . ASP A 1 337 ? 8.863 -4.478 14.806 1.00 98.31 337 ASP A C 1
ATOM 2663 O O . ASP A 1 337 ? 9.514 -3.534 14.351 1.00 98.31 337 ASP A O 1
ATOM 2667 N N . SER A 1 338 ? 8.170 -5.291 14.015 1.00 98.38 338 SER A N 1
ATOM 2668 C CA . SER A 1 338 ? 8.184 -5.256 12.563 1.00 98.38 338 SER A CA 1
ATOM 2669 C C . SER A 1 338 ? 6.872 -5.792 11.999 1.00 98.38 338 SER A C 1
ATOM 2671 O O . SER A 1 338 ? 6.165 -6.566 12.648 1.00 98.38 338 SER A O 1
ATOM 2673 N N . ILE A 1 339 ? 6.538 -5.366 10.783 1.00 98.50 339 ILE A N 1
ATOM 2674 C CA . ILE A 1 339 ? 5.363 -5.809 10.027 1.00 98.50 339 ILE A CA 1
ATOM 2675 C C . ILE A 1 339 ? 5.789 -6.059 8.584 1.00 98.50 339 ILE A C 1
ATOM 2677 O O . ILE A 1 339 ? 6.457 -5.221 7.978 1.00 98.50 339 ILE A O 1
ATOM 2681 N N . PHE A 1 340 ? 5.382 -7.184 8.003 1.00 98.38 340 PHE A N 1
ATOM 2682 C CA . PHE A 1 340 ? 5.569 -7.434 6.579 1.00 98.38 340 PHE A CA 1
ATOM 2683 C C . PHE A 1 340 ? 4.592 -6.577 5.762 1.00 98.38 340 PHE A C 1
ATOM 2685 O O . PHE A 1 340 ? 3.377 -6.758 5.838 1.00 98.38 340 PHE A O 1
ATOM 2692 N N . VAL A 1 341 ? 5.117 -5.624 4.989 1.00 98.19 341 VAL A N 1
ATOM 2693 C CA . VAL A 1 341 ? 4.313 -4.689 4.191 1.00 98.19 341 VAL A CA 1
ATOM 2694 C C . VAL A 1 341 ? 4.128 -5.243 2.790 1.00 98.19 341 VAL A C 1
ATOM 2696 O O . VAL A 1 341 ? 5.066 -5.309 1.999 1.00 98.19 341 VAL A O 1
ATOM 2699 N N . GLU A 1 342 ? 2.897 -5.616 2.464 1.00 98.00 342 GLU A N 1
ATOM 2700 C CA . GLU A 1 342 ? 2.571 -6.346 1.241 1.00 98.00 342 GLU A CA 1
ATOM 2701 C C . GLU A 1 342 ? 2.793 -5.522 -0.029 1.00 98.00 342 GLU A C 1
ATOM 2703 O O . GLU A 1 342 ? 3.152 -6.093 -1.058 1.00 98.00 342 GLU A O 1
ATOM 2708 N N . SER A 1 343 ? 2.635 -4.195 0.024 1.00 96.50 343 SER A N 1
ATOM 2709 C CA . SER A 1 343 ? 2.914 -3.309 -1.118 1.00 96.50 343 SER A CA 1
ATOM 2710 C C . SER A 1 343 ? 4.404 -3.241 -1.462 1.00 96.50 343 SER A C 1
ATOM 2712 O O . SER A 1 343 ? 4.756 -3.132 -2.632 1.00 96.50 343 SER A O 1
ATOM 2714 N N . GLU A 1 344 ? 5.271 -3.356 -0.454 1.00 96.31 344 GLU A N 1
ATOM 2715 C CA . GLU A 1 344 ? 6.730 -3.258 -0.598 1.00 96.31 344 GLU A CA 1
ATOM 2716 C C . GLU A 1 344 ? 7.412 -4.632 -0.669 1.00 96.31 344 GLU A C 1
ATOM 2718 O O . GLU A 1 344 ? 8.569 -4.738 -1.077 1.00 96.31 344 GLU A O 1
ATOM 2723 N N . LEU A 1 345 ? 6.701 -5.687 -0.252 1.00 97.44 345 LEU A N 1
ATOM 2724 C CA . LEU A 1 345 ? 7.216 -7.042 -0.050 1.00 97.44 345 LEU A CA 1
ATOM 2725 C C . LEU A 1 345 ? 8.452 -7.081 0.862 1.00 97.44 345 LEU A C 1
ATOM 2727 O O . LEU A 1 345 ? 9.438 -7.775 0.587 1.00 97.44 345 LEU A O 1
ATOM 2731 N N . PHE A 1 346 ? 8.393 -6.311 1.950 1.00 96.62 346 PHE A N 1
ATOM 2732 C CA . PHE A 1 346 ? 9.510 -6.089 2.863 1.00 96.62 346 PHE A CA 1
ATOM 2733 C C . PHE A 1 346 ? 9.038 -5.921 4.317 1.00 96.62 346 PHE A C 1
ATOM 2735 O O . PHE A 1 346 ? 7.969 -5.362 4.566 1.00 96.62 346 PHE A O 1
ATOM 2742 N N . GLU A 1 347 ? 9.837 -6.387 5.283 1.00 98.06 347 GLU A N 1
ATOM 2743 C CA . GLU A 1 347 ? 9.575 -6.193 6.717 1.00 98.06 347 GLU A CA 1
ATOM 2744 C C . GLU A 1 347 ? 9.953 -4.766 7.136 1.00 98.06 347 GLU A C 1
ATOM 2746 O O . GLU A 1 347 ? 11.104 -4.346 7.030 1.00 98.06 347 GLU A O 1
ATOM 2751 N N . CYS A 1 348 ? 8.968 -4.002 7.598 1.00 98.12 348 CYS A N 1
ATOM 2752 C CA . CYS A 1 348 ? 9.132 -2.607 7.987 1.00 98.12 348 CYS A CA 1
ATOM 2753 C C . CYS A 1 348 ? 9.081 -2.459 9.515 1.00 98.12 348 CYS A C 1
ATOM 2755 O O . CYS A 1 348 ? 8.241 -3.109 10.143 1.00 98.12 348 CYS A O 1
ATOM 2757 N N . PRO A 1 349 ? 9.922 -1.599 10.123 1.00 98.38 349 PRO A N 1
ATOM 2758 C CA . PRO A 1 349 ? 9.912 -1.374 11.567 1.00 98.38 349 PRO A CA 1
ATOM 2759 C C . PRO A 1 349 ? 8.578 -0.813 12.068 1.00 98.38 349 PRO A C 1
ATOM 2761 O O . PRO A 1 349 ? 8.035 0.135 11.487 1.00 98.38 349 PRO A O 1
ATOM 2764 N N . LEU A 1 350 ? 8.100 -1.365 13.180 1.00 98.69 350 LEU A N 1
ATOM 2765 C CA . LEU A 1 350 ? 6.927 -0.914 13.916 1.00 98.69 350 LEU A CA 1
ATOM 2766 C C . LEU A 1 350 ? 7.352 -0.412 15.295 1.00 98.69 350 LEU A C 1
ATOM 2768 O O . LEU A 1 350 ? 7.951 -1.136 16.084 1.00 98.69 350 LEU A O 1
ATOM 2772 N N . GLU A 1 351 ? 7.010 0.833 15.601 1.00 98.44 351 GLU A N 1
ATOM 2773 C CA . GLU A 1 351 ? 7.320 1.458 16.882 1.00 98.44 351 GLU A CA 1
ATOM 2774 C C . GLU A 1 351 ? 6.042 1.691 17.670 1.00 98.44 351 GLU A C 1
ATOM 2776 O O . GLU A 1 351 ? 5.154 2.420 17.231 1.00 98.44 351 GLU A O 1
ATOM 2781 N N . ARG A 1 352 ? 5.950 1.102 18.861 1.00 98.50 352 ARG A N 1
ATOM 2782 C CA . ARG A 1 352 ? 4.885 1.418 19.812 1.00 98.50 352 ARG A CA 1
ATOM 2783 C C . ARG A 1 352 ? 5.202 2.748 20.494 1.00 98.50 352 ARG A C 1
ATOM 2785 O O . ARG A 1 352 ? 6.227 2.857 21.161 1.00 98.50 352 ARG A O 1
ATOM 2792 N N . ILE A 1 353 ? 4.324 3.737 20.345 1.00 98.50 353 ILE A N 1
ATOM 2793 C CA . ILE A 1 353 ? 4.511 5.079 20.927 1.00 98.50 353 ILE A CA 1
ATOM 2794 C C . ILE A 1 353 ? 3.704 5.285 22.212 1.00 98.50 353 ILE A C 1
ATOM 2796 O O . ILE A 1 353 ? 4.139 6.011 23.101 1.00 98.50 353 ILE A O 1
ATOM 2800 N N . ALA A 1 354 ? 2.552 4.623 22.325 1.00 98.38 354 ALA A N 1
ATOM 2801 C CA . ALA A 1 354 ? 1.691 4.629 23.503 1.00 98.38 354 ALA A CA 1
ATOM 2802 C C . ALA A 1 354 ? 0.877 3.317 23.552 1.00 98.38 354 ALA A C 1
ATOM 2804 O O . ALA A 1 354 ? 0.922 2.519 22.608 1.00 98.38 354 ALA A O 1
ATOM 2805 N N . PRO A 1 355 ? 0.152 3.016 24.644 1.00 98.31 355 PRO A N 1
ATOM 2806 C CA . PRO A 1 355 ? -0.802 1.910 24.651 1.00 98.31 355 PRO A CA 1
ATOM 2807 C C . PRO A 1 355 ? -1.840 2.064 23.530 1.00 98.31 355 PRO A C 1
ATOM 2809 O O . PRO A 1 355 ? -2.486 3.101 23.443 1.00 98.31 355 PRO A O 1
ATOM 2812 N N . GLY A 1 356 ? -1.969 1.055 22.662 1.00 98.19 356 GLY A N 1
ATOM 2813 C CA . GLY A 1 356 ? -2.861 1.115 21.504 1.00 98.19 356 GLY A CA 1
ATOM 2814 C C . GLY A 1 356 ? -2.375 2.001 20.352 1.00 98.19 356 GLY A C 1
ATOM 2815 O O . GLY A 1 356 ? -3.097 2.136 19.373 1.00 98.19 356 GLY A O 1
ATOM 2816 N N . GLU A 1 357 ? -1.180 2.599 20.408 1.00 98.69 357 GLU A N 1
ATOM 2817 C CA . GLU A 1 357 ? -0.691 3.486 19.345 1.00 98.69 357 GLU A CA 1
ATOM 2818 C C . GLU A 1 357 ? 0.661 3.053 18.779 1.00 98.69 357 GLU A C 1
ATOM 2820 O O . GLU A 1 357 ? 1.639 2.865 19.512 1.00 98.69 357 GLU A O 1
ATOM 2825 N N . TYR A 1 358 ? 0.727 2.955 17.448 1.00 98.69 358 TYR A N 1
ATOM 2826 C CA . TYR A 1 358 ? 1.884 2.423 16.729 1.00 98.69 358 TYR A CA 1
ATOM 2827 C C . TYR A 1 358 ? 2.238 3.266 15.503 1.00 98.69 358 TYR A C 1
ATOM 2829 O O . TYR A 1 358 ? 1.354 3.730 14.788 1.00 98.69 358 TYR A O 1
ATOM 2837 N N . ILE A 1 359 ? 3.528 3.411 15.208 1.00 98.56 359 ILE A N 1
ATOM 2838 C CA . ILE A 1 359 ? 4.044 4.029 13.985 1.00 98.56 359 ILE A CA 1
ATOM 2839 C C . ILE A 1 359 ? 4.752 2.964 13.151 1.00 98.56 359 ILE A C 1
ATOM 2841 O O . ILE A 1 359 ? 5.759 2.403 13.574 1.00 98.56 359 ILE A O 1
ATOM 2845 N N . LEU A 1 360 ? 4.263 2.731 11.936 1.00 98.50 360 LEU A N 1
ATOM 2846 C CA . LEU A 1 360 ? 4.938 1.920 10.926 1.00 98.50 360 LEU A CA 1
ATOM 2847 C C . LEU A 1 360 ? 5.802 2.825 10.045 1.00 98.50 360 LEU A C 1
ATOM 2849 O O . LEU A 1 360 ? 5.289 3.774 9.443 1.00 98.50 360 LEU A O 1
ATOM 2853 N N . LYS A 1 361 ? 7.102 2.532 9.955 1.00 97.75 361 LYS A N 1
ATOM 2854 C CA . LYS A 1 361 ? 8.062 3.293 9.142 1.00 97.75 361 LYS A CA 1
ATOM 2855 C C . LYS A 1 361 ? 8.278 2.616 7.795 1.00 97.75 361 LYS A C 1
ATOM 2857 O O . LYS A 1 361 ? 8.806 1.510 7.742 1.00 97.75 361 LYS A O 1
ATOM 2862 N N . LEU A 1 362 ? 7.911 3.294 6.712 1.00 96.69 362 LEU A N 1
ATOM 2863 C CA . LEU A 1 362 ? 8.074 2.779 5.354 1.00 96.69 362 LEU A CA 1
ATOM 2864 C C . LEU A 1 362 ? 9.474 3.106 4.787 1.00 96.69 362 LEU A C 1
ATOM 2866 O O . LEU A 1 362 ? 10.115 4.066 5.231 1.00 96.69 362 LEU A O 1
ATOM 2870 N N . PRO A 1 363 ? 9.967 2.360 3.775 1.00 94.19 363 PRO A N 1
ATOM 2871 C CA . PRO A 1 363 ? 11.311 2.555 3.211 1.00 94.19 363 PRO A CA 1
ATOM 2872 C C . PRO A 1 363 ? 11.557 3.952 2.620 1.00 94.19 363 PRO A C 1
ATOM 2874 O O . PRO A 1 363 ? 12.685 4.439 2.577 1.00 94.19 363 PRO A O 1
ATOM 2877 N N . ASN A 1 364 ? 10.494 4.625 2.187 1.00 93.50 364 ASN A N 1
ATOM 2878 C CA . ASN A 1 364 ? 10.519 5.973 1.622 1.00 93.50 364 ASN A CA 1
ATOM 2879 C C . ASN A 1 364 ? 10.467 7.093 2.684 1.00 93.50 364 ASN A C 1
ATOM 2881 O O . ASN A 1 364 ? 10.300 8.257 2.325 1.00 93.50 364 ASN A O 1
ATOM 2885 N N . LYS A 1 365 ? 10.653 6.757 3.971 1.00 94.88 365 LYS A N 1
ATOM 2886 C CA . LYS A 1 365 ? 10.567 7.653 5.143 1.00 94.88 365 LYS A CA 1
ATOM 2887 C C . LYS A 1 365 ? 9.157 8.138 5.486 1.00 94.88 365 LYS A C 1
ATOM 2889 O O . LYS A 1 365 ? 9.011 8.905 6.438 1.00 94.88 365 LYS A O 1
ATOM 2894 N N . GLU A 1 366 ? 8.141 7.690 4.757 1.00 95.50 366 GLU A N 1
ATOM 2895 C CA . GLU A 1 366 ? 6.752 7.932 5.127 1.00 95.50 366 GLU A CA 1
ATOM 2896 C C . GLU A 1 366 ? 6.378 7.105 6.356 1.00 95.50 366 GLU A C 1
ATOM 2898 O O . GLU A 1 366 ? 7.028 6.110 6.706 1.00 95.50 366 GLU A O 1
ATOM 2903 N N . LYS A 1 367 ? 5.336 7.557 7.048 1.00 97.06 367 LYS A N 1
ATOM 2904 C CA . LYS A 1 367 ? 4.903 6.979 8.314 1.00 97.06 367 LYS A CA 1
ATOM 2905 C C . LYS A 1 367 ? 3.399 6.782 8.300 1.00 97.06 367 LYS A C 1
ATOM 2907 O O . LYS A 1 367 ? 2.654 7.681 7.909 1.00 97.06 367 LYS A O 1
ATOM 2912 N N . ASN A 1 368 ? 2.976 5.630 8.806 1.00 98.00 368 ASN A N 1
ATOM 2913 C CA . ASN A 1 368 ? 1.575 5.356 9.087 1.00 98.00 368 ASN A CA 1
ATOM 2914 C C . ASN A 1 368 ? 1.405 5.230 10.601 1.00 98.00 368 ASN A C 1
ATOM 2916 O O . ASN A 1 368 ? 2.071 4.404 11.225 1.00 98.00 368 ASN A O 1
ATOM 2920 N N . HIS A 1 369 ? 0.533 6.043 11.189 1.00 98.50 369 HIS A N 1
ATOM 2921 C CA . HIS A 1 369 ? 0.191 5.991 12.611 1.00 98.50 369 HIS A CA 1
ATOM 2922 C C . HIS A 1 369 ? -1.131 5.247 12.782 1.00 98.50 369 HIS A C 1
ATOM 2924 O O . HIS A 1 369 ? -2.122 5.605 12.156 1.00 98.50 369 HIS A O 1
ATOM 2930 N N . TYR A 1 370 ? -1.135 4.206 13.605 1.00 98.69 370 TYR A N 1
ATOM 2931 C CA . TYR A 1 370 ? -2.287 3.357 13.887 1.00 98.69 370 TYR A CA 1
ATOM 2932 C C . TYR A 1 370 ? -2.741 3.581 15.324 1.00 98.69 370 TYR A C 1
ATOM 2934 O O . TYR A 1 370 ? -1.908 3.585 16.232 1.00 98.69 370 TYR A O 1
ATOM 2942 N N . VAL A 1 371 ? -4.050 3.720 15.515 1.00 98.56 371 VAL A N 1
ATOM 2943 C CA . VAL A 1 371 ? -4.690 3.909 16.819 1.00 98.56 371 VAL A CA 1
ATOM 2944 C C . VAL A 1 371 ? -5.725 2.810 17.028 1.00 98.56 371 VAL A C 1
ATOM 2946 O O . VAL A 1 371 ? -6.694 2.696 16.273 1.00 98.56 371 VAL A O 1
ATOM 2949 N N . TYR A 1 372 ? -5.525 2.027 18.079 1.00 98.44 372 TYR A N 1
ATOM 2950 C CA . TYR A 1 372 ? -6.391 0.952 18.535 1.00 98.44 372 TYR A CA 1
ATOM 2951 C C . TYR A 1 372 ? -7.100 1.370 19.824 1.00 98.44 372 TYR A C 1
ATOM 2953 O O . TYR A 1 372 ? -6.561 2.121 20.638 1.00 98.44 372 TYR A O 1
ATOM 2961 N N . ARG A 1 373 ? -8.318 0.869 20.020 1.00 98.00 373 ARG A N 1
ATOM 2962 C CA . ARG A 1 373 ? -9.049 0.931 21.291 1.00 98.00 373 ARG A CA 1
ATOM 2963 C C . ARG A 1 373 ? -9.573 -0.459 21.590 1.00 98.00 373 ARG A C 1
ATOM 2965 O O . ARG A 1 373 ? -10.208 -1.054 20.724 1.00 98.00 373 ARG A O 1
ATOM 2972 N N . ASP A 1 374 ? -9.250 -0.974 22.772 1.00 96.62 374 ASP A N 1
ATOM 2973 C CA . ASP A 1 374 ? -9.639 -2.318 23.215 1.00 96.62 374 ASP A CA 1
ATOM 2974 C C . ASP A 1 374 ? -9.230 -3.425 22.221 1.00 96.62 374 ASP A C 1
ATOM 2976 O O . ASP A 1 374 ? -9.991 -4.345 21.934 1.00 96.62 374 ASP A O 1
ATOM 2980 N N . GLY A 1 375 ? -8.028 -3.311 21.640 1.00 96.19 375 GLY A N 1
ATOM 2981 C CA . GLY A 1 375 ? -7.512 -4.251 20.636 1.00 96.19 375 GLY A CA 1
ATOM 2982 C C . GLY A 1 375 ? -8.079 -4.070 19.224 1.00 96.19 375 GLY A C 1
ATOM 2983 O O . GLY A 1 375 ? -7.649 -4.760 18.302 1.00 96.19 375 GLY A O 1
ATOM 2984 N N . ILE A 1 376 ? -9.015 -3.138 19.028 1.00 96.00 376 ILE A N 1
ATOM 2985 C CA . ILE A 1 376 ? -9.712 -2.908 17.760 1.00 96.00 376 ILE A CA 1
ATOM 2986 C C . ILE A 1 376 ? -9.147 -1.663 17.078 1.00 96.00 376 ILE A C 1
ATOM 2988 O O . ILE A 1 376 ? -9.133 -0.582 17.669 1.00 96.00 376 ILE A O 1
ATOM 2992 N N . LEU A 1 377 ? -8.730 -1.784 15.814 1.00 97.88 377 LEU A N 1
ATOM 2993 C CA . LEU A 1 377 ? -8.252 -0.644 15.032 1.00 97.88 377 LEU A CA 1
ATOM 2994 C C . LEU A 1 377 ? -9.375 0.386 14.827 1.00 97.88 377 LEU A C 1
ATOM 2996 O O . LEU A 1 377 ? -10.431 0.054 14.287 1.00 97.88 377 LEU A O 1
ATOM 3000 N N . GLN A 1 378 ? -9.121 1.636 15.218 1.00 98.00 378 GLN A N 1
ATOM 3001 C CA . GLN A 1 378 ? -10.071 2.749 15.119 1.00 98.00 378 GLN A CA 1
ATOM 3002 C C . GLN A 1 378 ? -9.673 3.761 14.047 1.00 98.00 378 GLN A C 1
ATOM 3004 O O . GLN A 1 378 ? -10.521 4.218 13.278 1.00 98.00 378 GLN A O 1
ATOM 3009 N N . GLU A 1 379 ? -8.391 4.127 13.996 1.00 98.31 379 GLU A N 1
ATOM 3010 C CA . GLU A 1 379 ? -7.895 5.179 13.110 1.00 98.31 379 GLU A CA 1
ATOM 3011 C C . GLU A 1 379 ? -6.518 4.825 12.535 1.00 98.31 379 GLU A C 1
ATOM 3013 O O . GLU A 1 379 ? -5.656 4.294 13.236 1.00 98.31 379 GLU A O 1
ATOM 3018 N N . ILE A 1 380 ? -6.304 5.154 11.259 1.00 98.44 380 ILE A N 1
ATOM 3019 C CA . ILE A 1 380 ? -4.991 5.151 10.610 1.00 98.44 380 ILE A CA 1
ATOM 3020 C C . ILE A 1 380 ? -4.732 6.548 10.056 1.00 98.44 380 ILE A C 1
ATOM 3022 O O . ILE A 1 380 ? -5.532 7.063 9.279 1.00 98.44 380 ILE A O 1
ATOM 3026 N N . ARG A 1 381 ? -3.597 7.154 10.392 1.00 98.31 381 ARG A N 1
ATOM 3027 C CA . ARG A 1 381 ? -3.118 8.392 9.772 1.00 98.31 381 ARG A CA 1
ATOM 3028 C C . ARG A 1 381 ? -1.974 8.058 8.836 1.00 98.31 381 ARG A C 1
ATOM 3030 O O . ARG A 1 381 ? -0.961 7.512 9.265 1.00 98.31 381 ARG A O 1
ATOM 3037 N N . VAL A 1 382 ? -2.149 8.377 7.564 1.00 97.12 382 VAL A N 1
ATOM 3038 C CA . VAL A 1 382 ? -1.166 8.119 6.514 1.00 97.12 382 VAL A CA 1
ATOM 3039 C C . VAL A 1 382 ? -0.584 9.455 6.076 1.00 97.12 382 VAL A C 1
ATOM 3041 O O . VAL A 1 382 ? -1.306 10.310 5.557 1.00 97.12 382 VAL A O 1
ATOM 3044 N N . ASP A 1 383 ? 0.719 9.624 6.281 1.00 93.62 383 ASP A N 1
ATOM 3045 C CA . ASP A 1 383 ? 1.457 10.806 5.844 1.00 93.62 383 ASP A CA 1
ATOM 3046 C C . ASP A 1 383 ? 2.148 10.525 4.502 1.00 93.62 383 ASP A C 1
ATOM 3048 O O . ASP A 1 383 ? 3.124 9.774 4.437 1.00 93.62 383 ASP A O 1
ATOM 3052 N N . ARG A 1 384 ? 1.620 11.112 3.420 1.00 88.31 384 ARG A N 1
ATOM 3053 C CA . ARG A 1 384 ? 2.222 11.086 2.074 1.00 88.31 384 ARG A CA 1
ATOM 3054 C C . ARG A 1 384 ? 2.690 12.487 1.669 1.00 88.31 384 ARG A C 1
ATOM 3056 O O . ARG A 1 384 ? 2.329 13.007 0.607 1.00 88.31 384 ARG A O 1
ATOM 3063 N N . GLY A 1 385 ? 3.468 13.138 2.533 1.00 89.12 385 GLY A N 1
ATOM 3064 C CA . GLY A 1 385 ? 4.080 14.436 2.259 1.00 89.12 385 GLY A CA 1
ATOM 3065 C C . GLY A 1 385 ? 3.063 15.574 2.306 1.00 89.12 385 GLY A C 1
ATOM 3066 O O . GLY A 1 385 ? 2.725 16.066 3.374 1.00 89.12 385 GLY A O 1
ATOM 3067 N N . TRP A 1 386 ? 2.578 16.031 1.149 1.00 85.75 386 TRP A N 1
ATOM 3068 C CA . TRP A 1 386 ? 1.575 17.107 1.093 1.00 85.75 386 TRP A CA 1
ATOM 3069 C C . TRP A 1 386 ? 0.138 16.598 1.290 1.00 85.75 386 TRP A C 1
ATOM 3071 O O . TRP A 1 386 ? -0.780 17.396 1.478 1.00 85.75 386 TRP A O 1
ATOM 3081 N N . LEU A 1 387 ? -0.064 15.276 1.243 1.00 90.31 387 LEU A N 1
ATOM 3082 C CA . LEU A 1 387 ? -1.367 14.638 1.372 1.00 90.31 387 LEU A CA 1
ATOM 3083 C C . LEU A 1 387 ? -1.451 13.847 2.683 1.00 90.31 387 LEU A C 1
ATOM 3085 O O . LEU A 1 387 ? -1.002 12.705 2.759 1.00 90.31 387 LEU A O 1
ATOM 3089 N N . GLY A 1 388 ? -2.058 14.452 3.704 1.00 94.75 388 GLY A N 1
ATOM 3090 C CA . GLY A 1 388 ? -2.436 13.755 4.933 1.00 94.75 388 GLY A CA 1
ATOM 3091 C C . GLY A 1 388 ? -3.795 13.077 4.772 1.00 94.75 388 GLY A C 1
ATOM 3092 O O . GLY A 1 388 ? -4.788 13.756 4.486 1.00 94.75 388 GLY A O 1
ATOM 3093 N N . LEU A 1 389 ? -3.847 11.758 4.951 1.00 97.12 389 LEU A N 1
ATOM 3094 C CA . LEU A 1 389 ? -5.090 10.984 4.939 1.00 97.12 389 LEU A CA 1
ATOM 3095 C C . LEU A 1 389 ? -5.370 10.401 6.319 1.00 97.12 389 LEU A C 1
ATOM 3097 O O . LEU A 1 389 ? -4.454 9.986 7.027 1.00 97.12 389 LEU A O 1
ATOM 3101 N N . VAL A 1 390 ? -6.648 10.336 6.678 1.00 98.25 390 VAL A N 1
ATOM 3102 C CA . VAL A 1 390 ? -7.108 9.699 7.914 1.00 98.25 390 VAL A CA 1
ATOM 3103 C C . VAL A 1 390 ? -8.151 8.653 7.559 1.00 98.25 390 VAL A C 1
ATOM 3105 O O . VAL A 1 390 ? -9.177 8.982 6.973 1.00 98.25 390 VAL A O 1
ATOM 3108 N N . PHE A 1 391 ? -7.903 7.395 7.897 1.00 98.12 391 PHE A N 1
ATOM 3109 C CA . PHE A 1 391 ? -8.858 6.306 7.736 1.00 98.12 391 PHE A CA 1
ATOM 3110 C C . PHE A 1 391 ? -9.508 6.061 9.092 1.00 98.12 391 PHE A C 1
ATOM 3112 O O . PHE A 1 391 ? -8.799 5.759 10.046 1.00 98.12 391 PHE A O 1
ATOM 3119 N N . ARG A 1 392 ? -10.828 6.207 9.204 1.00 98.38 392 ARG A N 1
ATOM 3120 C CA . ARG A 1 392 ? -11.563 5.956 10.454 1.00 98.38 392 ARG A CA 1
ATOM 3121 C C . ARG A 1 392 ? -12.540 4.823 10.265 1.00 98.38 392 ARG A C 1
ATOM 3123 O O . ARG A 1 392 ? -13.252 4.813 9.265 1.00 98.38 392 ARG A O 1
ATOM 3130 N N . ARG A 1 393 ? -12.603 3.909 11.224 1.00 97.69 393 ARG A N 1
ATOM 3131 C CA . ARG A 1 393 ? -13.594 2.835 11.223 1.00 97.69 393 ARG A CA 1
ATOM 3132 C C . ARG A 1 393 ? -15.010 3.425 11.234 1.00 97.69 393 ARG A C 1
ATOM 3134 O O . ARG A 1 393 ? -15.276 4.376 11.968 1.00 97.69 393 ARG A O 1
ATOM 3141 N N . ALA A 1 394 ? -15.895 2.892 10.399 1.00 96.12 394 ALA A N 1
ATOM 3142 C CA . ALA A 1 394 ? -17.322 3.163 10.471 1.00 96.12 394 ALA A CA 1
ATOM 3143 C C . ALA A 1 394 ? -17.863 2.477 11.734 1.00 96.12 394 ALA A C 1
ATOM 3145 O O . ALA A 1 394 ? -17.660 1.276 11.919 1.00 96.12 394 ALA A O 1
ATOM 3146 N N . SER A 1 395 ? -18.443 3.278 12.627 1.00 86.88 395 SER A N 1
ATOM 3147 C CA . SER A 1 395 ? -19.019 2.851 13.908 1.00 86.88 395 SER A CA 1
ATOM 3148 C C . SER A 1 395 ? -20.300 2.056 13.738 1.00 86.88 395 SER A C 1
ATOM 3150 O O . SER A 1 395 ? -21.107 2.501 12.886 1.00 86.88 395 SER A O 1
#

Sequence (395 aa):
MSKALRKKATELLGFGMPKQAVFDTLVLEHPEAKPKKIAELLRYMPTQWAREKFRNAHWALLGIIALSAALRVLRSLLEKDIQFDQATAYFEPGPHCHLARWVEPLSLARASVRVGGLGEPAQRYHPIERPERRSQGRRGCMDDRADRPLRVHRCAVDLLGAERIREAEGREGSAGRAGAIHVPRGGTQLRSAYISRAFRSMLRTLAFGLFLISFPSAAQDGVFHIFHNNKMLGTIDVLRVAKGDSVTYSMISRSDFTFLWKRQVHTVARTMHVDGRVTNCLTTVHESGALRDSSALRCIGGRGLYVVHPEKVYSADLPKNPWTTARMYYDEPVGQDSIFVESELFECPLERIAPGEYILKLPNKEKNHYVYRDGILQEIRVDRGWLGLVFRRAS

Radius of gyration: 36.78 Å; chains: 1; bounding box: 63×121×90 Å